Protein AF-0000000066431356 (afdb_homodimer)

Nearest PDB structures (foldseek):
  7q4i-assembly1_A  TM=9.552E-01  e=1.078E-38  Drosophila melanogaster
  7jhk-assembly1_A  TM=6.616E-01  e=4.575E-09  Homo sapiens
  8tic-assembly2_D  TM=6.591E-01  e=4.382E-08  Homo sapiens
  4fre-assembly1_A  TM=5.021E-01  e=1.770E-03  Homo sapiens
  8j2n-assembly2_B  TM=5.029E-01  e=2.470E-02  Mycobacterium tuberculosis H37Rv

Organism: Drosophila melanogaster (NCBI:txid7227)

GO terms:
  GO:0007618 mating (P, IEP)
  GO:0048531 beta-1,3-galactosyltransferase activity (F, IDA)
  GO:0009101 glycoprotein biosynthetic process (P, IDA)

Foldseek 3Di:
DCPPPPVVVVVVVVVVVVVVVVVVVVVVVVVVVVVVCVVVCVVPPPPVPPPPCPVVVPPQDPPDQPPPPFPDDDPLLVVLCQVAAEAEEEEDEPVCLRFFQVLCVSFVQVSHNHYEYEYCDADPSSRHDHFPADDDQFQVQVSVVRRLVVCCVPPLLPHFKYKYAYRQKAFPVSLVSLLCVQDGLLAQEKEAQWFCPLANLTWHDNQLIMMTGSNNSVLLVPPQVVDCVQQPPDRGDRNRNRSRSSSVSSPHHYDQSADPLRAGLRENAACVPAPQDDDPVPQNGGPDNDPSPPSGRHDPSHTMHGDHTSVVSVVCRCVVGPDDDPPDDPDDDDRDHRDDPPDPPPPPPPDDPPPPDVVVVVVSPDDPPPPDPPPPPPPPDDDDD/DCPPPPPVVVVVVVVVVVVVVVVVVVVVVVVVVVVVCVVVVVVPPPPVPPPPPPVVVPPQDPPDQPPPPFPDDDPLLVVLCQVAAEAEEEEDEPVCLRFFQVLCVSFVQVSHNHYEYEYCDADPSSRHDHFPADDDQFQVQVSVVRRLVVCCVPPLLPHFKYKYEYRQKAFPVSLVSLLCVQDGLLAQEKEAQWFCPLANLTWHDNQLIMMTGSNNSVLLVPPQVVDCVQQPPDRGDRNGNRSNSSSVSSPRHYDQSADPLRAGLRENAACVPAPQDDDPVPQNGGPDNDVSPDSGRHDPSHTMHGDHTSVVSVVCRCVVGPDDDPPDDPDDDDRDHRDDPPDPPPPPPVPDPPPDDVVVVVVSPDDPPPPDPPPPPPPPDDDPD

InterPro domains:
  IPR003378 Fringe-like, glycosyltransferase domain [PF02434] (86-249)
  IPR026050 C1GALT1/C1GALT1-specific chaperone 1 [PTHR23033] (12-330)

pLDDT: mean 74.93, std 28.4, range [20.52, 98.94]

Solvent-accessible surface area (backbone atoms only — not comparable to full-atom values): 42642 Å² total; per-residue (Å²): 138,88,77,74,74,65,59,63,60,50,53,54,51,50,52,52,50,51,49,52,50,51,49,52,48,50,51,51,50,51,50,49,49,52,51,46,48,52,50,49,49,57,60,66,46,52,76,65,67,63,73,65,76,71,69,58,80,67,70,71,69,72,87,65,71,52,82,68,76,65,71,78,69,34,69,58,35,49,49,38,54,71,75,41,34,36,34,36,38,28,45,54,39,75,87,34,41,81,64,20,40,45,51,37,59,72,46,55,42,64,68,38,76,39,70,42,39,38,19,58,45,66,37,83,88,73,54,29,43,57,43,97,50,65,84,58,79,54,22,36,25,42,42,49,52,52,47,53,50,49,42,52,74,75,45,45,88,80,40,39,31,44,33,42,35,37,50,35,40,48,56,40,54,47,27,44,33,48,60,47,58,23,51,63,38,80,41,40,30,32,37,27,27,52,24,41,71,101,25,94,82,25,24,36,38,52,54,20,13,37,36,30,15,41,35,25,51,50,36,36,54,69,57,10,69,71,29,59,90,51,19,76,81,55,75,51,41,60,39,31,57,53,48,26,43,19,33,50,65,53,67,26,42,72,50,87,50,46,47,98,79,66,32,44,15,27,23,68,47,28,54,89,79,34,38,51,49,66,64,84,77,51,70,82,38,42,48,74,82,60,89,60,78,57,66,54,55,65,31,43,56,38,24,23,30,4,78,40,56,49,57,50,53,49,30,50,47,40,54,68,69,48,44,35,45,42,33,44,64,40,53,52,73,79,76,62,70,61,59,74,78,74,78,79,75,76,70,78,64,80,75,66,82,84,73,71,72,70,60,56,68,68,70,58,65,71,76,86,75,79,78,71,82,82,76,76,74,83,76,79,75,83,76,84,126,137,86,75,72,71,65,60,62,59,51,51,52,50,50,51,50,51,50,49,52,50,51,49,52,49,49,50,50,47,50,49,47,47,52,50,46,48,53,49,48,50,56,59,65,46,53,76,65,64,63,75,63,76,70,69,57,79,66,70,72,69,72,88,65,73,50,82,68,76,64,70,78,69,33,69,57,35,49,50,37,53,70,73,41,34,37,33,35,39,29,44,54,38,73,86,35,42,82,64,22,40,44,50,37,59,72,45,56,41,64,67,38,76,39,71,42,39,40,20,56,46,67,36,82,88,73,53,29,42,56,42,98,51,64,82,58,78,56,21,36,25,43,43,51,52,51,46,53,50,50,42,50,73,76,46,45,88,80,39,39,32,43,31,43,34,39,49,35,42,47,54,39,55,48,27,44,33,50,60,48,59,22,52,62,38,79,41,40,30,31,36,27,27,52,23,41,72,101,25,93,84,25,23,37,38,52,54,19,13,37,36,30,16,40,35,25,51,50,35,36,53,68,57,11,68,72,28,59,91,50,19,75,81,56,74,51,42,61,37,31,57,53,47,26,42,18,33,51,65,56,66,28,42,73,50,87,49,47,46,98,85,66,30,43,15,27,24,66,46,29,53,90,77,34,38,52,48,66,62,83,76,51,69,81,38,41,48,76,80,59,86,70,79,56,67,52,53,64,32,44,55,38,24,23,30,4,79,42,57,49,55,49,53,48,32,49,48,38,55,68,67,50,44,37,43,44,35,43,65,40,52,52,72,79,75,62,70,62,60,74,78,74,77,78,75,77,71,78,64,80,74,65,82,83,72,72,70,70,61,57,67,68,68,57,64,71,77,86,76,79,78,71,82,81,74,76,77,82,76,80,77,80,79,81,125

Secondary structure (DSSP, 8-state):
---TTHHHHHHHHHHHHHHHHHHHHHHHHHHHHHHHHHHHHHHHS-----------------SS----------HHHHHHHHHS-EEEEEE--GGGIIIIIHHHHTTGGGGSSEEEEEESS--TTTTEEE-SS--SGGGHHHHHHHHHHHHHHHHGGG-SEEEEEETT-EE-HHHHHHHHHTS-TTS-EEEE-EE-SSSTT-EE-TTT-EEEEHHHHHHIIIIITT-TTTS---S-S-HHHHHHHHHHHTT-EE-----TTS--SEESS-HHHHTTS--TTTGGGBSS------S--S-TT--EE-S--HHHHHHHHIIIII---TT------S------------------S--TTSHHHHTT---------------------/---TTHHHHHHHHHHHHHHHHHHHHHHHHHHHHHHHHHHHHHHHS-----------------SS----------HHHHHHHHHS-EEEEEE--GGGIIIIIHHHHTTGGGGSSEEEEEESS-BTTTTEEE-SS--SGGGHHHHHHHHHHHHHHHHGGG-SEEEEEETT-EE-HHHHHHHHHTS-TTS-EEEE-EE-SSSTT-EE-TTT-EEEEHHHHHHIIIIITT-TTTS---S-S-HHHHHHHHHHHTT-EE-----TTS--SEESS-HHHHTTS--TTTGGGBSS------S--S-TT--EE-S--HHHHHHHHIIIII---TT------S------------------S--TTHHHHHTT---------------------

Radius of gyration: 33.61 Å; Cα contacts (8 Å, |Δi|>4): 1198; chains: 2; bounding box: 137×113×78 Å

Sequence (770 aa):
MGVRPNRKRLELMLMLLIGLAWGILLSELMKRTRWQNHADRLKEESSPFPSSQRSRNLRTPPTIAPSTTNPPPDILAARLFNETRVLCMVLTSPKTHHTRAIHIKRTWGRRCNKLIFMSTKADKELGSVALNVREGYSNLWPKTRAALQYVYKHHFQKYDWFLKADDDTYFIMENLRAFLHAHNFREPVYFGNKFRQHVKEGYMSGGAGYVLSKMALHRLIKLGFSNSSICTNRNYGYEDVELGRCLAGVGVVGGDSRDEQGLSRFIPFSPLHWYPQPPDWYQPLLYYTSPDNSSDCCSNTAISFHYNNAQEFYVLEYIIYKLRIFGINRELGPLPKKKASSRPMSINLQTTKEENGHIALIKMMPRKNVTTPNYRTKTTSKFKKMGVRPNRKRLELMLMLLIGLAWGILLSELMKRTRWQNHADRLKEESSPFPSSQRSRNLRTPPTIAPSTTNPPPDILAARLFNETRVLCMVLTSPKTHHTRAIHIKRTWGRRCNKLIFMSTKADKELGSVALNVREGYSNLWPKTRAALQYVYKHHFQKYDWFLKADDDTYFIMENLRAFLHAHNFREPVYFGNKFRQHVKEGYMSGGAGYVLSKMALHRLIKLGFSNSSICTNRNYGYEDVELGRCLAGVGVVGGDSRDEQGLSRFIPFSPLHWYPQPPDWYQPLLYYTSPDNSSDCCSNTAISFHYNNAQEFYVLEYIIYKLRIFGINRELGPLPKKKASSRPMSINLQTTKEENGHIALIKMMPRKNVTTPNYRTKTTSKFKK

Structure (mmCIF, N/CA/C/O backbone):
data_AF-0000000066431356-model_v1
#
loop_
_entity.id
_entity.type
_entity.pdbx_description
1 polymer 'N-acetylgalactosaminide beta-1,3-galactosyltransferase'
#
loop_
_atom_site.group_PDB
_atom_site.id
_atom_site.type_symbol
_atom_site.label_atom_id
_atom_site.label_alt_id
_atom_site.label_comp_id
_atom_site.label_asym_id
_atom_site.label_entity_id
_atom_site.label_seq_id
_atom_site.pdbx_PDB_ins_code
_atom_site.Cartn_x
_atom_site.Cartn_y
_atom_site.Cartn_z
_atom_site.occupancy
_atom_site.B_iso_or_equiv
_atom_site.auth_seq_id
_atom_site.auth_comp_id
_atom_site.auth_asym_id
_atom_site.auth_atom_id
_atom_site.pdbx_PDB_model_num
ATOM 1 N N . MET A 1 1 ? 64.625 58.281 -24.344 1 25 1 MET A N 1
ATOM 2 C CA . MET A 1 1 ? 64.25 56.969 -23.812 1 25 1 MET A CA 1
ATOM 3 C C . MET A 1 1 ? 62.75 56.938 -23.516 1 25 1 MET A C 1
ATOM 5 O O . MET A 1 1 ? 62.25 57.75 -22.75 1 25 1 MET A O 1
ATOM 9 N N . GLY A 1 2 ? 61.875 56.531 -24.547 1 31.22 2 GLY A N 1
ATOM 10 C CA . GLY A 1 2 ? 60.469 56.656 -24.969 1 31.22 2 GLY A CA 1
ATOM 11 C C . GLY A 1 2 ? 59.531 55.781 -24.141 1 31.22 2 GLY A C 1
ATOM 12 O O . GLY A 1 2 ? 59.531 54.562 -24.281 1 31.22 2 GLY A O 1
ATOM 13 N N . VAL A 1 3 ? 59.188 56.062 -22.906 1 35.53 3 VAL A N 1
ATOM 14 C CA . VAL A 1 3 ? 58.469 55.406 -21.828 1 35.53 3 VAL A CA 1
ATOM 15 C C . VAL A 1 3 ? 56.969 55.375 -22.141 1 35.53 3 VAL A C 1
ATOM 17 O O . VAL A 1 3 ? 56.156 54.969 -21.297 1 35.53 3 VAL A O 1
ATOM 20 N N . ARG A 1 4 ? 56.406 55.906 -23.281 1 39.28 4 ARG A N 1
ATOM 21 C CA . ARG A 1 4 ? 55 56.312 -23.266 1 39.28 4 ARG A CA 1
ATOM 22 C C . ARG A 1 4 ? 54.094 55.094 -23.484 1 39.28 4 ARG A C 1
ATOM 24 O O . ARG A 1 4 ? 52.875 55.25 -23.609 1 39.28 4 ARG A O 1
ATOM 31 N N . PRO A 1 5 ? 54.562 53.938 -24 1 44.44 5 PRO A N 1
ATOM 32 C CA . PRO A 1 5 ? 53.625 53.031 -24.672 1 44.44 5 PRO A CA 1
ATOM 33 C C . PRO A 1 5 ? 52.688 52.312 -23.688 1 44.44 5 PRO A C 1
ATOM 35 O O . PRO A 1 5 ? 51.875 51.469 -24.094 1 44.44 5 PRO A O 1
ATOM 38 N N . ASN A 1 6 ? 52.906 52.438 -22.297 1 45.44 6 ASN A N 1
ATOM 39 C CA . ASN A 1 6 ? 52.281 51.469 -21.422 1 45.44 6 ASN A CA 1
ATOM 40 C C . ASN A 1 6 ? 50.812 51.844 -21.156 1 45.44 6 ASN A C 1
ATOM 42 O O . ASN A 1 6 ? 50.094 51.094 -20.5 1 45.44 6 ASN A O 1
ATOM 46 N N . ARG A 1 7 ? 50.375 53.094 -21.578 1 46 7 ARG A N 1
ATOM 47 C CA . ARG A 1 7 ? 49.031 53.5 -21.125 1 46 7 ARG A CA 1
ATOM 48 C C . ARG A 1 7 ? 47.938 52.844 -21.953 1 46 7 ARG A C 1
ATOM 50 O O . ARG A 1 7 ? 46.844 52.594 -21.453 1 46 7 ARG A O 1
ATOM 57 N N . LYS A 1 8 ? 48.25 52.562 -23.266 1 49.38 8 LYS A N 1
ATOM 58 C CA . LYS A 1 8 ? 47.188 52.062 -24.125 1 49.38 8 LYS A CA 1
ATOM 59 C C . LYS A 1 8 ? 46.844 50.625 -23.766 1 49.38 8 LYS A C 1
ATOM 61 O O . LYS A 1 8 ? 45.688 50.219 -23.875 1 49.38 8 LYS A O 1
ATOM 66 N N . ARG A 1 9 ? 47.906 49.906 -23.312 1 50.44 9 ARG A N 1
ATOM 67 C CA . ARG A 1 9 ? 47.625 48.531 -23.016 1 50.44 9 ARG A CA 1
ATOM 68 C C . ARG A 1 9 ? 46.75 48.375 -21.766 1 50.44 9 ARG A C 1
ATOM 70 O O . ARG A 1 9 ? 45.875 47.5 -21.688 1 50.44 9 ARG A O 1
ATOM 77 N N . LEU A 1 10 ? 46.844 49.438 -20.875 1 54.78 10 LEU A N 1
ATOM 78 C CA . LEU A 1 10 ? 46.062 49.375 -19.641 1 54.78 10 LEU A CA 1
ATOM 79 C C . LEU A 1 10 ? 44.594 49.688 -19.906 1 54.78 10 LEU A C 1
ATOM 81 O O . LEU A 1 10 ? 43.688 49.031 -19.344 1 54.78 10 LEU A O 1
ATOM 85 N N . GLU A 1 11 ? 44.375 50.562 -20.906 1 56.94 11 GLU A N 1
ATOM 86 C CA . GLU A 1 11 ? 43 50.906 -21.203 1 56.94 11 GLU A CA 1
ATOM 87 C C . GLU A 1 11 ? 42.281 49.75 -21.891 1 56.94 11 GLU A C 1
ATOM 89 O O . GLU A 1 11 ? 41.094 49.5 -21.609 1 56.94 11 GLU A O 1
ATOM 94 N N . LEU A 1 12 ? 43.062 48.969 -22.703 1 55.81 12 LEU A N 1
ATOM 95 C CA . LEU A 1 12 ? 42.438 47.844 -23.375 1 55.81 12 LEU A CA 1
ATOM 96 C C . LEU A 1 12 ? 42.125 46.719 -22.375 1 55.81 12 LEU A C 1
ATOM 98 O O . LEU A 1 12 ? 41.094 46.094 -22.453 1 55.81 12 LEU A O 1
ATOM 102 N N . MET A 1 13 ? 43 46.625 -21.344 1 56.25 13 MET A N 1
ATOM 103 C CA . MET A 1 13 ? 42.719 45.594 -20.344 1 56.25 13 MET A CA 1
ATOM 104 C C . MET A 1 13 ? 41.531 45.969 -19.453 1 56.25 13 MET A C 1
ATOM 106 O O . MET A 1 13 ? 40.75 45.125 -19.047 1 56.25 13 MET A O 1
ATOM 110 N N . LEU A 1 14 ? 41.406 47.312 -19.25 1 58.44 14 LEU A N 1
ATOM 111 C CA . LEU A 1 14 ? 40.281 47.75 -18.438 1 58.44 14 LEU A CA 1
ATOM 112 C C . LEU A 1 14 ? 38.969 47.594 -19.188 1 58.44 14 LEU A C 1
ATOM 114 O O . LEU A 1 14 ? 37.969 47.156 -18.609 1 58.44 14 LEU A O 1
ATOM 118 N N . MET A 1 15 ? 39.062 47.75 -20.5 1 55.97 15 MET A N 1
ATOM 119 C CA . MET A 1 15 ? 37.812 47.562 -21.281 1 55.97 15 MET A CA 1
ATOM 120 C C . MET A 1 15 ? 37.469 46.062 -21.344 1 55.97 15 MET A C 1
ATOM 122 O O . MET A 1 15 ? 36.281 45.719 -21.328 1 55.97 15 MET A O 1
ATOM 126 N N . LEU A 1 16 ? 38.438 45.219 -21.375 1 57.16 16 LEU A N 1
ATOM 127 C CA . LEU A 1 16 ? 38.188 43.781 -21.375 1 57.16 16 LEU A CA 1
ATOM 128 C C . LEU A 1 16 ? 37.625 43.344 -20.031 1 57.16 16 LEU A C 1
ATOM 130 O O . LEU A 1 16 ? 36.688 42.531 -19.969 1 57.16 16 LEU A O 1
ATOM 134 N N . LEU A 1 17 ? 38.094 44 -18.953 1 56.66 17 LEU A N 1
ATOM 135 C CA . LEU A 1 17 ? 37.594 43.625 -17.625 1 56.66 17 LEU A CA 1
ATOM 136 C C . LEU A 1 17 ? 36.188 44.125 -17.406 1 56.66 17 LEU A C 1
ATOM 138 O O . LEU A 1 17 ? 35.344 43.438 -16.812 1 56.66 17 LEU A O 1
ATOM 142 N N . ILE A 1 18 ? 35.844 45.344 -18.016 1 56.88 18 ILE A N 1
ATOM 143 C CA . ILE A 1 18 ? 34.5 45.844 -17.875 1 56.88 18 ILE A CA 1
ATOM 144 C C . ILE A 1 18 ? 33.531 45 -18.719 1 56.88 18 ILE A C 1
ATOM 146 O O . ILE A 1 18 ? 32.438 44.656 -18.266 1 56.88 18 ILE A O 1
ATOM 150 N N . GLY A 1 19 ? 34.031 44.5 -19.875 1 53.5 19 GLY A N 1
ATOM 151 C CA . GLY A 1 19 ? 33.188 43.625 -20.672 1 53.5 19 GLY A CA 1
ATOM 152 C C . GLY A 1 19 ? 32.938 42.281 -19.984 1 53.5 19 GLY A C 1
ATOM 153 O O . GLY A 1 19 ? 31.828 41.75 -20.031 1 53.5 19 GLY A O 1
ATOM 154 N N . LEU A 1 20 ? 33.938 41.75 -19.312 1 54.88 20 LEU A N 1
ATOM 155 C CA . LEU A 1 20 ? 33.75 40.469 -18.609 1 54.88 20 LEU A CA 1
ATOM 156 C C . LEU A 1 20 ? 32.844 40.656 -17.391 1 54.88 20 LEU A C 1
ATOM 158 O O . LEU A 1 20 ? 32 39.812 -17.109 1 54.88 20 LEU A O 1
ATOM 162 N N . ALA A 1 21 ? 32.906 41.875 -16.734 1 54.72 21 ALA A N 1
ATOM 163 C CA . ALA A 1 21 ? 32.031 42.125 -15.594 1 54.72 21 ALA A CA 1
ATOM 164 C C . ALA A 1 21 ? 30.594 42.281 -16.031 1 54.72 21 ALA A C 1
ATOM 166 O O . ALA A 1 21 ? 29.672 41.75 -15.406 1 54.72 21 ALA A O 1
ATOM 167 N N . TRP A 1 22 ? 30.375 42.969 -17.172 1 52.94 22 TRP A N 1
ATOM 168 C CA . TRP A 1 22 ? 29 43.125 -17.656 1 52.94 22 TRP A CA 1
ATOM 169 C C . TRP A 1 22 ? 28.469 41.812 -18.188 1 52.94 22 TRP A C 1
ATOM 171 O O . TRP A 1 22 ? 27.281 41.5 -18.047 1 52.94 22 TRP A O 1
ATOM 181 N N . GLY A 1 23 ? 29.359 40.938 -18.766 1 46.94 23 GLY A N 1
ATOM 182 C CA . GLY A 1 23 ? 28.906 39.625 -19.156 1 46.94 23 GLY A CA 1
ATOM 183 C C . GLY A 1 23 ? 28.531 38.75 -17.969 1 46.94 23 GLY A C 1
ATOM 184 O O . GLY A 1 23 ? 27.531 38.031 -18.016 1 46.94 23 GLY A O 1
ATOM 185 N N . ILE A 1 24 ? 29.266 38.875 -16.906 1 50.59 24 ILE A N 1
ATOM 186 C CA . ILE A 1 24 ? 28.922 38.094 -15.703 1 50.59 24 ILE A CA 1
ATOM 187 C C . ILE A 1 24 ? 27.656 38.688 -15.078 1 50.59 24 ILE A C 1
ATOM 189 O O . ILE A 1 24 ? 26.766 37.906 -14.664 1 50.59 24 ILE A O 1
ATOM 193 N N . LEU A 1 25 ? 27.469 40 -15.148 1 48.59 25 LEU A N 1
ATOM 194 C CA . LEU A 1 25 ? 26.266 40.594 -14.586 1 48.59 25 LEU A CA 1
ATOM 195 C C . LEU A 1 25 ? 25.047 40.25 -15.453 1 48.59 25 LEU A C 1
ATOM 197 O O . LEU A 1 25 ? 23.984 39.875 -14.93 1 48.59 25 LEU A O 1
ATOM 201 N N . LEU A 1 26 ? 25.203 40.312 -16.75 1 46.53 26 LEU A N 1
ATOM 202 C CA . LEU A 1 26 ? 24.062 39.938 -17.594 1 46.53 26 LEU A CA 1
ATOM 203 C C . LEU A 1 26 ? 23.797 38.438 -17.531 1 46.53 26 LEU A C 1
ATOM 205 O O . LEU A 1 26 ? 22.656 38 -17.531 1 46.53 26 LEU A O 1
ATOM 209 N N . SER A 1 27 ? 24.844 37.562 -17.422 1 44.88 27 SER A N 1
ATOM 210 C CA . SER A 1 27 ? 24.609 36.156 -17.234 1 44.88 27 SER A CA 1
ATOM 211 C C . SER A 1 27 ? 23.969 35.875 -15.875 1 44.88 27 SER A C 1
ATOM 213 O O . SER A 1 27 ? 23.078 35.031 -15.766 1 44.88 27 SER A O 1
ATOM 215 N N . GLU A 1 28 ? 24.312 36.594 -14.859 1 46.25 28 GLU A N 1
ATOM 216 C CA . GLU A 1 28 ? 23.641 36.438 -13.57 1 46.25 28 GLU A CA 1
ATOM 217 C C . GLU A 1 28 ? 22.234 37 -13.609 1 46.25 28 GLU A C 1
ATOM 219 O O . GLU A 1 28 ? 21.312 36.438 -13.008 1 46.25 28 GLU A O 1
ATOM 224 N N . LEU A 1 29 ? 21.984 38.062 -14.297 1 42.56 29 LEU A N 1
ATOM 225 C CA . LEU A 1 29 ? 20.625 38.594 -14.453 1 42.56 29 LEU A CA 1
ATOM 226 C C . LEU A 1 29 ? 19.781 37.656 -15.328 1 42.56 29 LEU A C 1
ATOM 228 O O . LEU A 1 29 ? 18.609 37.438 -15.062 1 42.56 29 LEU A O 1
ATOM 232 N N . MET A 1 30 ? 20.375 37.094 -16.422 1 38.75 30 MET A N 1
ATOM 233 C CA . MET A 1 30 ? 19.609 36.156 -17.203 1 38.75 30 MET A CA 1
ATOM 234 C C . MET A 1 30 ? 19.406 34.844 -16.422 1 38.75 30 MET A C 1
ATOM 236 O O . MET A 1 30 ? 18.453 34.094 -16.672 1 38.75 30 MET A O 1
ATOM 240 N N . LYS A 1 31 ? 20.328 34.375 -15.602 1 38.88 31 LYS A N 1
ATOM 241 C CA . LYS A 1 31 ? 20.062 33.219 -14.727 1 38.88 31 LYS A CA 1
ATOM 242 C C . LYS A 1 31 ? 19 33.562 -13.688 1 38.88 31 LYS A C 1
ATOM 244 O O . LYS A 1 31 ? 18.172 32.719 -13.344 1 38.88 31 LYS A O 1
ATOM 249 N N . ARG A 1 32 ? 18.906 34.75 -13.148 1 38.16 32 ARG A N 1
ATOM 250 C CA . ARG A 1 32 ? 17.844 35.125 -12.234 1 38.16 32 ARG A CA 1
ATOM 251 C C . ARG A 1 32 ? 16.5 35.219 -12.961 1 38.16 32 ARG A C 1
ATOM 253 O O . ARG A 1 32 ? 15.469 34.812 -12.414 1 38.16 32 ARG A O 1
ATOM 260 N N . THR A 1 33 ? 16.406 35.812 -14.172 1 34.12 33 THR A N 1
ATOM 261 C CA . THR A 1 33 ? 15.133 35.875 -14.883 1 34.12 33 THR A CA 1
ATOM 262 C C . THR A 1 33 ? 14.719 34.5 -15.367 1 34.12 33 THR A C 1
ATOM 264 O O . THR A 1 33 ? 13.531 34.188 -15.461 1 34.12 33 THR A O 1
ATOM 267 N N . ARG A 1 34 ? 15.672 33.625 -15.82 1 33.53 34 ARG A N 1
ATOM 268 C CA . ARG A 1 34 ? 15.242 32.281 -16.172 1 33.53 34 ARG A CA 1
ATOM 269 C C . ARG A 1 34 ? 14.828 31.5 -14.938 1 33.53 34 ARG A C 1
ATOM 271 O O . ARG A 1 34 ? 13.945 30.641 -15 1 33.53 34 ARG A O 1
ATOM 278 N N . TRP A 1 35 ? 15.477 31.703 -13.805 1 32.81 35 TRP A N 1
ATOM 279 C CA . TRP A 1 35 ? 15.016 31.078 -12.57 1 32.81 35 TRP A CA 1
ATOM 280 C C . TRP A 1 35 ? 13.719 31.703 -12.086 1 32.81 35 TRP A C 1
ATOM 282 O O . TRP A 1 35 ? 12.836 31.016 -11.57 1 32.81 35 TRP A O 1
ATOM 292 N N . GLN A 1 36 ? 13.492 33.031 -12.211 1 31.5 36 GLN A N 1
ATOM 293 C CA . GLN A 1 36 ? 12.203 33.594 -11.852 1 31.5 36 GLN A CA 1
ATOM 294 C C . GLN A 1 36 ? 11.109 33.156 -12.812 1 31.5 36 GLN A C 1
ATOM 296 O O . GLN A 1 36 ? 9.969 32.906 -12.398 1 31.5 36 GLN A O 1
ATOM 301 N N . ASN A 1 37 ? 11.32 33.188 -14.133 1 29.8 37 ASN A N 1
ATOM 302 C CA . ASN A 1 37 ? 10.297 32.719 -15.047 1 29.8 37 ASN A CA 1
ATOM 303 C C . ASN A 1 37 ? 10.07 31.219 -14.883 1 29.8 37 ASN A C 1
ATOM 305 O O . ASN A 1 37 ? 8.992 30.703 -15.203 1 29.8 37 ASN A O 1
ATOM 309 N N . HIS A 1 38 ? 11.148 30.422 -14.609 1 28.86 38 HIS A N 1
ATOM 310 C CA . HIS A 1 38 ? 10.812 29.016 -14.398 1 28.86 38 HIS A CA 1
ATOM 311 C C . HIS A 1 38 ? 10.078 28.812 -13.078 1 28.86 38 HIS A C 1
ATOM 313 O O . HIS A 1 38 ? 9.328 27.859 -12.922 1 28.86 38 HIS A O 1
ATOM 319 N N . ALA A 1 39 ? 10.273 29.578 -12.031 1 30.75 39 ALA A N 1
ATOM 320 C CA . ALA A 1 39 ? 9.461 29.531 -10.82 1 30.75 39 ALA A CA 1
ATOM 321 C C . ALA A 1 39 ? 8.062 30.094 -11.078 1 30.75 39 ALA A C 1
ATOM 323 O O . ALA A 1 39 ? 7.07 29.578 -10.562 1 30.75 39 ALA A O 1
ATOM 324 N N . ASP A 1 40 ? 7.949 31.312 -11.719 1 27.11 40 ASP A N 1
ATOM 325 C CA . ASP A 1 40 ? 6.621 31.828 -12.047 1 27.11 40 ASP A CA 1
ATOM 326 C C . ASP A 1 40 ? 5.93 30.953 -13.086 1 27.11 40 ASP A C 1
ATOM 328 O O . ASP A 1 40 ? 4.711 31.031 -13.258 1 27.11 40 ASP A O 1
ATOM 332 N N . ARG A 1 41 ? 6.621 30.453 -14.195 1 28.73 41 ARG A N 1
ATOM 333 C CA . ARG A 1 41 ? 5.922 29.484 -15.039 1 28.73 41 ARG A CA 1
ATOM 334 C C . ARG A 1 41 ? 5.559 28.234 -14.25 1 28.73 41 ARG A C 1
ATOM 336 O O . ARG A 1 41 ? 4.75 27.422 -14.703 1 28.73 41 ARG A O 1
ATOM 343 N N . LEU A 1 42 ? 6.469 27.891 -13.289 1 28.22 42 LEU A N 1
ATOM 344 C CA . LEU A 1 42 ? 5.984 26.766 -12.5 1 28.22 42 LEU A CA 1
ATOM 345 C C . LEU A 1 42 ? 4.746 27.156 -11.703 1 28.22 42 LEU A C 1
ATOM 347 O O . LEU A 1 42 ? 4.043 26.281 -11.18 1 28.22 42 LEU A O 1
ATOM 351 N N . LYS A 1 43 ? 4.633 28.422 -11.234 1 27.66 43 LYS A N 1
ATOM 352 C CA . LYS A 1 43 ? 3.477 28.844 -10.445 1 27.66 43 LYS A CA 1
ATOM 353 C C . LYS A 1 43 ? 2.227 28.938 -11.312 1 27.66 43 LYS A C 1
ATOM 355 O O . LYS A 1 43 ? 1.109 28.734 -10.828 1 27.66 43 LYS A O 1
ATOM 360 N N . GLU A 1 44 ? 2.33 29.797 -12.398 1 24.44 44 GLU A N 1
ATOM 361 C CA . GLU A 1 44 ? 1.119 29.953 -13.195 1 24.44 44 GLU A CA 1
ATOM 362 C C . GLU A 1 44 ? 0.712 28.625 -13.844 1 24.44 44 GLU A C 1
ATOM 364 O O . GLU A 1 44 ? -0.301 28.547 -14.539 1 24.44 44 GLU A O 1
ATOM 369 N N . GLU A 1 45 ? 1.784 27.906 -14.469 1 26.34 45 GLU A N 1
ATOM 370 C CA . GLU A 1 45 ? 1.191 26.719 -15.078 1 26.34 45 GLU A CA 1
ATOM 371 C C . GLU A 1 45 ? 0.45 25.891 -14.039 1 26.34 45 GLU A C 1
ATOM 373 O O . GLU A 1 45 ? 1.053 25.406 -13.078 1 26.34 45 GLU A O 1
ATOM 378 N N . SER A 1 46 ? -0.701 26.219 -13.742 1 24 46 SER A N 1
ATOM 379 C CA . SER A 1 46 ? -1.675 25.266 -13.234 1 24 46 SER A CA 1
ATOM 380 C C . SER A 1 46 ? -1.302 23.844 -13.633 1 24 46 SER A C 1
ATOM 382 O O . SER A 1 46 ? -0.667 23.625 -14.672 1 24 46 SER A O 1
ATOM 384 N N . SER A 1 47 ? -1.052 23.047 -12.609 1 23.94 47 SER A N 1
ATOM 385 C CA . SER A 1 47 ? -0.556 21.719 -12.914 1 23.94 47 SER A CA 1
ATOM 386 C C . SER A 1 47 ? -0.945 21.281 -14.328 1 23.94 47 SER A C 1
ATOM 388 O O . SER A 1 47 ? -2.129 21.281 -14.672 1 23.94 47 SER A O 1
ATOM 390 N N . PRO A 1 48 ? -0.147 21.828 -15.258 1 27.06 48 PRO A N 1
ATOM 391 C CA . PRO A 1 48 ? -0.451 21.422 -16.641 1 27.06 48 PRO A CA 1
ATOM 392 C C . PRO A 1 48 ? -0.81 19.938 -16.75 1 27.06 48 PRO A C 1
ATOM 394 O O . PRO A 1 48 ? -0.74 19.359 -17.844 1 27.06 48 PRO A O 1
ATOM 397 N N . PHE A 1 49 ? -0.43 19.344 -15.664 1 23.7 49 PHE A N 1
ATOM 398 C CA . PHE A 1 49 ? -0.846 17.969 -15.961 1 23.7 49 PHE A CA 1
ATOM 399 C C . PHE A 1 49 ? -2.242 17.953 -16.562 1 23.7 49 PHE A C 1
ATOM 401 O O . PHE A 1 49 ? -3.213 18.359 -15.922 1 23.7 49 PHE A O 1
ATOM 408 N N . PRO A 1 50 ? -2.211 18.422 -17.797 1 22.77 50 PRO A N 1
ATOM 409 C CA . PRO A 1 50 ? -3.533 18.25 -18.391 1 22.77 50 PRO A CA 1
ATOM 410 C C . PRO A 1 50 ? -4.293 17.047 -17.812 1 22.77 50 PRO A C 1
ATOM 412 O O . PRO A 1 50 ? -3.688 16.016 -17.516 1 22.77 50 PRO A O 1
ATOM 415 N N . SER A 1 51 ? -5.188 17.375 -17.031 1 23.56 51 SER A N 1
ATOM 416 C CA . SER A 1 51 ? -6.23 16.391 -16.719 1 23.56 51 SER A CA 1
ATOM 417 C C . SER A 1 51 ? -6.617 15.586 -17.953 1 23.56 51 SER A C 1
ATOM 419 O O . SER A 1 51 ? -7.289 16.094 -18.844 1 23.56 51 SER A O 1
ATOM 421 N N . SER A 1 52 ? -5.637 15.211 -18.75 1 22.22 52 SER A N 1
ATOM 422 C CA . SER A 1 52 ? -6.172 14.359 -19.812 1 22.22 52 SER A CA 1
ATOM 423 C C . SER A 1 52 ? -7.43 13.633 -19.344 1 22.22 52 SER A C 1
ATOM 425 O O . SER A 1 52 ? -7.555 13.281 -18.156 1 22.22 52 SER A O 1
ATOM 427 N N . GLN A 1 53 ? -8.453 13.852 -20.141 1 21.34 53 GLN A N 1
ATOM 428 C CA . GLN A 1 53 ? -9.828 13.375 -20.203 1 21.34 53 GLN A CA 1
ATOM 429 C C . GLN A 1 53 ? -9.898 11.875 -19.938 1 21.34 53 GLN A C 1
ATOM 431 O O . GLN A 1 53 ? -10.086 11.086 -20.875 1 21.34 53 GLN A O 1
ATOM 436 N N . ARG A 1 54 ? -8.922 11.273 -19.438 1 24.14 54 ARG A N 1
ATOM 437 C CA . ARG A 1 54 ? -9.492 9.953 -19.172 1 24.14 54 ARG A CA 1
ATOM 438 C C . ARG A 1 54 ? -10.805 10.062 -18.406 1 24.14 54 ARG A C 1
ATOM 440 O O . ARG A 1 54 ? -10.797 10.258 -17.188 1 24.14 54 ARG A O 1
ATOM 447 N N . SER A 1 55 ? -11.672 10.867 -18.797 1 24.34 55 SER A N 1
ATOM 448 C CA . SER A 1 55 ? -13.062 10.695 -18.391 1 24.34 55 SER A CA 1
ATOM 449 C C . SER A 1 55 ? -13.422 9.219 -18.281 1 24.34 55 SER A C 1
ATOM 451 O O . SER A 1 55 ? -14 8.648 -19.219 1 24.34 55 SER A O 1
ATOM 453 N N . ARG A 1 56 ? -12.422 8.32 -18.141 1 27.3 56 ARG A N 1
ATOM 454 C CA . ARG A 1 56 ? -13.117 7.062 -17.906 1 27.3 56 ARG A CA 1
ATOM 455 C C . ARG A 1 56 ? -14.219 7.223 -16.875 1 27.3 56 ARG A C 1
ATOM 457 O O . ARG A 1 56 ? -14.078 8 -15.922 1 27.3 56 ARG A O 1
ATOM 464 N N . ASN A 1 57 ? -15.367 6.973 -17.188 1 25.78 57 ASN A N 1
ATOM 465 C CA . ASN A 1 57 ? -16.531 6.828 -16.328 1 25.78 57 ASN A CA 1
ATOM 466 C C . ASN A 1 57 ? -16.141 6.328 -14.938 1 25.78 57 ASN A C 1
ATOM 468 O O . ASN A 1 57 ? -15.797 5.156 -14.766 1 25.78 57 ASN A O 1
ATOM 472 N N . LEU A 1 58 ? -15.281 7.047 -14.32 1 31.69 58 LEU A N 1
ATOM 473 C CA . LEU A 1 58 ? -15.07 6.723 -12.914 1 31.69 58 LEU A CA 1
ATOM 474 C C . LEU A 1 58 ? -16.375 6.266 -12.258 1 31.69 58 LEU A C 1
ATOM 476 O O . LEU A 1 58 ? -17.312 7.055 -12.117 1 31.69 58 LEU A O 1
ATOM 480 N N . ARG A 1 59 ? -16.547 5.039 -12.438 1 31.89 59 ARG A N 1
ATOM 481 C CA . ARG A 1 59 ? -17.688 4.551 -11.68 1 31.89 59 ARG A CA 1
ATOM 482 C C . ARG A 1 59 ? -17.703 5.137 -10.273 1 31.89 59 ARG A C 1
ATOM 484 O O . ARG A 1 59 ? -16.641 5.375 -9.68 1 31.89 59 ARG A O 1
ATOM 491 N N . THR A 1 60 ? -18.719 5.891 -9.898 1 31.81 60 THR A N 1
ATOM 492 C CA . THR A 1 60 ? -19.047 6.52 -8.625 1 31.81 60 THR A CA 1
ATOM 493 C C . THR A 1 60 ? -18.547 5.676 -7.457 1 31.81 60 THR A C 1
ATOM 495 O O . THR A 1 60 ? -18.828 4.48 -7.379 1 31.81 60 THR A O 1
ATOM 498 N N . PRO A 1 61 ? -17.422 6.137 -6.914 1 39.09 61 PRO A N 1
ATOM 499 C CA . PRO A 1 61 ? -17.094 5.395 -5.695 1 39.09 61 PRO A CA 1
ATOM 500 C C . PRO A 1 61 ? -18.328 4.988 -4.895 1 39.09 61 PRO A C 1
ATOM 502 O O . PRO A 1 61 ? -19.375 5.637 -4.992 1 39.09 61 PRO A O 1
ATOM 505 N N . PRO A 1 62 ? -18.406 3.771 -4.43 1 37.94 62 PRO A N 1
ATOM 506 C CA . PRO A 1 62 ? -19.625 3.359 -3.723 1 37.94 62 PRO A CA 1
ATOM 507 C C . PRO A 1 62 ? -20.078 4.379 -2.68 1 37.94 62 PRO A C 1
ATOM 509 O O . PRO A 1 62 ? -19.234 5.07 -2.086 1 37.94 62 PRO A O 1
ATOM 512 N N . THR A 1 63 ? -21.25 4.895 -2.883 1 40.66 63 THR A N 1
ATOM 513 C CA . THR A 1 63 ? -21.953 5.773 -1.952 1 40.66 63 THR A CA 1
ATOM 514 C C . THR A 1 63 ? -21.844 5.242 -0.525 1 40.66 63 THR A C 1
ATOM 516 O O . THR A 1 63 ? -21.984 6 0.437 1 40.66 63 THR A O 1
ATOM 519 N N . ILE A 1 64 ? -21.906 3.885 -0.359 1 37.41 64 ILE A N 1
ATOM 520 C CA . ILE A 1 64 ? -21.891 3.342 0.995 1 37.41 64 ILE A CA 1
ATOM 521 C C . ILE A 1 64 ? -20.484 2.875 1.345 1 37.41 64 ILE A C 1
ATOM 523 O O . ILE A 1 64 ? -19.875 2.121 0.588 1 37.41 64 ILE A O 1
ATOM 527 N N . ALA A 1 65 ? -19.953 3.555 2.273 1 40.31 65 ALA A N 1
ATOM 528 C CA . ALA A 1 65 ? -18.641 3.195 2.799 1 40.31 65 ALA A CA 1
ATOM 529 C C . ALA A 1 65 ? -18.578 1.709 3.141 1 40.31 65 ALA A C 1
ATOM 531 O O . ALA A 1 65 ? -19.453 1.183 3.822 1 40.31 65 ALA A O 1
ATOM 532 N N . PRO A 1 66 ? -17.828 0.889 2.473 1 39.22 66 PRO A N 1
ATOM 533 C CA . PRO A 1 66 ? -17.719 -0.453 3.047 1 39.22 66 PRO A CA 1
ATOM 534 C C . PRO A 1 66 ? -17.422 -0.429 4.547 1 39.22 66 PRO A C 1
ATOM 536 O O . PRO A 1 66 ? -16.719 0.466 5.027 1 39.22 66 PRO A O 1
ATOM 539 N N . SER A 1 67 ? -18.312 -0.911 5.391 1 36.12 67 SER A N 1
ATOM 540 C CA . SER A 1 67 ? -18.094 -0.992 6.832 1 36.12 67 SER A CA 1
ATOM 541 C C . SER A 1 67 ? -16.719 -1.574 7.145 1 36.12 67 SER A C 1
ATOM 543 O O . SER A 1 67 ? -16.484 -2.764 6.926 1 36.12 67 SER A O 1
ATOM 545 N N . THR A 1 68 ? -15.734 -0.876 6.844 1 38.44 68 THR A N 1
ATOM 546 C CA . THR A 1 68 ? -14.43 -1.336 7.293 1 38.44 68 THR A CA 1
ATOM 547 C C . THR A 1 68 ? -14.414 -1.536 8.805 1 38.44 68 THR A C 1
ATOM 549 O O . THR A 1 68 ? -14.484 -0.567 9.57 1 38.44 68 THR A O 1
ATOM 552 N N . THR A 1 69 ? -14.984 -2.553 9.305 1 35.94 69 THR A N 1
ATOM 553 C CA . THR A 1 69 ? -14.656 -2.828 10.695 1 35.94 69 THR A CA 1
ATOM 554 C C . THR A 1 69 ? -13.148 -2.764 10.922 1 35.94 69 THR A C 1
ATOM 556 O O . THR A 1 69 ? -12.406 -3.619 10.438 1 35.94 69 THR A O 1
ATOM 559 N N . ASN A 1 70 ? -12.688 -1.592 11.094 1 45.19 70 ASN A N 1
ATOM 560 C CA . ASN A 1 70 ? -11.305 -1.478 11.539 1 45.19 70 ASN A CA 1
ATOM 561 C C . ASN A 1 70 ? -11.016 -2.41 12.711 1 45.19 70 ASN A C 1
ATOM 563 O O . ASN A 1 70 ? -11.852 -2.566 13.609 1 45.19 70 ASN A O 1
ATOM 567 N N . PRO A 1 71 ? -10.117 -3.273 12.594 1 47.53 71 PRO A N 1
ATOM 568 C CA . PRO A 1 71 ? -9.789 -4.023 13.805 1 47.53 71 PRO A CA 1
ATOM 569 C C . PRO A 1 71 ? -9.633 -3.127 15.031 1 47.53 71 PRO A C 1
ATOM 571 O O . PRO A 1 71 ? -9.312 -1.943 14.898 1 47.53 71 PRO A O 1
ATOM 574 N N . PRO A 1 72 ? -10.273 -3.557 16.156 1 47.22 72 PRO A N 1
ATOM 575 C CA . PRO A 1 72 ? -10.102 -2.773 17.375 1 47.22 72 PRO A CA 1
ATOM 576 C C . PRO A 1 72 ? -8.664 -2.293 17.578 1 47.22 72 PRO A C 1
ATOM 578 O O . PRO A 1 72 ? -7.715 -3.023 17.266 1 47.22 72 PRO A O 1
ATOM 581 N N . PRO A 1 73 ? -8.539 -0.943 17.688 1 56 73 PRO A N 1
ATOM 582 C CA . PRO A 1 73 ? -7.18 -0.444 17.922 1 56 73 PRO A CA 1
ATOM 583 C C . PRO A 1 73 ? -6.457 -1.216 19.031 1 56 73 PRO A C 1
ATOM 585 O O . PRO A 1 73 ? -7.074 -1.604 20.031 1 56 73 PRO A O 1
ATOM 588 N N . ASP A 1 74 ? -5.258 -1.563 18.672 1 66.81 74 ASP A N 1
ATOM 589 C CA . ASP A 1 74 ? -4.348 -2.094 19.672 1 66.81 74 ASP A CA 1
ATOM 590 C C . ASP A 1 74 ? -4.285 -1.177 20.891 1 66.81 74 ASP A C 1
ATOM 592 O O . ASP A 1 74 ? -4.582 0.016 20.797 1 66.81 74 ASP A O 1
ATOM 596 N N . ILE A 1 75 ? -4.172 -1.649 21.969 1 68.56 75 ILE A N 1
ATOM 597 C CA . ILE A 1 75 ? -4.145 -0.973 23.266 1 68.56 75 ILE A CA 1
ATOM 598 C C . ILE A 1 75 ? -3.258 0.268 23.172 1 68.56 75 ILE A C 1
ATOM 600 O O . ILE A 1 75 ? -3.635 1.342 23.656 1 68.56 75 ILE A O 1
ATOM 604 N N . LEU A 1 76 ? -2.223 0.16 22.562 1 73.94 76 LEU A N 1
ATOM 605 C CA . LEU A 1 76 ? -1.298 1.283 22.453 1 73.94 76 LEU A CA 1
ATOM 606 C C . LEU A 1 76 ? -1.882 2.391 21.578 1 73.94 76 LEU A C 1
ATOM 608 O O . LEU A 1 76 ? -1.794 3.57 21.922 1 73.94 76 LEU A O 1
ATOM 612 N N . ALA A 1 77 ? -2.457 2.004 20.484 1 80.19 77 ALA A N 1
ATOM 613 C CA . ALA A 1 77 ? -3.061 2.994 19.609 1 80.19 77 ALA A CA 1
ATOM 614 C C . ALA A 1 77 ? -4.203 3.73 20.297 1 80.19 77 ALA A C 1
ATOM 616 O O . ALA A 1 77 ? -4.355 4.945 20.141 1 80.19 77 ALA A O 1
ATOM 617 N N . ALA A 1 78 ? -4.91 3.053 21.094 1 82.75 78 ALA A N 1
ATOM 618 C CA . ALA A 1 78 ? -6.012 3.654 21.844 1 82.75 78 ALA A CA 1
ATOM 619 C C . ALA A 1 78 ? -5.496 4.613 22.906 1 82.75 78 ALA A C 1
ATOM 621 O O . ALA A 1 78 ? -6.062 5.691 23.125 1 82.75 78 ALA A O 1
ATOM 622 N N . ARG A 1 79 ? -4.465 4.207 23.594 1 83.69 79 ARG A N 1
ATOM 623 C CA . ARG A 1 79 ? -3.857 5.082 24.594 1 83.69 79 ARG A CA 1
ATOM 624 C C . ARG A 1 79 ? -3.361 6.379 23.953 1 83.69 79 ARG A C 1
ATOM 626 O O . ARG A 1 79 ? -3.609 7.469 24.469 1 83.69 79 ARG A O 1
ATOM 633 N N . LEU A 1 80 ? -2.75 6.246 22.859 1 86.31 80 LEU A N 1
ATOM 634 C CA . LEU A 1 80 ? -2.23 7.418 22.156 1 86.31 80 LEU A CA 1
ATOM 635 C C . LEU A 1 80 ? -3.365 8.328 21.703 1 86.31 80 LEU A C 1
ATOM 637 O O . LEU A 1 80 ? -3.232 9.555 21.734 1 86.31 80 LEU A O 1
ATOM 641 N N . PHE A 1 81 ? -4.426 7.742 21.328 1 89.75 81 PHE A N 1
ATOM 642 C CA . PHE A 1 81 ? -5.594 8.5 20.891 1 89.75 81 PHE A CA 1
ATOM 643 C C . PHE A 1 81 ? -6.133 9.367 22.016 1 89.75 81 PHE A C 1
ATOM 645 O O . PHE A 1 81 ? -6.484 10.523 21.797 1 89.75 81 PHE A O 1
ATOM 652 N N . ASN A 1 82 ? -6.078 8.859 23.172 1 89.56 82 ASN A N 1
ATOM 653 C CA . ASN A 1 82 ? -6.648 9.562 24.312 1 89.56 82 ASN A CA 1
ATOM 654 C C . ASN A 1 82 ? -5.656 10.547 24.922 1 89.56 82 ASN A C 1
ATOM 656 O O . ASN A 1 82 ? -6.051 11.602 25.422 1 89.56 82 ASN A O 1
ATOM 660 N N . GLU A 1 83 ? -4.395 10.258 24.797 1 91.69 83 GLU A N 1
ATOM 661 C CA . GLU A 1 83 ? -3.387 11.07 25.469 1 91.69 83 GLU A CA 1
ATOM 662 C C . GLU A 1 83 ? -2.879 12.188 24.562 1 91.69 83 GLU A C 1
ATOM 664 O O . GLU A 1 83 ? -2.295 13.164 25.047 1 91.69 83 GLU A O 1
ATOM 669 N N . THR A 1 84 ? -3.016 11.984 23.344 1 95.06 84 THR A N 1
ATOM 670 C CA . THR A 1 84 ? -2.566 12.953 22.344 1 95.06 84 THR A CA 1
ATOM 671 C C . THR A 1 84 ? -3.723 13.375 21.438 1 95.06 84 THR A C 1
ATOM 673 O O . THR A 1 84 ? -3.951 12.781 20.391 1 95.06 84 THR A O 1
ATOM 676 N N . ARG A 1 85 ? -4.383 14.438 21.844 1 97.81 85 ARG A N 1
ATOM 677 C CA . ARG A 1 85 ? -5.621 14.844 21.188 1 97.81 85 ARG A CA 1
ATOM 678 C C . ARG A 1 85 ? -5.332 15.781 20.016 1 97.81 85 ARG A C 1
ATOM 680 O O . ARG A 1 85 ? -4.883 16.906 20.219 1 97.81 85 ARG A O 1
ATOM 687 N N . VAL A 1 86 ? -5.672 15.266 18.781 1 98.75 86 VAL A N 1
ATOM 688 C CA . VAL A 1 86 ? -5.355 15.984 17.562 1 98.75 86 VAL A CA 1
ATOM 689 C C . VAL A 1 86 ? -6.648 16.406 16.859 1 98.75 86 VAL A C 1
ATOM 691 O O . VAL A 1 86 ? -7.477 15.562 16.516 1 98.75 86 VAL A O 1
ATOM 694 N N . LEU A 1 87 ? -6.871 17.719 16.719 1 98.88 87 LEU A N 1
ATOM 695 C CA . LEU A 1 87 ? -7.91 18.219 15.828 1 98.88 87 LEU A CA 1
ATOM 696 C C . LEU A 1 87 ? -7.387 18.344 14.406 1 98.88 87 LEU A C 1
ATOM 698 O O . LEU A 1 87 ? -6.355 18.984 14.172 1 98.88 87 LEU A O 1
ATOM 702 N N . CYS A 1 88 ? -8.094 17.703 13.461 1 98.94 88 CYS A N 1
ATOM 703 C CA . CYS A 1 88 ? -7.73 17.734 12.047 1 98.94 88 CYS A CA 1
ATOM 704 C C . CYS A 1 88 ? -8.594 18.734 11.289 1 98.94 88 CYS A C 1
ATOM 706 O O . CYS A 1 88 ? -9.805 18.562 11.188 1 98.94 88 CYS A O 1
ATOM 708 N N . MET A 1 89 ? -7.953 19.766 10.789 1 98.69 89 MET A N 1
ATOM 709 C CA . MET A 1 89 ? -8.609 20.719 9.898 1 98.69 89 MET A CA 1
ATOM 710 C C . MET A 1 89 ? -8.227 20.453 8.445 1 98.69 89 MET A C 1
ATOM 712 O O . MET A 1 89 ? -7.059 20.594 8.07 1 98.69 89 MET A O 1
ATOM 716 N N . VAL A 1 90 ? -9.211 20.094 7.648 1 98.88 90 VAL A N 1
ATOM 717 C CA . VAL A 1 90 ? -8.969 19.812 6.238 1 98.88 90 VAL A CA 1
ATOM 718 C C . VAL A 1 90 ? -9.5 20.953 5.375 1 98.88 90 VAL A C 1
ATOM 720 O O . VAL A 1 90 ? -10.688 21.281 5.426 1 98.88 90 VAL A O 1
ATOM 723 N N . LEU A 1 91 ? -8.578 21.562 4.656 1 98.44 91 LEU A N 1
ATOM 724 C CA . LEU A 1 91 ? -9 22.578 3.699 1 98.44 91 LEU A CA 1
ATOM 725 C C . LEU A 1 91 ? -9.531 21.938 2.42 1 98.44 91 LEU A C 1
ATOM 727 O O . LEU A 1 91 ? -8.883 21.062 1.85 1 98.44 91 LEU A O 1
ATOM 731 N N . THR A 1 92 ? -10.703 22.312 2.031 1 98.31 92 THR A N 1
ATOM 732 C CA . THR A 1 92 ? -11.336 21.781 0.83 1 98.31 92 THR A CA 1
ATOM 733 C C . THR A 1 92 ? -12.109 22.875 0.101 1 98.31 92 THR A C 1
ATOM 735 O O . THR A 1 92 ? -11.922 24.062 0.369 1 98.31 92 THR A O 1
ATOM 738 N N . SER A 1 93 ? -12.758 22.578 -0.952 1 97.69 93 SER A N 1
ATOM 739 C CA . SER A 1 93 ? -13.547 23.5 -1.762 1 97.69 93 SER A CA 1
ATOM 740 C C . SER A 1 93 ? -14.859 22.859 -2.199 1 97.69 93 SER A C 1
ATOM 742 O O . SER A 1 93 ? -15 21.625 -2.18 1 97.69 93 SER A O 1
ATOM 744 N N . PRO A 1 94 ? -15.789 23.688 -2.545 1 97.75 94 PRO A N 1
ATOM 745 C CA . PRO A 1 94 ? -17.047 23.125 -3.014 1 97.75 94 PRO A CA 1
ATOM 746 C C . PRO A 1 94 ? -16.859 22.141 -4.176 1 97.75 94 PRO A C 1
ATOM 748 O O . PRO A 1 94 ? -17.578 21.141 -4.258 1 97.75 94 PRO A O 1
ATOM 751 N N . LYS A 1 95 ? -15.945 22.375 -5 1 96.75 95 LYS A N 1
ATOM 752 C CA . LYS A 1 95 ? -15.68 21.531 -6.16 1 96.75 95 LYS A CA 1
ATOM 753 C C . LYS A 1 95 ? -15.203 20.141 -5.738 1 96.75 95 LYS A C 1
ATOM 755 O O . LYS A 1 95 ? -15.43 19.156 -6.449 1 96.75 95 LYS A O 1
ATOM 760 N N . THR A 1 96 ? -14.555 20.016 -4.57 1 97.75 96 THR A N 1
ATOM 761 C CA . THR A 1 96 ? -13.914 18.75 -4.195 1 97.75 96 THR A CA 1
ATOM 762 C C . THR A 1 96 ? -14.57 18.156 -2.951 1 97.75 96 THR A C 1
ATOM 764 O O . THR A 1 96 ? -14.078 17.188 -2.385 1 97.75 96 THR A O 1
ATOM 767 N N . HIS A 1 97 ? -15.703 18.703 -2.545 1 98.38 97 HIS A N 1
ATOM 768 C CA . HIS A 1 97 ? -16.438 18.172 -1.403 1 98.38 97 HIS A CA 1
ATOM 769 C C . HIS A 1 97 ? -16.719 16.672 -1.58 1 98.38 97 HIS A C 1
ATOM 771 O O . HIS A 1 97 ? -16.422 15.875 -0.69 1 98.38 97 HIS A O 1
ATOM 777 N N . HIS A 1 98 ? -17.156 16.359 -2.781 1 97.69 98 HIS A N 1
ATOM 778 C CA . HIS A 1 98 ? -17.656 15.008 -2.973 1 97.69 98 HIS A CA 1
ATOM 779 C C . HIS A 1 98 ? -16.688 14.172 -3.803 1 97.69 98 HIS A C 1
ATOM 781 O O . HIS A 1 98 ? -16.875 12.961 -3.939 1 97.69 98 HIS A O 1
ATOM 787 N N . THR A 1 99 ? -15.641 14.797 -4.289 1 97.62 99 THR A N 1
ATOM 788 C CA . THR A 1 99 ? -14.68 14.039 -5.078 1 97.62 99 THR A CA 1
ATOM 789 C C . THR A 1 99 ? -13.422 13.75 -4.27 1 97.62 99 THR A C 1
ATOM 791 O O . THR A 1 99 ? -12.625 12.883 -4.629 1 97.62 99 THR A O 1
ATOM 794 N N . ARG A 1 100 ? -13.281 14.484 -3.152 1 98.25 100 ARG A N 1
ATOM 795 C CA . ARG A 1 100 ? -12.078 14.266 -2.354 1 98.25 100 ARG A CA 1
ATOM 796 C C . ARG A 1 100 ? -12.398 14.266 -0.864 1 98.25 100 ARG A C 1
ATOM 798 O O . ARG A 1 100 ? -12.32 13.219 -0.209 1 98.25 100 ARG A O 1
ATOM 805 N N . ALA A 1 101 ? -12.984 15.289 -0.358 1 98.81 101 ALA A N 1
ATOM 806 C CA . ALA A 1 101 ? -13.141 15.523 1.075 1 98.81 101 ALA A CA 1
ATOM 807 C C . ALA A 1 101 ? -14 14.438 1.719 1 98.81 101 ALA A C 1
ATOM 809 O O . ALA A 1 101 ? -13.672 13.945 2.803 1 98.81 101 ALA A O 1
ATOM 810 N N . ILE A 1 102 ? -15.062 14.062 1.061 1 98.75 102 ILE A N 1
ATOM 811 C CA . ILE A 1 102 ? -15.969 13.078 1.631 1 98.75 102 ILE A CA 1
ATOM 812 C C . ILE A 1 102 ? -15.242 11.75 1.826 1 98.75 102 ILE A C 1
ATOM 814 O O . ILE A 1 102 ? -15.562 10.984 2.732 1 98.75 102 ILE A O 1
ATOM 818 N N . HIS A 1 103 ? -14.273 11.453 1.004 1 98.56 103 HIS A N 1
ATOM 819 C CA . HIS A 1 103 ? -13.516 10.203 1.094 1 98.56 103 HIS A CA 1
ATOM 820 C C . HIS A 1 103 ? -12.5 10.266 2.227 1 98.56 103 HIS A C 1
ATOM 822 O O . HIS A 1 103 ? -12.156 9.234 2.811 1 98.56 103 HIS A O 1
ATOM 828 N N . ILE A 1 104 ? -12.016 11.43 2.576 1 98.88 104 ILE A N 1
ATOM 829 C CA . ILE A 1 104 ? -11.211 11.594 3.781 1 98.88 104 ILE A CA 1
ATOM 830 C C . ILE A 1 104 ? -12.055 11.281 5.012 1 98.88 104 ILE A C 1
ATOM 832 O O . ILE A 1 104 ? -11.617 10.562 5.91 1 98.88 104 ILE A O 1
ATOM 836 N N . LYS A 1 105 ? -13.266 11.805 5 1 98.69 105 LYS A N 1
ATOM 837 C CA . LYS A 1 105 ? -14.203 11.555 6.086 1 98.69 105 LYS A CA 1
ATOM 838 C C . LYS A 1 105 ? -14.422 10.055 6.293 1 98.69 105 LYS A C 1
ATOM 840 O O . LYS A 1 105 ? -14.617 9.602 7.426 1 98.69 105 LYS A O 1
ATOM 845 N N . ARG A 1 106 ? -14.266 9.305 5.234 1 97.44 106 ARG A N 1
ATOM 846 C CA . ARG A 1 106 ? -14.578 7.875 5.262 1 97.44 106 ARG A CA 1
ATOM 847 C C . ARG A 1 106 ? -13.312 7.047 5.477 1 97.44 106 ARG A C 1
ATOM 849 O O . ARG A 1 106 ? -13.383 5.82 5.609 1 97.44 106 ARG A O 1
ATOM 856 N N . THR A 1 107 ? -12.227 7.625 5.477 1 97.94 107 THR A N 1
ATOM 857 C CA . THR A 1 107 ? -10.969 6.895 5.605 1 97.94 107 THR A CA 1
ATOM 858 C C . THR A 1 107 ? -10.172 7.402 6.801 1 97.94 107 THR A C 1
ATOM 860 O O . THR A 1 107 ? -10.547 7.168 7.953 1 97.94 107 THR A O 1
ATOM 863 N N . TRP A 1 108 ? -9.031 8.148 6.516 1 98.31 108 TRP A N 1
ATOM 864 C CA . TRP A 1 108 ? -8.125 8.461 7.613 1 98.31 108 TRP A CA 1
ATOM 865 C C . TRP A 1 108 ? -8.742 9.492 8.555 1 98.31 108 TRP A C 1
ATOM 867 O O . TRP A 1 108 ? -8.367 9.57 9.727 1 98.31 108 TRP A O 1
ATOM 877 N N . GLY A 1 109 ? -9.703 10.289 8.078 1 98.62 109 GLY A N 1
ATOM 878 C CA . GLY A 1 109 ? -10.359 11.281 8.914 1 98.62 109 GLY A CA 1
ATOM 879 C C . GLY A 1 109 ? -11.047 10.68 10.117 1 98.62 109 GLY A C 1
ATOM 880 O O . GLY A 1 109 ? -11.242 11.352 11.133 1 98.62 109 GLY A O 1
ATOM 881 N N . ARG A 1 110 ? -11.422 9.453 10.039 1 97.5 110 ARG A N 1
ATOM 882 C CA . ARG A 1 110 ? -12.102 8.758 11.125 1 97.5 110 ARG A CA 1
ATOM 883 C C . ARG A 1 110 ? -11.188 8.602 12.336 1 97.5 110 ARG A C 1
ATOM 885 O O . ARG A 1 110 ? -11.656 8.344 13.445 1 97.5 110 ARG A O 1
ATOM 892 N N . ARG A 1 111 ? -9.984 8.773 12.109 1 96.75 111 ARG A N 1
ATOM 893 C CA . ARG A 1 111 ? -9.016 8.523 13.172 1 96.75 111 ARG A CA 1
ATOM 894 C C . ARG A 1 111 ? -8.562 9.828 13.828 1 96.75 111 ARG A C 1
ATOM 896 O O . ARG A 1 111 ? -7.648 9.836 14.648 1 96.75 111 ARG A O 1
ATOM 903 N N . CYS A 1 112 ? -9.156 10.914 13.453 1 98.31 112 CYS A N 1
ATOM 904 C CA . CYS A 1 112 ? -8.953 12.195 14.133 1 98.31 112 CYS A CA 1
ATOM 905 C C . CYS A 1 112 ? -9.797 12.281 15.398 1 98.31 112 CYS A C 1
ATOM 907 O O . CYS A 1 112 ? -10.891 11.711 15.461 1 98.31 112 CYS A O 1
ATOM 909 N N . ASN A 1 113 ? -9.273 12.961 16.453 1 98.25 113 ASN A N 1
ATOM 910 C CA . ASN A 1 113 ? -10.133 13.242 17.594 1 98.25 113 ASN A CA 1
ATOM 911 C C . ASN A 1 113 ? -11.305 14.141 17.203 1 98.25 113 ASN A C 1
ATOM 913 O O . ASN A 1 113 ? -12.414 13.969 17.703 1 98.25 113 ASN A O 1
ATOM 917 N N . LYS A 1 114 ? -11.039 15.102 16.438 1 98.44 114 LYS A N 1
ATOM 918 C CA . LYS A 1 114 ? -12.008 15.984 15.805 1 98.44 114 LYS A CA 1
ATOM 919 C C . LYS A 1 114 ? -11.625 16.281 14.359 1 98.44 114 LYS A C 1
ATOM 921 O O . LYS A 1 114 ? -10.461 16.578 14.07 1 98.44 114 LYS A O 1
ATOM 926 N N . LEU A 1 115 ? -12.594 16.047 13.445 1 98.75 115 LEU A N 1
ATOM 927 C CA . LEU A 1 115 ? -12.398 16.328 12.031 1 98.75 115 LEU A CA 1
ATOM 928 C C . LEU A 1 115 ? -13.305 17.469 11.57 1 98.75 115 LEU A C 1
ATOM 930 O O . LEU A 1 115 ? -14.516 17.438 11.781 1 98.75 115 LEU A O 1
ATOM 934 N N . ILE A 1 116 ? -12.688 18.516 11.008 1 98.75 116 ILE A N 1
ATOM 935 C CA . ILE A 1 116 ? -13.445 19.656 10.492 1 98.75 116 ILE A CA 1
ATOM 936 C C . ILE A 1 116 ? -13.031 19.953 9.055 1 98.75 116 ILE A C 1
ATOM 938 O O . ILE A 1 116 ? -11.836 20.078 8.766 1 98.75 116 ILE A O 1
ATOM 942 N N . PHE A 1 117 ? -14 20.016 8.203 1 98.88 117 PHE A N 1
ATOM 943 C CA . PHE A 1 117 ? -13.742 20.422 6.832 1 98.88 117 PHE A CA 1
ATOM 944 C C . PHE A 1 117 ? -13.992 21.922 6.664 1 98.88 117 PHE A C 1
ATOM 946 O O . PHE A 1 117 ? -15.07 22.422 6.996 1 98.88 117 PHE A O 1
ATOM 953 N N . MET A 1 118 ? -12.961 22.656 6.207 1 98.69 118 MET A N 1
ATOM 954 C CA . MET A 1 118 ? -13.016 24.094 5.996 1 98.69 118 MET A CA 1
ATOM 955 C C . MET A 1 118 ? -13.188 24.422 4.516 1 98.69 118 MET A C 1
ATOM 957 O O . MET A 1 118 ? -12.328 24.078 3.697 1 98.69 118 MET A O 1
ATOM 961 N N . SER A 1 119 ? -14.273 25.031 4.188 1 98.19 119 SER A N 1
ATOM 962 C CA . SER A 1 119 ? -14.633 25.344 2.811 1 98.19 119 SER A CA 1
ATOM 963 C C . SER A 1 119 ? -15.25 26.734 2.703 1 98.19 119 SER A C 1
ATOM 965 O O . SER A 1 119 ? -15.219 27.516 3.664 1 98.19 119 SER A O 1
ATOM 967 N N . THR A 1 120 ? -15.578 27.125 1.492 1 97.56 120 THR A N 1
ATOM 968 C CA . THR A 1 120 ? -16.266 28.391 1.31 1 97.56 120 THR A CA 1
ATOM 969 C C . THR A 1 120 ? -17.781 28.188 1.257 1 97.56 120 THR A C 1
ATOM 971 O O . THR A 1 120 ? -18.547 29.156 1.255 1 97.56 120 THR A O 1
ATOM 974 N N . LYS A 1 121 ? -18.188 26.984 1.213 1 97.62 121 LYS A N 1
ATOM 975 C CA . LYS A 1 121 ? -19.609 26.641 1.237 1 97.62 121 LYS A CA 1
ATOM 976 C C . LYS A 1 121 ? -19.875 25.516 2.24 1 97.62 121 LYS A C 1
ATOM 978 O O . LYS A 1 121 ? -19.078 24.594 2.365 1 97.62 121 LYS A O 1
ATOM 983 N N . ALA A 1 122 ? -21.047 25.656 2.92 1 97.06 122 ALA A N 1
ATOM 984 C CA . ALA A 1 122 ? -21.484 24.578 3.807 1 97.06 122 ALA A CA 1
ATOM 985 C C . ALA A 1 122 ? -22 23.391 3.006 1 97.06 122 ALA A C 1
ATOM 987 O O . ALA A 1 122 ? -22.625 23.562 1.96 1 97.06 122 ALA A O 1
ATOM 988 N N . ASP A 1 123 ? -21.719 22.266 3.414 1 97.31 123 ASP A N 1
ATOM 989 C CA . ASP A 1 123 ? -22.219 21.016 2.857 1 97.31 123 ASP A CA 1
ATOM 990 C C . ASP A 1 123 ? -22.734 20.094 3.957 1 97.31 123 ASP A C 1
ATOM 992 O O . ASP A 1 123 ? -21.969 19.625 4.801 1 97.31 123 ASP A O 1
ATOM 996 N N . LYS A 1 124 ? -23.953 19.781 3.986 1 96.44 124 LYS A N 1
ATOM 997 C CA . LYS A 1 124 ? -24.609 19.031 5.062 1 96.44 124 LYS A CA 1
ATOM 998 C C . LYS A 1 124 ? -24.031 17.625 5.195 1 96.44 124 LYS A C 1
ATOM 1000 O O . LYS A 1 124 ? -23.828 17.141 6.309 1 96.44 124 LYS A O 1
ATOM 1005 N N . GLU A 1 125 ? -23.812 17 4.102 1 96.62 125 GLU A N 1
ATOM 1006 C CA . GLU A 1 125 ? -23.281 15.633 4.137 1 96.62 125 GLU A CA 1
ATOM 1007 C C . GLU A 1 125 ? -21.844 15.625 4.637 1 96.62 125 GLU A C 1
ATOM 1009 O O . GLU A 1 125 ? -21.469 14.789 5.461 1 96.62 125 GLU A O 1
ATOM 1014 N N . LEU A 1 126 ? -21.094 16.469 4.168 1 97.88 126 LEU A N 1
ATOM 1015 C CA . LEU A 1 126 ? -19.688 16.562 4.547 1 97.88 126 LEU A CA 1
ATOM 1016 C C . LEU A 1 126 ? -19.547 17.172 5.934 1 97.88 126 LEU A C 1
ATOM 1018 O O . LEU A 1 126 ? -18.656 16.797 6.695 1 97.88 126 LEU A O 1
ATOM 1022 N N . GLY A 1 127 ? -20.453 18.062 6.27 1 97.38 127 GLY A N 1
ATOM 1023 C CA . GLY A 1 127 ? -20.344 18.812 7.508 1 97.38 127 GLY A CA 1
ATOM 1024 C C . GLY A 1 127 ? -19.281 19.891 7.453 1 97.38 127 GLY A C 1
ATOM 1025 O O . GLY A 1 127 ? -18.562 20.125 8.43 1 97.38 127 GLY A O 1
ATOM 1026 N N . SER A 1 128 ? -19.125 20.547 6.316 1 98.25 128 SER A N 1
ATOM 1027 C CA . SER A 1 128 ? -18.094 21.562 6.156 1 98.25 128 SER A CA 1
ATOM 1028 C C . SER A 1 128 ? -18.516 22.891 6.793 1 98.25 128 SER A C 1
ATOM 1030 O O . SER A 1 128 ? -19.703 23.188 6.863 1 98.25 128 SER A O 1
ATOM 1032 N N . VAL A 1 129 ? -17.562 23.594 7.312 1 98.31 129 VAL A N 1
ATOM 1033 C CA . VAL A 1 129 ? -17.734 24.953 7.789 1 98.31 129 VAL A CA 1
ATOM 1034 C C . VAL A 1 129 ? -17.531 25.938 6.633 1 98.31 129 VAL A C 1
ATOM 1036 O O . VAL A 1 129 ? -16.516 25.859 5.922 1 98.31 129 VAL A O 1
ATOM 1039 N N . ALA A 1 130 ? -18.469 26.844 6.492 1 98.31 130 ALA A N 1
ATOM 1040 C CA . ALA A 1 130 ? -18.359 27.859 5.441 1 98.31 130 ALA A CA 1
ATOM 1041 C C . ALA A 1 130 ? -17.578 29.078 5.934 1 98.31 130 ALA A C 1
ATOM 1043 O O . ALA A 1 130 ? -18.094 29.844 6.762 1 98.31 130 ALA A O 1
ATOM 1044 N N . LEU A 1 131 ? -16.422 29.219 5.414 1 97.69 131 LEU A N 1
ATOM 1045 C CA . LEU A 1 131 ? -15.602 30.391 5.719 1 97.69 131 LEU A CA 1
ATOM 1046 C C . LEU A 1 131 ? -15.906 31.531 4.746 1 97.69 131 LEU A C 1
ATOM 1048 O O . LEU A 1 131 ? -16.172 31.281 3.568 1 97.69 131 LEU A O 1
ATOM 1052 N N . ASN A 1 132 ? -15.852 32.75 5.25 1 95.06 132 ASN A N 1
ATOM 1053 C CA . ASN A 1 132 ? -16.109 33.906 4.418 1 95.06 132 ASN A CA 1
ATOM 1054 C C . ASN A 1 132 ? -14.836 34.375 3.705 1 95.06 132 ASN A C 1
ATOM 1056 O O . ASN A 1 132 ? -14.328 35.469 3.98 1 95.06 132 ASN A O 1
ATOM 1060 N N . VAL A 1 133 ? -14.414 33.594 2.773 1 95.06 133 VAL A N 1
ATOM 1061 C CA . VAL A 1 133 ? -13.234 33.875 1.962 1 95.06 133 VAL A CA 1
ATOM 1062 C C . VAL A 1 133 ? -13.469 33.406 0.524 1 95.06 133 VAL A C 1
ATOM 1064 O O . VAL A 1 133 ? -14.414 32.656 0.251 1 95.06 133 VAL A O 1
ATOM 1067 N N . ARG A 1 134 ? -12.641 33.906 -0.364 1 91.88 134 ARG A N 1
ATOM 1068 C CA . ARG A 1 134 ? -12.742 33.5 -1.764 1 91.88 134 ARG A CA 1
ATOM 1069 C C . ARG A 1 134 ? -12.039 32.188 -2.01 1 91.88 134 ARG A C 1
ATOM 1071 O O . ARG A 1 134 ? -11.086 31.828 -1.312 1 91.88 134 ARG A O 1
ATOM 1078 N N . GLU A 1 135 ? -12.555 31.453 -3.035 1 91.81 135 GLU A N 1
ATOM 1079 C CA . GLU A 1 135 ? -11.93 30.188 -3.41 1 91.81 135 GLU A CA 1
ATOM 1080 C C . GLU A 1 135 ? -10.75 30.406 -4.352 1 91.81 135 GLU A C 1
ATOM 1082 O O . GLU A 1 135 ? -10.633 31.453 -4.973 1 91.81 135 GLU A O 1
ATOM 1087 N N . GLY A 1 136 ? -9.898 29.312 -4.457 1 87.56 136 GLY A N 1
ATOM 1088 C CA . GLY A 1 136 ? -8.773 29.359 -5.379 1 87.56 136 GLY A CA 1
ATOM 1089 C C . GLY A 1 136 ? -7.426 29.234 -4.684 1 87.56 136 GLY A C 1
ATOM 1090 O O . GLY A 1 136 ? -7.277 29.641 -3.531 1 87.56 136 GLY A O 1
ATOM 1091 N N . TYR A 1 137 ? -6.484 28.812 -5.469 1 84.12 137 TYR A N 1
ATOM 1092 C CA . TYR A 1 137 ? -5.156 28.531 -4.93 1 84.12 137 TYR A CA 1
ATOM 1093 C C . TYR A 1 137 ? -4.508 29.812 -4.391 1 84.12 137 TYR A C 1
ATOM 1095 O O . TYR A 1 137 ? -3.805 29.766 -3.381 1 84.12 137 TYR A O 1
ATOM 1103 N N . SER A 1 138 ? -4.766 30.922 -5 1 85.5 138 SER A N 1
ATOM 1104 C CA . SER A 1 138 ? -4.195 32.188 -4.578 1 85.5 138 SER A CA 1
ATOM 1105 C C . SER A 1 138 ? -4.809 32.688 -3.264 1 85.5 138 SER A C 1
ATOM 1107 O O . SER A 1 138 ? -4.258 33.562 -2.594 1 85.5 138 SER A O 1
ATOM 1109 N N . ASN A 1 139 ? -5.914 32.094 -2.961 1 90.56 139 ASN A N 1
ATOM 1110 C CA . ASN A 1 139 ? -6.633 32.5 -1.769 1 90.56 139 ASN A CA 1
ATOM 1111 C C . ASN A 1 139 ? -6.445 31.531 -0.613 1 90.56 139 ASN A C 1
ATOM 1113 O O . ASN A 1 139 ? -7.25 31.5 0.316 1 90.56 139 ASN A O 1
ATOM 1117 N N . LEU A 1 140 ? -5.406 30.781 -0.664 1 94.69 140 LEU A N 1
ATOM 1118 C CA . LEU A 1 140 ? -5.215 29.766 0.359 1 94.69 140 LEU A CA 1
ATOM 11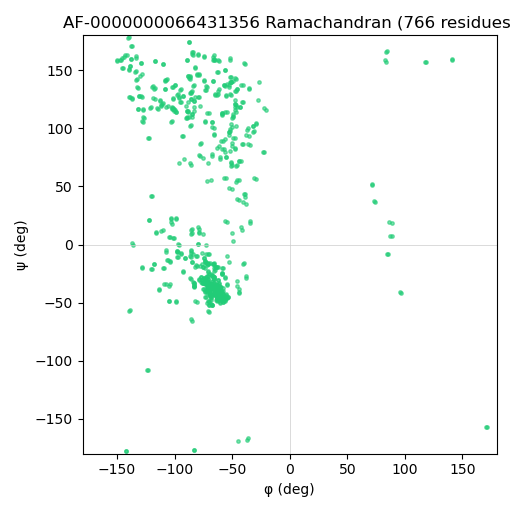19 C C . LEU A 1 140 ? -4.773 30.391 1.678 1 94.69 140 LEU A C 1
ATOM 1121 O O . LEU A 1 140 ? -5.094 29.875 2.752 1 94.69 140 LEU A O 1
ATOM 1125 N N . TRP A 1 141 ? -4.066 31.547 1.584 1 95.75 141 TRP A N 1
ATOM 1126 C CA . TRP A 1 141 ? -3.633 32.188 2.824 1 95.75 141 TRP A CA 1
ATOM 1127 C C . TRP A 1 141 ? -4.828 32.719 3.604 1 95.75 141 TRP A C 1
ATOM 1129 O O . TRP A 1 141 ? -5.027 32.375 4.77 1 95.75 141 TRP A O 1
ATOM 1139 N N . PRO A 1 142 ? -5.707 33.5 3.002 1 95.69 142 PRO A N 1
ATOM 1140 C CA . PRO A 1 142 ? -6.871 33.938 3.77 1 95.69 142 PRO A CA 1
ATOM 1141 C C . PRO A 1 142 ? -7.742 32.781 4.254 1 95.69 142 PRO A C 1
ATOM 1143 O O . PRO A 1 142 ? -8.328 32.875 5.336 1 95.69 142 PRO A O 1
ATOM 1146 N N . LYS A 1 143 ? -7.867 31.781 3.48 1 96.81 143 LYS A N 1
ATOM 1147 C CA . LYS A 1 143 ? -8.648 30.625 3.902 1 96.81 143 LYS A CA 1
ATOM 1148 C C . LYS A 1 143 ? -8.031 29.953 5.121 1 96.81 143 LYS A C 1
ATOM 1150 O O . LYS A 1 143 ? -8.734 29.594 6.066 1 96.81 143 LYS A O 1
ATOM 1155 N N . THR A 1 144 ? -6.719 29.734 5.074 1 97.69 144 THR A N 1
ATOM 1156 C CA . THR A 1 144 ? -6.012 29.141 6.195 1 97.69 144 THR A CA 1
ATOM 1157 C C . THR A 1 144 ? -6.121 30.016 7.441 1 97.69 144 THR A C 1
ATOM 1159 O O . THR A 1 144 ? -6.348 29.5 8.539 1 97.69 144 THR A O 1
ATOM 1162 N N . ARG A 1 145 ? -5.977 31.312 7.289 1 96.94 145 ARG A N 1
ATOM 1163 C CA . ARG A 1 145 ? -6.117 32.25 8.398 1 96.94 145 ARG A CA 1
ATOM 1164 C C . ARG A 1 145 ? -7.492 32.125 9.047 1 96.94 145 ARG A C 1
ATOM 1166 O O . ARG A 1 145 ? -7.602 32 10.266 1 96.94 145 ARG A O 1
ATOM 1173 N N . ALA A 1 146 ? -8.461 32.156 8.18 1 97.31 146 ALA A N 1
ATOM 1174 C CA . ALA A 1 146 ? -9.828 32.062 8.672 1 97.31 146 ALA A CA 1
ATOM 1175 C C . ALA A 1 146 ? -10.078 30.734 9.375 1 97.31 146 ALA A C 1
ATOM 1177 O O . ALA A 1 146 ? -10.766 30.688 10.391 1 97.31 146 ALA A O 1
ATOM 1178 N N . ALA A 1 147 ? -9.562 29.688 8.828 1 98.38 147 ALA A N 1
ATOM 1179 C CA . ALA A 1 147 ? -9.727 28.359 9.398 1 98.38 147 ALA A CA 1
ATOM 1180 C C . ALA A 1 147 ? -9.094 28.266 10.781 1 98.38 147 ALA A C 1
ATOM 1182 O O . ALA A 1 147 ? -9.703 27.75 11.719 1 98.38 147 ALA A O 1
ATOM 1183 N N . LEU A 1 148 ? -7.879 28.734 10.898 1 98.62 148 LEU A N 1
ATOM 1184 C CA . LEU A 1 148 ? -7.168 28.703 12.172 1 98.62 148 LEU A CA 1
ATOM 1185 C C . LEU A 1 148 ? -7.891 29.547 13.219 1 98.62 148 LEU A C 1
ATOM 1187 O O . LEU A 1 148 ? -7.969 29.156 14.383 1 98.62 148 LEU A O 1
ATOM 1191 N N . GLN A 1 149 ? -8.391 30.656 12.805 1 98.19 149 GLN A N 1
ATOM 1192 C CA . GLN A 1 149 ? -9.172 31.5 13.711 1 98.19 149 GLN A CA 1
ATOM 1193 C C . GLN A 1 149 ? -10.43 30.766 14.188 1 98.19 149 GLN A C 1
ATOM 1195 O O . GLN A 1 149 ? -10.781 30.844 15.367 1 98.19 149 GLN A O 1
ATOM 1200 N N . TYR A 1 150 ? -11.102 30.141 13.266 1 98.5 150 TYR A N 1
ATOM 1201 C CA . TYR A 1 150 ? -12.305 29.391 13.602 1 98.5 150 TYR A CA 1
ATOM 1202 C C . TYR A 1 150 ? -12 28.312 14.633 1 98.5 150 TYR A C 1
ATOM 1204 O O . TYR A 1 150 ? -12.711 28.172 15.633 1 98.5 150 TYR A O 1
ATOM 1212 N N . VAL A 1 151 ? -10.969 27.562 14.406 1 98.56 151 VAL A N 1
ATOM 1213 C CA . VAL A 1 151 ? -10.602 26.453 15.281 1 98.56 151 VAL A CA 1
ATOM 1214 C C . VAL A 1 151 ? -10.211 26.984 16.656 1 98.56 151 VAL A C 1
ATOM 1216 O O . VAL A 1 151 ? -10.555 26.375 17.688 1 98.56 151 VAL A O 1
ATOM 1219 N N . TYR A 1 152 ? -9.461 28.047 16.672 1 98.62 152 TYR A N 1
ATOM 1220 C CA . TYR A 1 152 ? -9.078 28.656 17.938 1 98.62 152 TYR A CA 1
ATOM 1221 C C . TYR A 1 152 ? -10.312 29.078 18.734 1 98.62 152 TYR A C 1
ATOM 1223 O O . TYR A 1 152 ? -10.414 28.797 19.938 1 98.62 152 TYR A O 1
ATOM 1231 N N . LYS A 1 153 ? -11.234 29.719 18.094 1 98.31 153 LYS A N 1
ATOM 1232 C CA . LYS A 1 153 ? -12.422 30.266 18.734 1 98.31 153 LYS A CA 1
ATOM 1233 C C . LYS A 1 153 ? -13.328 29.156 19.25 1 98.31 153 LYS A C 1
ATOM 1235 O O . LYS A 1 153 ? -13.883 29.266 20.359 1 98.31 153 LYS A O 1
ATOM 1240 N N . HIS A 1 154 ? -13.438 28.078 18.562 1 98.38 154 HIS A N 1
ATOM 1241 C CA . HIS A 1 154 ? -14.523 27.141 18.859 1 98.38 154 HIS A CA 1
ATOM 1242 C C . HIS A 1 154 ? -14 25.875 19.5 1 98.38 154 HIS A C 1
ATOM 1244 O O . HIS A 1 154 ? -14.742 25.156 20.172 1 98.38 154 HIS A O 1
ATOM 1250 N N . HIS A 1 155 ? -12.656 25.641 19.281 1 98.12 155 HIS A N 1
ATOM 1251 C CA . HIS A 1 155 ? -12.25 24.281 19.625 1 98.12 155 HIS A CA 1
ATOM 1252 C C . HIS A 1 155 ? -10.922 24.281 20.391 1 98.12 155 HIS A C 1
ATOM 1254 O O . HIS A 1 155 ? -10.461 23.234 20.828 1 98.12 155 HIS A O 1
ATOM 1260 N N . PHE A 1 156 ? -10.328 25.344 20.641 1 98 156 PHE A N 1
ATOM 1261 C CA . PHE A 1 156 ? -8.969 25.5 21.141 1 98 156 PHE A CA 1
ATOM 1262 C C . PHE A 1 156 ? -8.797 24.781 22.469 1 98 156 PHE A C 1
ATOM 1264 O O . PHE A 1 156 ? -7.793 24.094 22.688 1 98 156 PHE A O 1
ATOM 1271 N N . GLN A 1 157 ? -9.75 24.844 23.328 1 97.19 157 GLN A N 1
ATOM 1272 C CA . GLN A 1 157 ? -9.609 24.375 24.703 1 97.19 157 GLN A CA 1
ATOM 1273 C C . GLN A 1 157 ? -9.641 22.844 24.766 1 97.19 157 GLN A C 1
ATOM 1275 O O . GLN A 1 157 ? -9.078 22.25 25.688 1 97.19 157 GLN A O 1
ATOM 1280 N N . LYS A 1 158 ? -10.125 22.203 23.797 1 97.38 158 LYS A N 1
ATOM 1281 C CA . LYS A 1 158 ? -10.453 20.781 23.906 1 97.38 158 LYS A CA 1
ATOM 1282 C C . LYS A 1 158 ? -9.328 19.922 23.328 1 97.38 158 LYS A C 1
ATOM 1284 O O . LYS A 1 158 ? -9.289 18.703 23.562 1 97.38 158 LYS A O 1
ATOM 1289 N N . TYR A 1 159 ? -8.406 20.531 22.656 1 98.31 159 TYR A N 1
ATOM 1290 C CA . TYR A 1 159 ? -7.418 19.734 21.938 1 98.31 159 TYR A CA 1
ATOM 1291 C C . TYR A 1 159 ? -6.008 20.25 22.188 1 98.31 159 TYR A C 1
ATOM 1293 O O . TYR A 1 159 ? -5.828 21.359 22.688 1 98.31 159 TYR A O 1
ATOM 1301 N N . ASP A 1 160 ? -5.012 19.359 21.922 1 97.81 160 ASP A N 1
ATOM 1302 C CA . ASP A 1 160 ? -3.615 19.641 22.234 1 97.81 160 ASP A CA 1
ATOM 1303 C C . ASP A 1 160 ? -2.822 20 20.984 1 97.81 160 ASP A C 1
ATOM 1305 O O . ASP A 1 160 ? -1.849 20.75 21.062 1 97.81 160 ASP A O 1
ATOM 1309 N N . TRP A 1 161 ? -3.188 19.391 19.922 1 98.88 161 TRP A N 1
ATOM 1310 C CA . TRP A 1 161 ? -2.502 19.562 18.656 1 98.88 161 TRP A CA 1
ATOM 1311 C C . TRP A 1 161 ? -3.494 19.875 17.547 1 98.88 161 TRP A C 1
ATOM 1313 O O . TRP A 1 161 ? -4.617 19.375 17.547 1 98.88 161 TRP A O 1
ATOM 1323 N N . PHE A 1 162 ? -3.061 20.719 16.594 1 98.94 162 PHE A N 1
ATOM 1324 C CA . PHE A 1 162 ? -3.928 21.188 15.516 1 98.94 162 PHE A CA 1
ATOM 1325 C C . PHE A 1 162 ? -3.287 20.938 14.156 1 98.94 162 PHE A C 1
ATOM 1327 O O . PHE A 1 162 ? -2.316 21.609 13.789 1 98.94 162 PHE A O 1
ATOM 1334 N N . LEU A 1 163 ? -3.848 19.984 13.406 1 98.94 163 LEU A N 1
ATOM 1335 C CA . LEU A 1 163 ? -3.326 19.547 12.117 1 98.94 163 LEU A CA 1
ATOM 1336 C C . LEU A 1 163 ? -4.035 20.25 10.969 1 98.94 163 LEU A C 1
ATOM 1338 O O . LEU A 1 163 ? -5.266 20.312 10.93 1 98.94 163 LEU A O 1
ATOM 1342 N N . LYS A 1 164 ? -3.273 20.844 10.125 1 98.88 164 LYS A N 1
ATOM 1343 C CA . LYS A 1 164 ? -3.779 21.297 8.828 1 98.88 164 LYS A CA 1
ATOM 1344 C C . LYS A 1 164 ? -3.471 20.281 7.73 1 98.88 164 LYS A C 1
ATOM 1346 O O . LYS A 1 164 ? -2.324 19.859 7.582 1 98.88 164 LYS A O 1
ATOM 1351 N N . ALA A 1 165 ? -4.453 19.922 6.977 1 98.81 165 ALA A N 1
ATOM 1352 C CA . ALA A 1 165 ? -4.301 19 5.848 1 98.81 165 ALA A CA 1
ATOM 1353 C C . ALA A 1 165 ? -5.039 19.516 4.617 1 98.81 165 ALA A C 1
ATOM 1355 O O . ALA A 1 165 ? -6.051 20.219 4.738 1 98.81 165 ALA A O 1
ATOM 1356 N N . ASP A 1 166 ? -4.52 19.203 3.443 1 98.06 166 ASP A N 1
ATOM 1357 C CA . ASP A 1 166 ? -5.254 19.391 2.197 1 98.06 166 ASP A CA 1
ATOM 1358 C C . ASP A 1 166 ? -6.168 18.203 1.911 1 98.06 166 ASP A C 1
ATOM 1360 O O . ASP A 1 166 ? -6.023 17.141 2.521 1 98.06 166 ASP A O 1
ATOM 1364 N N . ASP A 1 167 ? -7.078 18.391 0.978 1 98.44 167 ASP A N 1
ATOM 1365 C CA . ASP A 1 167 ? -8.062 17.344 0.756 1 98.44 167 ASP A CA 1
ATOM 1366 C C . ASP A 1 167 ? -7.535 16.281 -0.214 1 98.44 167 ASP A C 1
ATOM 1368 O O . ASP A 1 167 ? -8.289 15.438 -0.691 1 98.44 167 ASP A O 1
ATOM 1372 N N . ASP A 1 168 ? -6.238 16.328 -0.566 1 98.56 168 ASP A N 1
ATOM 1373 C CA . ASP A 1 168 ? -5.582 15.266 -1.321 1 98.56 168 ASP A CA 1
ATOM 1374 C C . ASP A 1 168 ? -4.383 14.711 -0.56 1 98.56 168 ASP A C 1
ATOM 1376 O O . ASP A 1 168 ? -3.445 14.18 -1.165 1 98.56 168 ASP A O 1
ATOM 1380 N N . THR A 1 169 ? -4.379 14.914 0.726 1 98.81 169 THR A N 1
ATOM 1381 C CA . THR A 1 169 ? -3.332 14.391 1.595 1 98.81 169 THR A CA 1
ATOM 1382 C C . THR A 1 169 ? -3.867 13.25 2.457 1 98.81 169 THR A C 1
ATOM 1384 O O . THR A 1 169 ? -4.977 13.336 2.99 1 98.81 169 THR A O 1
ATOM 1387 N N . TYR A 1 170 ? -3.115 12.141 2.537 1 98.88 170 TYR A N 1
ATOM 1388 C CA . TYR A 1 170 ? -3.428 11 3.395 1 98.88 170 TYR A CA 1
ATOM 1389 C C . TYR A 1 170 ? -2.568 11.016 4.652 1 98.88 170 TYR A C 1
ATOM 1391 O O . TYR A 1 170 ? -1.353 11.203 4.578 1 98.88 170 TYR A O 1
ATOM 1399 N N . PHE A 1 171 ? -3.223 10.75 5.828 1 98.88 171 PHE A N 1
ATOM 1400 C CA . PHE A 1 171 ? -2.482 10.75 7.086 1 98.88 171 PHE A CA 1
ATOM 1401 C C . PHE A 1 171 ? -2.559 9.383 7.754 1 98.88 171 PHE A C 1
ATOM 1403 O O . PHE A 1 171 ? -3.615 8.742 7.766 1 98.88 171 PHE A O 1
ATOM 1410 N N . ILE A 1 172 ? -1.419 8.961 8.227 1 97.94 172 ILE A N 1
ATOM 1411 C CA . ILE A 1 172 ? -1.342 7.863 9.18 1 97.94 172 ILE A CA 1
ATOM 1412 C C . ILE A 1 172 ? -1.344 8.414 10.609 1 97.94 172 ILE A C 1
ATOM 1414 O O . ILE A 1 172 ? -0.283 8.688 11.172 1 97.94 172 ILE A O 1
ATOM 1418 N N . MET A 1 173 ? -2.518 8.477 11.164 1 97.81 173 MET A N 1
ATOM 1419 C CA . MET A 1 173 ? -2.742 9.227 12.398 1 97.81 173 MET A CA 1
ATOM 1420 C C . MET A 1 173 ? -2.016 8.578 13.57 1 97.81 173 MET A C 1
ATOM 1422 O O . MET A 1 173 ? -1.553 9.273 14.477 1 97.81 173 MET A O 1
ATOM 1426 N N . GLU A 1 174 ? -1.866 7.254 13.57 1 94.38 174 GLU A N 1
ATOM 1427 C CA . GLU A 1 174 ? -1.144 6.547 14.625 1 94.38 174 GLU A CA 1
ATOM 1428 C C . GLU A 1 174 ? 0.319 6.98 14.672 1 94.38 174 GLU A C 1
ATOM 1430 O O . GLU A 1 174 ? 0.871 7.195 15.758 1 94.38 174 GLU A O 1
ATOM 1435 N N . ASN A 1 175 ? 0.889 7.133 13.539 1 95.94 175 ASN A N 1
ATOM 1436 C CA . ASN A 1 175 ? 2.277 7.578 13.484 1 95.94 175 ASN A CA 1
ATOM 1437 C C . ASN A 1 175 ? 2.414 9.039 13.914 1 95.94 175 ASN A C 1
ATOM 1439 O O . ASN A 1 175 ? 3.383 9.398 14.578 1 95.94 175 ASN A O 1
ATOM 1443 N N . LEU A 1 176 ? 1.434 9.859 13.516 1 98.12 176 LEU A N 1
ATOM 1444 C CA . LEU A 1 176 ? 1.444 11.25 13.953 1 98.12 176 LEU A CA 1
ATOM 1445 C C . LEU A 1 176 ? 1.392 11.336 15.477 1 98.12 176 LEU A C 1
ATOM 1447 O O . LEU A 1 176 ? 2.193 12.047 16.094 1 98.12 176 LEU A O 1
ATOM 1451 N N . ARG A 1 177 ? 0.525 10.586 16.109 1 96.62 177 ARG A N 1
ATOM 1452 C CA . ARG A 1 177 ? 0.355 10.641 17.562 1 96.62 177 ARG A CA 1
ATOM 1453 C C . ARG A 1 177 ? 1.595 10.109 18.266 1 96.62 177 ARG A C 1
ATOM 1455 O O . ARG A 1 177 ? 1.99 10.641 19.312 1 96.62 177 ARG A O 1
ATOM 1462 N N . ALA A 1 178 ? 2.111 9.062 17.719 1 93.56 178 ALA A N 1
ATOM 1463 C CA . ALA A 1 178 ? 3.33 8.523 18.312 1 93.56 178 ALA A CA 1
ATOM 1464 C C . ALA A 1 178 ? 4.449 9.562 18.312 1 93.56 178 ALA A C 1
ATOM 1466 O O . ALA A 1 178 ? 5.16 9.719 19.297 1 93.56 178 ALA A O 1
ATOM 1467 N N . PHE A 1 179 ? 4.625 10.188 17.234 1 95.94 179 PHE A N 1
ATOM 1468 C CA . PHE A 1 179 ? 5.629 11.234 17.109 1 95.94 179 PHE A CA 1
ATOM 1469 C C . PHE A 1 179 ? 5.348 12.367 18.078 1 95.94 179 PHE A C 1
ATOM 1471 O O . PHE A 1 179 ? 6.246 12.812 18.797 1 95.94 179 PHE A O 1
ATOM 1478 N N . LEU A 1 180 ? 4.07 12.828 18.156 1 97.19 180 LEU A N 1
ATOM 1479 C CA . LEU A 1 180 ? 3.689 13.977 18.969 1 97.19 180 LEU A CA 1
ATOM 1480 C C . LEU A 1 180 ? 3.744 13.648 20.453 1 97.19 180 LEU A C 1
ATOM 1482 O O . LEU A 1 180 ? 3.936 14.531 21.281 1 97.19 180 LEU A O 1
ATOM 1486 N N . HIS A 1 181 ? 3.561 12.422 20.75 1 93.06 181 HIS A N 1
ATOM 1487 C CA . HIS A 1 181 ? 3.574 11.977 22.141 1 93.06 181 HIS A CA 1
ATOM 1488 C C . HIS A 1 181 ? 4.906 12.305 22.797 1 93.06 181 HIS A C 1
ATOM 1490 O O . HIS A 1 181 ? 4.965 12.508 24.016 1 93.06 181 HIS A O 1
ATOM 1496 N N . ALA A 1 182 ? 5.898 12.43 22.016 1 92.19 182 ALA A N 1
ATOM 1497 C CA . ALA A 1 182 ? 7.238 12.719 22.531 1 92.19 182 ALA A CA 1
ATOM 1498 C C . ALA A 1 182 ? 7.449 14.219 22.719 1 92.19 182 ALA A C 1
ATOM 1500 O O . ALA A 1 182 ? 8.484 14.641 23.234 1 92.19 182 ALA A O 1
ATOM 1501 N N . HIS A 1 183 ? 6.543 15.016 22.344 1 94.56 183 HIS A N 1
ATOM 1502 C CA . HIS A 1 183 ? 6.664 16.469 22.391 1 94.56 183 HIS A CA 1
ATOM 1503 C C . HIS A 1 183 ? 5.621 17.062 23.328 1 94.56 183 HIS A C 1
ATOM 1505 O O . HIS A 1 183 ? 4.617 16.422 23.641 1 94.56 183 HIS A O 1
ATOM 1511 N N . ASN A 1 184 ? 5.949 18.25 23.766 1 95.62 184 ASN A N 1
ATOM 1512 C CA . ASN A 1 184 ? 5.074 18.984 24.672 1 95.62 184 ASN A CA 1
ATOM 1513 C C . ASN A 1 184 ? 4.262 20.047 23.953 1 95.62 184 ASN A C 1
ATOM 1515 O O . ASN A 1 184 ? 4.824 21.016 23.422 1 95.62 184 ASN A O 1
ATOM 1519 N N . PHE A 1 185 ? 2.92 19.891 23.969 1 96.94 185 PHE A N 1
ATOM 1520 C CA . PHE A 1 185 ? 2.053 20.797 23.234 1 96.94 185 PHE A CA 1
ATOM 1521 C C . PHE A 1 185 ? 2.035 22.172 23.906 1 96.94 185 PHE A C 1
ATOM 1523 O O . PHE A 1 185 ? 1.538 23.141 23.328 1 96.94 185 PHE A O 1
ATOM 1530 N N . ARG A 1 186 ? 2.631 22.344 25.094 1 97.31 186 ARG A N 1
ATOM 1531 C CA . ARG A 1 186 ? 2.709 23.625 25.797 1 97.31 186 ARG A CA 1
ATOM 1532 C C . ARG A 1 186 ? 3.92 24.438 25.328 1 97.31 186 ARG A C 1
ATOM 1534 O O . ARG A 1 186 ? 4.074 25.594 25.703 1 97.31 186 ARG A O 1
ATOM 1541 N N . GLU A 1 187 ? 4.762 23.797 24.578 1 97.81 187 GLU A N 1
ATOM 1542 C CA . GLU A 1 187 ? 5.852 24.516 23.922 1 97.81 187 GLU A CA 1
ATOM 1543 C C . GLU A 1 187 ? 5.414 25.062 22.578 1 97.81 187 GLU A C 1
ATOM 1545 O O . GLU A 1 187 ? 4.645 24.422 21.859 1 97.81 187 GLU A O 1
ATOM 1550 N N . PRO A 1 188 ? 5.902 26.25 22.219 1 98.62 188 PRO A N 1
ATOM 1551 C CA . PRO A 1 188 ? 5.539 26.844 20.922 1 98.62 188 PRO A CA 1
ATOM 1552 C C . PRO A 1 188 ? 6.301 26.219 19.766 1 98.62 188 PRO A C 1
ATOM 1554 O O . PRO A 1 188 ? 7.336 26.75 19.344 1 98.62 188 PRO A O 1
ATOM 1557 N N . VAL A 1 189 ? 5.773 25.156 19.25 1 98.81 189 VAL A N 1
ATOM 1558 C CA . VAL A 1 189 ? 6.441 24.406 18.188 1 98.81 189 VAL A CA 1
ATOM 1559 C C . VAL A 1 189 ? 5.418 23.953 17.141 1 98.81 189 VAL A C 1
ATOM 1561 O O . VAL A 1 189 ? 4.227 23.859 17.438 1 98.81 189 VAL A O 1
ATOM 1564 N N . TYR A 1 190 ? 5.809 23.828 15.953 1 98.81 190 TYR A N 1
ATOM 1565 C CA . TYR A 1 190 ? 5 23.172 14.93 1 98.81 190 TYR A CA 1
ATOM 1566 C C . TYR A 1 190 ? 5.855 22.281 14.039 1 98.81 190 TYR A C 1
ATOM 1568 O O . TYR A 1 190 ? 7.078 22.453 13.977 1 98.81 190 TYR A O 1
ATOM 1576 N N . PHE A 1 191 ? 5.266 21.266 13.453 1 98.88 191 PHE A N 1
ATOM 1577 C CA . PHE A 1 191 ? 5.992 20.234 12.719 1 98.88 191 PHE A CA 1
ATOM 1578 C C . PHE A 1 191 ? 5.387 20.031 11.336 1 98.88 191 PHE A C 1
ATOM 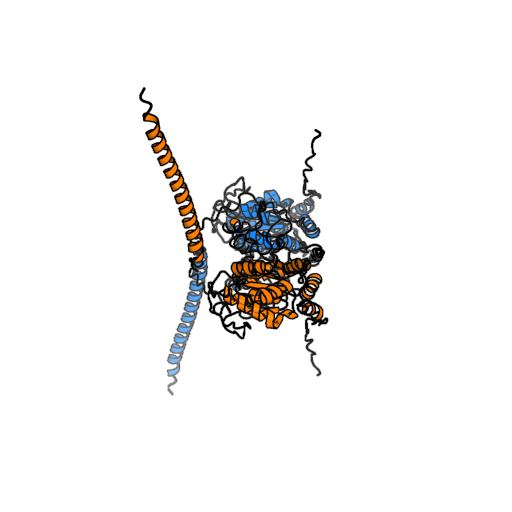1580 O O . PHE A 1 191 ? 4.203 20.297 11.125 1 98.88 191 PHE A O 1
ATOM 1587 N N . GLY A 1 192 ? 6.07 19.547 10.406 1 98.62 192 GLY A N 1
ATOM 1588 C CA . GLY A 1 192 ? 5.773 19.219 9.016 1 98.62 192 GLY A CA 1
ATOM 1589 C C . GLY A 1 192 ? 7.004 18.859 8.211 1 98.62 192 GLY A C 1
ATOM 1590 O O . GLY A 1 192 ? 7.945 18.266 8.734 1 98.62 192 GLY A O 1
ATOM 1591 N N . ASN A 1 193 ? 6.871 19.016 6.949 1 98 193 ASN A N 1
ATOM 1592 C CA . ASN A 1 193 ? 8.039 18.938 6.078 1 98 193 ASN A CA 1
ATOM 1593 C C . ASN A 1 193 ? 8.711 20.297 5.898 1 98 193 ASN A C 1
ATOM 1595 O O . ASN A 1 193 ? 8.188 21.172 5.199 1 98 193 ASN A O 1
ATOM 1599 N N . LYS A 1 194 ? 9.93 20.438 6.516 1 97.75 194 LYS A N 1
ATOM 1600 C CA . LYS A 1 194 ? 10.555 21.75 6.613 1 97.75 194 LYS A CA 1
ATOM 1601 C C . LYS A 1 194 ? 11.312 22.109 5.336 1 97.75 194 LYS A C 1
ATOM 1603 O O . LYS A 1 194 ? 12.188 21.359 4.902 1 97.75 194 LYS A O 1
ATOM 1608 N N . PHE A 1 195 ? 10.93 23.25 4.75 1 96.88 195 PHE A N 1
ATOM 1609 C CA . PHE A 1 195 ? 11.555 23.781 3.545 1 96.88 195 PHE A CA 1
ATOM 1610 C C . PHE A 1 195 ? 12.359 25.047 3.865 1 96.88 195 PHE A C 1
ATOM 1612 O O . PHE A 1 195 ? 12.133 25.688 4.891 1 96.88 195 PHE A O 1
ATOM 1619 N N . ARG A 1 196 ? 13.344 25.438 3.135 1 93.06 196 ARG A N 1
ATOM 1620 C CA . ARG A 1 196 ? 14.273 26.516 3.465 1 93.06 196 ARG A CA 1
ATOM 1621 C C . ARG A 1 196 ? 13.984 27.75 2.631 1 93.06 196 ARG A C 1
ATOM 1623 O O . ARG A 1 196 ? 14.445 28.859 2.965 1 93.06 196 ARG A O 1
ATOM 1630 N N . GLN A 1 197 ? 13.234 27.672 1.637 1 85.25 197 GLN A N 1
ATOM 1631 C CA . GLN A 1 197 ? 13.086 28.844 0.766 1 85.25 197 GLN A CA 1
ATOM 1632 C C . GLN A 1 197 ? 12.062 29.812 1.324 1 85.25 197 GLN A C 1
ATOM 1634 O O . GLN A 1 197 ? 11.195 29.438 2.113 1 85.25 197 GLN A O 1
ATOM 1639 N N . HIS A 1 198 ? 12.344 31.25 1.301 1 88 198 HIS A N 1
ATOM 1640 C CA . HIS A 1 198 ? 11.375 32.312 1.536 1 88 198 HIS A CA 1
ATOM 1641 C C . HIS A 1 198 ? 11.406 32.781 2.988 1 88 198 HIS A C 1
ATOM 1643 O O . HIS A 1 198 ? 11.117 33.938 3.281 1 88 198 HIS A O 1
ATOM 1649 N N . VAL A 1 199 ? 11.531 31.734 3.924 1 92.5 199 VAL A N 1
ATOM 1650 C CA . VAL A 1 199 ? 11.578 32.031 5.348 1 92.5 199 VAL A CA 1
ATOM 1651 C C . VAL A 1 199 ? 12.914 31.594 5.934 1 92.5 199 VAL A C 1
ATOM 1653 O O . VAL A 1 199 ? 13.297 30.422 5.801 1 92.5 199 VAL A O 1
ATOM 1656 N N . LYS A 1 200 ? 13.648 32.469 6.598 1 93.31 200 LYS A N 1
ATOM 1657 C CA . LYS A 1 200 ? 14.977 32.188 7.125 1 93.31 200 LYS A CA 1
ATOM 1658 C C . LYS A 1 200 ? 14.945 30.969 8.062 1 93.31 200 LYS A C 1
ATOM 1660 O O . LYS A 1 200 ? 15.812 30.094 7.988 1 93.31 200 LYS A O 1
ATOM 1665 N N . GLU A 1 201 ? 13.93 30.969 8.922 1 95.38 201 GLU A N 1
ATOM 1666 C CA . GLU A 1 201 ? 13.805 29.891 9.906 1 95.38 201 GLU A CA 1
ATOM 1667 C C . GLU A 1 201 ? 13.203 28.625 9.273 1 95.38 201 GLU A C 1
ATOM 1669 O O . GLU A 1 201 ? 13.086 27.594 9.938 1 95.38 201 GLU A O 1
ATOM 1674 N N . GLY A 1 202 ? 12.906 28.703 7.992 1 97 202 GLY A N 1
ATOM 1675 C CA . GLY A 1 202 ? 12.211 27.609 7.316 1 97 202 GLY A CA 1
ATOM 1676 C C . GLY A 1 202 ? 10.703 27.688 7.477 1 97 202 GLY A C 1
ATOM 1677 O O . GLY A 1 202 ? 10.195 28.484 8.258 1 97 202 GLY A O 1
ATOM 1678 N N . TYR A 1 203 ? 10.039 26.938 6.695 1 98.06 203 TYR A N 1
ATOM 1679 C CA . TYR A 1 203 ? 8.586 26.781 6.766 1 98.06 203 TYR A CA 1
ATOM 1680 C C . TYR A 1 203 ? 8.18 25.359 6.402 1 98.06 203 TYR A C 1
ATOM 1682 O O . TYR A 1 203 ? 8.984 24.578 5.875 1 98.06 203 TYR A O 1
ATOM 1690 N N . MET A 1 204 ? 6.984 24.922 6.781 1 98.62 204 MET A N 1
ATOM 1691 C CA . MET A 1 204 ? 6.52 23.562 6.52 1 98.62 204 MET A CA 1
ATOM 1692 C C . MET A 1 204 ? 5.699 23.516 5.234 1 98.62 204 MET A C 1
ATOM 1694 O O . MET A 1 204 ? 4.809 24.344 5.023 1 98.62 204 MET A O 1
ATOM 1698 N N . SER A 1 205 ? 6.016 22.5 4.406 1 97.62 205 SER A N 1
ATOM 1699 C CA . SER A 1 205 ? 5.258 22.281 3.18 1 97.62 205 SER A CA 1
ATOM 1700 C C . SER A 1 205 ? 3.762 22.219 3.461 1 97.62 205 SER A C 1
ATOM 1702 O O . SER A 1 205 ? 3.32 21.438 4.309 1 97.62 205 SER A O 1
ATOM 1704 N N . GLY A 1 206 ? 3 23.016 2.691 1 97.62 206 GLY A N 1
ATOM 1705 C CA . GLY A 1 206 ? 1.554 22.984 2.842 1 97.62 206 GLY A CA 1
ATOM 1706 C C . GLY A 1 206 ? 0.941 21.656 2.453 1 97.62 206 GLY A C 1
ATOM 1707 O O . GLY A 1 206 ? 0.064 21.141 3.15 1 97.62 206 GLY A O 1
ATOM 1708 N N . GLY A 1 207 ? 1.435 21.109 1.4 1 97.44 207 GLY A N 1
ATOM 1709 C CA . GLY A 1 207 ? 0.881 19.875 0.85 1 97.44 207 GLY A CA 1
ATOM 1710 C C . GLY A 1 207 ? 1.089 18.672 1.749 1 97.44 207 GLY A C 1
ATOM 1711 O O . GLY A 1 207 ? 0.208 17.812 1.866 1 97.44 207 GLY A O 1
ATOM 1712 N N . ALA A 1 208 ? 2.223 18.641 2.414 1 98.38 208 ALA A N 1
ATOM 1713 C CA . ALA A 1 208 ? 2.52 17.531 3.309 1 98.38 208 ALA A CA 1
ATOM 1714 C C . ALA A 1 208 ? 1.684 17.609 4.582 1 98.38 208 ALA A C 1
ATOM 1716 O O . ALA A 1 208 ? 1.57 16.625 5.324 1 98.38 208 ALA A O 1
ATOM 1717 N N . GLY A 1 209 ? 1.11 18.797 4.82 1 98.75 209 GLY A N 1
ATOM 1718 C CA . GLY A 1 209 ? 0.454 19.062 6.09 1 98.75 209 GLY A CA 1
ATOM 1719 C C . GLY A 1 209 ? 1.417 19.5 7.18 1 98.75 209 GLY A C 1
ATOM 1720 O O . GLY A 1 209 ? 2.629 19.312 7.055 1 98.75 209 GLY A O 1
ATOM 1721 N N . TYR A 1 210 ? 0.85 20.172 8.141 1 98.88 210 TYR A N 1
ATOM 1722 C CA . TYR A 1 210 ? 1.621 20.562 9.312 1 98.88 210 TYR A CA 1
ATOM 1723 C C . TYR A 1 210 ? 0.748 20.562 10.562 1 98.88 210 TYR A C 1
ATOM 1725 O O . TYR A 1 210 ? -0.479 20.641 10.469 1 98.88 210 TYR A O 1
ATOM 1733 N N . VAL A 1 211 ? 1.428 20.469 11.711 1 98.94 211 VAL A N 1
ATOM 1734 C CA . VAL A 1 211 ? 0.711 20.375 12.977 1 98.94 211 VAL A CA 1
ATOM 1735 C C . VAL A 1 211 ? 1.273 21.375 13.977 1 98.94 211 VAL A C 1
ATOM 1737 O O . VAL A 1 211 ? 2.492 21.516 14.109 1 98.94 211 VAL A O 1
ATOM 1740 N N . LEU A 1 212 ? 0.379 22.156 14.539 1 98.94 212 LEU A N 1
ATOM 1741 C CA . LEU A 1 212 ? 0.736 23.172 15.531 1 98.94 212 LEU A CA 1
ATOM 1742 C C . LEU A 1 212 ? 0.463 22.672 16.938 1 98.94 212 LEU A C 1
ATOM 1744 O O . LEU A 1 212 ? -0.571 22.047 17.203 1 98.94 212 LEU A O 1
ATOM 1748 N N . SER A 1 213 ? 1.404 22.953 17.828 1 98.88 213 SER A N 1
ATOM 1749 C CA . SER A 1 213 ? 1.102 22.766 19.25 1 98.88 213 SER A CA 1
ATOM 1750 C C . SER A 1 213 ? 0.037 23.734 19.719 1 98.88 213 SER A C 1
ATOM 1752 O O . SER A 1 213 ? -0.227 24.75 19.062 1 98.88 213 SER A O 1
ATOM 1754 N N . LYS A 1 214 ? -0.518 23.422 20.812 1 98.75 214 LYS A N 1
ATOM 1755 C CA . LYS A 1 214 ? -1.49 24.312 21.438 1 98.75 214 LYS A CA 1
ATOM 1756 C C . LYS A 1 214 ? -0.902 25.703 21.656 1 98.75 214 LYS A C 1
ATOM 1758 O O . LYS A 1 214 ? -1.534 26.703 21.312 1 98.75 214 LYS A O 1
ATOM 1763 N N . MET A 1 215 ? 0.291 25.781 22.172 1 98.81 215 MET A N 1
ATOM 1764 C CA . MET A 1 215 ? 0.939 27.062 22.422 1 98.81 215 MET A CA 1
ATOM 1765 C C . MET A 1 215 ? 1.236 27.781 21.109 1 98.81 215 MET A C 1
ATOM 1767 O O . MET A 1 215 ? 1.132 29.016 21.031 1 98.81 215 MET A O 1
ATOM 1771 N N . ALA A 1 216 ? 1.595 27.031 20.094 1 98.88 216 ALA A N 1
ATOM 1772 C CA . ALA A 1 216 ? 1.858 27.641 18.797 1 98.88 216 ALA A CA 1
ATOM 1773 C C . ALA A 1 216 ? 0.607 28.328 18.25 1 98.88 216 ALA A C 1
ATOM 1775 O O . ALA A 1 216 ? 0.669 29.469 17.781 1 98.88 216 ALA A O 1
ATOM 1776 N N . LEU A 1 217 ? -0.498 27.641 18.281 1 98.88 217 LEU A N 1
ATOM 1777 C CA . LEU A 1 217 ? -1.742 28.219 17.797 1 98.88 217 LEU A CA 1
ATOM 1778 C C . LEU A 1 217 ? -2.129 29.438 18.625 1 98.88 217 LEU A C 1
ATOM 1780 O O . LEU A 1 217 ? -2.557 30.453 18.078 1 98.88 217 LEU A O 1
ATOM 1784 N N . HIS A 1 218 ? -1.933 29.344 19.891 1 98.75 218 HIS A N 1
ATOM 1785 C CA . HIS A 1 218 ? -2.248 30.453 20.781 1 98.75 218 HIS A CA 1
ATOM 1786 C C . HIS A 1 218 ? -1.434 31.703 20.422 1 98.75 218 HIS A C 1
ATOM 1788 O O . HIS A 1 218 ? -1.989 32.781 20.281 1 98.75 218 HIS A O 1
ATOM 1794 N N . ARG A 1 219 ? -0.185 31.516 20.297 1 98.69 219 ARG A N 1
ATOM 1795 C CA . ARG A 1 219 ? 0.685 32.656 19.969 1 98.69 219 ARG A CA 1
ATOM 1796 C C . ARG A 1 219 ? 0.346 33.219 18.609 1 98.69 219 ARG A C 1
ATOM 1798 O O . ARG A 1 219 ? 0.354 34.438 18.422 1 98.69 219 ARG A O 1
ATOM 1805 N N . LEU A 1 220 ? 0.099 32.344 17.688 1 98.69 220 LEU A N 1
ATOM 1806 C CA . LEU A 1 220 ? -0.231 32.781 16.344 1 98.69 220 LEU A CA 1
ATOM 1807 C C . LEU A 1 220 ? -1.44 33.719 16.359 1 98.69 220 LEU A C 1
ATOM 1809 O O . LEU A 1 220 ? -1.419 34.781 15.734 1 98.69 220 LEU A O 1
ATOM 1813 N N . ILE A 1 221 ? -2.477 33.312 17.078 1 98.19 221 ILE A N 1
ATOM 1814 C CA . ILE A 1 221 ? -3.729 34.062 17.094 1 98.19 221 ILE A CA 1
ATOM 1815 C C . ILE A 1 221 ? -3.559 35.344 17.906 1 98.19 221 ILE A C 1
ATOM 1817 O O . ILE A 1 221 ? -3.893 36.438 17.422 1 98.19 221 ILE A O 1
ATOM 1821 N N . LYS A 1 222 ? -2.959 35.312 19.062 1 97.75 222 LYS A N 1
ATOM 1822 C CA . LYS A 1 222 ? -2.957 36.438 20 1 97.75 222 LYS A CA 1
ATOM 1823 C C . LYS A 1 222 ? -1.854 37.438 19.672 1 97.75 222 LYS A C 1
ATOM 1825 O O . LYS A 1 222 ? -2.014 38.625 19.891 1 97.75 222 LYS A O 1
ATOM 1830 N N . LEU A 1 223 ? -0.78 36.906 19.156 1 97.19 223 LEU A N 1
ATOM 1831 C CA . LEU A 1 223 ? 0.36 37.781 18.906 1 97.19 223 LEU A CA 1
ATOM 1832 C C . LEU A 1 223 ? 0.552 38 17.422 1 97.19 223 LEU A C 1
ATOM 1834 O O . LEU A 1 223 ? 1.01 39.062 17 1 97.19 223 LEU A O 1
ATOM 1838 N N . GLY A 1 224 ? 0.269 37.031 16.609 1 96.88 224 GLY A N 1
ATOM 1839 C CA . GLY A 1 224 ? 0.513 37.125 15.172 1 96.88 224 GLY A CA 1
ATOM 1840 C C . GLY A 1 224 ? -0.62 37.781 14.414 1 96.88 224 GLY A C 1
ATOM 1841 O O . GLY A 1 224 ? -0.469 38.906 13.914 1 96.88 224 GLY A O 1
ATOM 1842 N N . PHE A 1 225 ? -1.745 37.125 14.445 1 95.31 225 PHE A N 1
ATOM 1843 C CA . PHE A 1 225 ? -2.875 37.562 13.633 1 95.31 225 PHE A CA 1
ATOM 1844 C C . PHE A 1 225 ? -3.387 38.938 14.109 1 95.31 225 PHE A C 1
ATOM 1846 O O . PHE A 1 225 ? -4.059 39.656 13.367 1 95.31 225 PHE A O 1
ATOM 1853 N N . SER A 1 226 ? -3.072 39.312 15.328 1 91.69 226 SER A N 1
ATOM 1854 C CA . SER A 1 226 ? -3.498 40.594 15.867 1 91.69 226 SER A CA 1
ATOM 1855 C C . SER A 1 226 ? -2.541 41.719 15.453 1 91.69 226 SER A C 1
ATOM 1857 O O . SER A 1 226 ? -2.811 42.906 15.703 1 91.69 226 SER A O 1
ATOM 1859 N N . ASN A 1 227 ? -1.459 41.406 14.867 1 93.06 227 ASN A N 1
ATOM 1860 C CA . ASN A 1 227 ? -0.419 42.344 14.461 1 93.06 227 ASN A CA 1
ATOM 1861 C C . ASN A 1 227 ? -0.049 42.188 12.992 1 93.06 227 ASN A C 1
ATOM 1863 O O . ASN A 1 227 ? 0.753 41.312 12.648 1 93.06 227 ASN A O 1
ATOM 1867 N N . SER A 1 228 ? -0.439 43.031 12.172 1 90.19 228 SER A N 1
ATOM 1868 C CA . SER A 1 228 ? -0.265 42.906 10.734 1 90.19 228 SER A CA 1
ATOM 1869 C C . SER A 1 228 ? 1.195 43.094 10.336 1 90.19 228 SER A C 1
ATOM 1871 O O . SER A 1 228 ? 1.591 42.75 9.219 1 90.19 228 SER A O 1
ATOM 1873 N N . SER A 1 229 ? 1.979 43.656 11.203 1 91.94 229 SER A N 1
ATOM 1874 C CA . SER A 1 229 ? 3.402 43.812 10.922 1 91.94 229 SER A CA 1
ATOM 1875 C C . SER A 1 229 ? 4.137 42.5 11.062 1 91.94 229 SER A C 1
ATOM 1877 O O . SER A 1 229 ? 5.215 42.312 10.484 1 91.94 229 SER A O 1
ATOM 1879 N N . ILE A 1 230 ? 3.523 41.594 11.75 1 92.62 230 ILE A N 1
ATOM 1880 C CA . ILE A 1 230 ? 4.105 40.281 11.945 1 92.62 230 ILE A CA 1
ATOM 1881 C C . ILE A 1 230 ? 3.498 39.312 10.953 1 92.62 230 ILE A C 1
ATOM 1883 O O . ILE A 1 230 ? 4.223 38.562 10.281 1 92.62 230 ILE A O 1
ATOM 1887 N N . CYS A 1 231 ? 2.213 39.344 10.906 1 94.44 231 CYS A N 1
ATOM 1888 C CA . CYS A 1 231 ? 1.475 38.438 10.016 1 94.44 231 CYS A CA 1
ATOM 1889 C C . CYS A 1 231 ? 0.629 39.25 9.023 1 94.44 231 CYS A C 1
ATOM 1891 O O . CYS A 1 231 ? -0.37 39.844 9.414 1 94.44 231 CYS A O 1
ATOM 1893 N N . THR A 1 232 ? 0.946 39.062 7.801 1 91.69 232 THR A N 1
ATOM 1894 C CA . THR A 1 232 ? 0.263 39.844 6.773 1 91.69 232 THR A CA 1
ATOM 1895 C C . THR A 1 232 ? -1.215 39.469 6.703 1 91.69 232 THR A C 1
ATOM 1897 O O . THR A 1 232 ? -1.572 38.281 6.875 1 91.69 232 THR A O 1
ATOM 1900 N N . ASN A 1 233 ? -2.084 40.406 6.52 1 87.75 233 ASN A N 1
ATOM 1901 C CA . ASN A 1 233 ? -3.516 40.188 6.352 1 87.75 233 ASN A CA 1
ATOM 1902 C C . ASN A 1 233 ? -3.934 40.312 4.891 1 87.75 233 ASN A C 1
ATOM 1904 O O . ASN A 1 233 ? -5.117 40.469 4.59 1 87.75 233 ASN A O 1
ATOM 1908 N N . ARG A 1 234 ? -2.951 40.188 4.086 1 84.62 234 ARG A N 1
ATOM 1909 C CA . ARG A 1 234 ? -3.244 40.281 2.658 1 84.62 234 ARG A CA 1
ATOM 1910 C C . ARG A 1 234 ? -4.113 39.125 2.207 1 84.62 234 ARG A C 1
ATOM 1912 O O . ARG A 1 234 ? -4.074 38.031 2.805 1 84.62 234 ARG A O 1
ATOM 1919 N N . ASN A 1 235 ? -4.758 39.312 1.099 1 80.38 235 ASN A N 1
ATOM 1920 C CA . ASN A 1 235 ? -5.727 38.312 0.63 1 80.38 235 ASN A CA 1
ATOM 1921 C C . ASN A 1 235 ? -5.125 37.406 -0.429 1 80.38 235 ASN A C 1
ATOM 1923 O O . ASN A 1 235 ? -5.844 36.875 -1.286 1 80.38 235 ASN A O 1
ATOM 1927 N N . TYR A 1 236 ? -3.875 37.312 -0.443 1 81.44 236 TYR A N 1
ATOM 1928 C CA . TYR A 1 236 ? -3.213 36.375 -1.36 1 81.44 236 TYR A CA 1
ATOM 1929 C C . TYR A 1 236 ? -1.9 35.875 -0.773 1 81.44 236 TYR A C 1
ATOM 1931 O O . TYR A 1 236 ? -1.375 36.469 0.179 1 81.44 236 TYR A O 1
ATOM 1939 N N . GLY A 1 237 ? -1.444 34.719 -1.28 1 85.5 237 GLY A N 1
ATOM 1940 C CA . GLY A 1 237 ? -0.153 34.219 -0.85 1 85.5 237 GLY A CA 1
ATOM 1941 C C . GLY A 1 237 ? -0.138 32.688 -0.666 1 85.5 237 GLY A C 1
ATOM 1942 O O . GLY A 1 237 ? -1.188 32.094 -0.479 1 85.5 237 GLY A O 1
ATOM 1943 N N . TYR A 1 238 ? 1.106 32.156 -0.715 1 91.56 238 TYR A N 1
ATOM 1944 C CA . TYR A 1 238 ? 1.312 30.766 -0.356 1 91.56 238 TYR A CA 1
ATOM 1945 C C . TYR A 1 238 ? 1.127 30.562 1.142 1 91.56 238 TYR A C 1
ATOM 1947 O O . TYR A 1 238 ? 1.896 31.094 1.948 1 91.56 238 TYR A O 1
ATOM 1955 N N . GLU A 1 239 ? 0.1 29.844 1.439 1 95.88 239 GLU A N 1
ATOM 1956 C CA . GLU A 1 239 ? -0.325 29.781 2.834 1 95.88 239 GLU A CA 1
ATOM 1957 C C . GLU A 1 239 ? 0.786 29.234 3.725 1 95.88 239 GLU A C 1
ATOM 1959 O O . GLU A 1 239 ? 0.933 29.656 4.875 1 95.88 239 GLU A O 1
ATOM 1964 N N . ASP A 1 240 ? 1.601 28.234 3.209 1 96.81 240 ASP A N 1
ATOM 1965 C CA . ASP A 1 240 ? 2.629 27.609 4.035 1 96.81 240 ASP A CA 1
ATOM 1966 C C . ASP A 1 240 ? 3.785 28.578 4.301 1 96.81 240 ASP A C 1
ATOM 1968 O O . ASP A 1 240 ? 4.297 28.641 5.418 1 96.81 240 ASP A O 1
ATOM 1972 N N . VAL A 1 241 ? 4.094 29.391 3.344 1 96.5 241 VAL A N 1
ATOM 1973 C CA . VAL A 1 241 ? 5.156 30.375 3.486 1 96.5 241 VAL A CA 1
ATOM 1974 C C . VAL A 1 241 ? 4.719 31.469 4.461 1 96.5 241 VAL A C 1
ATOM 1976 O O . VAL A 1 241 ? 5.449 31.812 5.391 1 96.5 241 VAL A O 1
ATOM 1979 N N . GLU A 1 242 ? 3.537 32 4.273 1 96.31 242 GLU A N 1
ATOM 1980 C CA . GLU A 1 242 ? 3.033 33.062 5.137 1 96.31 242 GLU A CA 1
ATOM 1981 C C . GLU A 1 242 ? 2.873 32.594 6.574 1 96.31 242 GLU A C 1
ATOM 1983 O O . GLU A 1 242 ? 3.176 33.312 7.52 1 96.31 242 GLU A O 1
ATOM 1988 N N . LEU A 1 243 ? 2.391 31.391 6.691 1 97.81 243 LEU A N 1
ATOM 1989 C CA . LEU A 1 243 ? 2.262 30.828 8.039 1 97.81 243 LEU A CA 1
ATOM 1990 C C . LEU A 1 243 ? 3.625 30.703 8.703 1 97.81 243 LEU A C 1
ATOM 1992 O O . LEU A 1 243 ? 3.777 31.016 9.891 1 97.81 243 LEU A O 1
ATOM 1996 N N . GLY A 1 244 ? 4.594 30.172 7.934 1 97.75 244 GLY A N 1
ATOM 1997 C CA . GLY A 1 244 ? 5.945 30.078 8.461 1 97.75 244 GLY A CA 1
ATOM 1998 C C . GLY A 1 244 ? 6.5 31.406 8.938 1 97.75 244 GLY A C 1
ATOM 1999 O O . GLY A 1 244 ? 7.109 31.484 10.008 1 97.75 244 GLY A O 1
ATOM 2000 N N . ARG A 1 245 ? 6.281 32.438 8.18 1 96.88 245 ARG A N 1
ATOM 2001 C CA . ARG A 1 245 ? 6.727 33.781 8.547 1 96.88 245 ARG A CA 1
ATOM 2002 C C . ARG A 1 245 ? 6.051 34.25 9.828 1 96.88 245 ARG A C 1
ATOM 2004 O O . ARG A 1 245 ? 6.707 34.812 10.711 1 96.88 245 ARG A O 1
ATOM 2011 N N . CYS A 1 246 ? 4.797 34.062 9.867 1 97.81 246 CYS A N 1
ATOM 2012 C CA . CYS A 1 246 ? 4.027 34.5 11.031 1 97.81 246 CYS A CA 1
ATOM 2013 C C . CYS A 1 246 ? 4.492 33.781 12.289 1 97.81 246 CYS A C 1
ATOM 2015 O O . CYS A 1 246 ? 4.703 34.406 13.328 1 97.81 246 CYS A O 1
ATOM 2017 N N . LEU A 1 247 ? 4.637 32.438 12.133 1 98.62 247 LEU A N 1
ATOM 2018 C CA . LEU A 1 247 ? 5.023 31.625 13.289 1 98.62 247 LEU A CA 1
ATOM 2019 C C . LEU A 1 247 ? 6.426 32 13.766 1 98.62 247 LEU A C 1
ATOM 2021 O O . LEU A 1 247 ? 6.668 32.125 14.969 1 98.62 247 LEU A O 1
ATOM 2025 N N . ALA A 1 248 ? 7.293 32.219 12.883 1 97.81 248 ALA A N 1
ATOM 2026 C CA . ALA A 1 248 ? 8.633 32.688 13.25 1 97.81 248 ALA A CA 1
ATOM 2027 C C . ALA A 1 248 ? 8.57 34.031 13.977 1 97.81 248 ALA A C 1
ATOM 2029 O O . ALA A 1 248 ? 9.281 34.25 14.961 1 97.81 248 ALA A O 1
ATOM 2030 N N . GLY A 1 249 ? 7.762 34.875 13.562 1 97.31 249 GLY A N 1
ATOM 2031 C CA . GLY A 1 249 ? 7.625 36.219 14.117 1 97.31 249 GLY A CA 1
ATOM 2032 C C . GLY A 1 249 ? 7.109 36.219 15.547 1 97.31 249 GLY A C 1
ATOM 2033 O O . GLY A 1 249 ? 7.316 37.188 16.281 1 97.31 249 GLY A O 1
ATOM 2034 N N . VAL A 1 250 ? 6.449 35.156 15.906 1 98.12 250 VAL A N 1
ATOM 2035 C CA . VAL A 1 250 ? 5.887 35.094 17.25 1 98.12 250 VAL A CA 1
ATOM 2036 C C . VAL A 1 250 ? 6.637 34.062 18.094 1 98.12 250 VAL A C 1
ATOM 2038 O O . VAL A 1 250 ? 6.117 33.594 19.109 1 98.12 250 VAL A O 1
ATOM 2041 N N . GLY A 1 251 ? 7.73 33.594 17.672 1 97.88 251 GLY A N 1
ATOM 2042 C CA . GLY A 1 251 ? 8.641 32.781 18.469 1 97.88 251 GLY A CA 1
ATOM 2043 C C . GLY A 1 251 ? 8.297 31.297 18.453 1 97.88 251 GLY A C 1
ATOM 2044 O O . GLY A 1 251 ? 8.664 30.562 19.375 1 97.88 251 GLY A O 1
ATOM 2045 N N . VAL A 1 252 ? 7.539 30.875 17.484 1 98.69 252 VAL A N 1
ATOM 2046 C CA . VAL A 1 252 ? 7.242 29.453 17.344 1 98.69 252 VAL A CA 1
ATOM 2047 C C . VAL A 1 252 ? 8.352 28.766 16.547 1 98.69 252 VAL A C 1
ATOM 2049 O O . VAL A 1 252 ? 8.742 29.25 15.484 1 98.69 252 VAL A O 1
ATOM 2052 N N . VAL A 1 253 ? 8.844 27.656 17.047 1 97.88 253 VAL A N 1
ATOM 2053 C CA . VAL A 1 253 ? 9.961 26.953 16.438 1 97.88 253 VAL A CA 1
ATOM 2054 C C . VAL A 1 253 ? 9.445 25.891 15.469 1 97.88 253 VAL A C 1
ATOM 2056 O O . VAL A 1 253 ? 8.539 25.125 15.812 1 97.88 253 VAL A O 1
ATOM 2059 N N . GLY A 1 254 ? 9.984 25.953 14.219 1 98.12 254 GLY A N 1
ATOM 2060 C CA . GLY A 1 254 ? 9.773 24.812 13.344 1 98.12 254 GLY A CA 1
ATOM 2061 C C . GLY A 1 254 ? 10.617 23.609 13.727 1 98.12 254 GLY A C 1
ATOM 2062 O O . GLY A 1 254 ? 11.828 23.594 13.492 1 98.12 254 GLY A O 1
ATOM 2063 N N . GLY A 1 255 ? 10.008 22.672 14.273 1 97.75 255 GLY A N 1
ATOM 2064 C CA . GLY A 1 255 ? 10.734 21.516 14.781 1 97.75 255 GLY A CA 1
ATOM 2065 C C . GLY A 1 255 ? 11.102 20.531 13.695 1 97.75 255 GLY A C 1
ATOM 2066 O O . GLY A 1 255 ? 10.602 20.609 12.57 1 97.75 255 GLY A O 1
ATOM 2067 N N . ASP A 1 256 ? 12.07 19.609 14.055 1 96.19 256 ASP A N 1
ATOM 2068 C CA . ASP A 1 256 ? 12.516 18.547 13.156 1 96.19 256 ASP A CA 1
ATOM 2069 C C . ASP A 1 256 ? 11.648 17.297 13.32 1 96.19 256 ASP A C 1
ATOM 2071 O O . ASP A 1 256 ? 11.656 16.672 14.375 1 96.19 256 ASP A O 1
ATOM 2075 N N . SER A 1 257 ? 10.938 16.984 12.281 1 96.5 257 SER A N 1
ATOM 2076 C CA . SER A 1 257 ? 10.031 15.844 12.359 1 96.5 257 SER A CA 1
ATOM 2077 C C . SER A 1 257 ? 10.594 14.648 11.602 1 96.5 257 SER A C 1
ATOM 2079 O O . SER A 1 257 ? 9.898 13.648 11.391 1 96.5 257 SER A O 1
ATOM 2081 N N . ARG A 1 258 ? 11.797 14.68 11.109 1 94.31 258 ARG A N 1
ATOM 2082 C CA . ARG A 1 258 ? 12.43 13.586 10.375 1 94.31 258 ARG A CA 1
ATOM 2083 C C . ARG A 1 258 ? 12.664 12.383 11.281 1 94.31 258 ARG A C 1
ATOM 2085 O O . ARG A 1 258 ? 12.688 12.516 12.508 1 94.31 258 ARG A O 1
ATOM 2092 N N . ASP A 1 259 ? 12.812 11.211 10.672 1 91.19 259 ASP A N 1
ATOM 2093 C CA . ASP A 1 259 ? 13.086 10.016 11.461 1 91.19 259 ASP A CA 1
ATOM 2094 C C . ASP A 1 259 ? 14.578 9.898 11.781 1 91.19 259 ASP A C 1
ATOM 2096 O O . ASP A 1 259 ? 15.352 10.812 11.492 1 91.19 259 ASP A O 1
ATOM 2100 N N . GLU A 1 260 ? 14.938 8.797 12.438 1 86.62 260 GLU A N 1
ATOM 2101 C CA . GLU A 1 260 ? 16.297 8.609 12.93 1 86.62 260 GLU A CA 1
ATOM 2102 C C . GLU A 1 260 ? 17.297 8.547 11.773 1 86.62 260 GLU A C 1
ATOM 2104 O O . GLU A 1 260 ? 18.484 8.828 11.953 1 86.62 260 GLU A O 1
ATOM 2109 N N . GLN A 1 261 ? 16.781 8.273 10.609 1 85.06 261 GLN A N 1
ATOM 2110 C CA . GLN A 1 261 ? 17.656 8.195 9.438 1 85.06 261 GLN A CA 1
ATOM 2111 C C . GLN A 1 261 ? 17.656 9.508 8.664 1 85.06 261 GLN A C 1
ATOM 2113 O O . GLN A 1 261 ? 18.297 9.609 7.617 1 85.06 261 GLN A O 1
ATOM 2118 N N . GLY A 1 262 ? 16.938 10.453 9.133 1 88.81 262 GLY A N 1
ATOM 2119 C CA . GLY A 1 262 ? 16.891 11.758 8.484 1 88.81 262 GLY A CA 1
ATOM 2120 C C . GLY A 1 262 ? 15.852 11.852 7.391 1 88.81 262 GLY A C 1
ATOM 2121 O O . GLY A 1 262 ? 15.828 12.82 6.633 1 88.81 262 GLY A O 1
ATOM 2122 N N . LEU A 1 263 ? 15.031 10.859 7.25 1 91.5 263 LEU A N 1
ATOM 2123 C CA . LEU A 1 263 ? 13.984 10.867 6.238 1 91.5 263 LEU A CA 1
ATOM 2124 C C . LEU A 1 263 ? 12.719 11.547 6.762 1 91.5 263 LEU A C 1
ATOM 2126 O O . LEU A 1 263 ? 12.359 11.375 7.926 1 91.5 263 LEU A O 1
ATOM 2130 N N . SER A 1 264 ? 12.039 12.242 5.895 1 93.06 264 SER A N 1
ATOM 2131 C CA . SER A 1 264 ? 10.859 13.008 6.293 1 93.06 264 SER A CA 1
ATOM 2132 C C . SER A 1 264 ? 9.68 12.094 6.582 1 93.06 264 SER A C 1
ATOM 2134 O O . SER A 1 264 ? 9.391 11.18 5.801 1 93.06 264 SER A O 1
ATOM 2136 N N . ARG A 1 265 ? 9.078 12.375 7.695 1 96.88 265 ARG A N 1
ATOM 2137 C CA . ARG A 1 265 ? 7.852 11.656 8.016 1 96.88 265 ARG A CA 1
ATOM 2138 C C . ARG A 1 265 ? 6.645 12.289 7.332 1 96.88 265 ARG A C 1
ATOM 2140 O O . ARG A 1 265 ? 5.68 11.594 7.004 1 96.88 265 ARG A O 1
ATOM 2147 N N . PHE A 1 266 ? 6.664 13.633 7.238 1 98.44 266 PHE A N 1
ATOM 2148 C CA . PHE A 1 266 ? 5.68 14.344 6.422 1 98.44 266 PHE A CA 1
ATOM 2149 C C . PHE A 1 266 ? 6.129 14.406 4.969 1 98.44 266 PHE A C 1
ATOM 2151 O O . PHE A 1 266 ? 7.078 15.117 4.633 1 98.44 266 PHE A O 1
ATOM 2158 N N . ILE A 1 267 ? 5.418 13.719 4.113 1 97.56 267 ILE A N 1
ATOM 2159 C CA . ILE A 1 267 ? 5.926 13.531 2.756 1 97.56 267 ILE A CA 1
ATOM 2160 C C . ILE A 1 267 ? 5.051 14.305 1.771 1 97.56 267 ILE A C 1
ATOM 2162 O O . ILE A 1 267 ? 3.863 14.016 1.622 1 97.56 267 ILE A O 1
ATOM 2166 N N . PRO A 1 268 ? 5.625 15.266 1.034 1 98.06 268 PRO A N 1
ATOM 2167 C CA . PRO A 1 268 ? 4.832 16.156 0.185 1 98.06 268 PRO A CA 1
ATOM 2168 C C . PRO A 1 268 ? 4.551 15.562 -1.192 1 98.06 268 PRO A C 1
ATOM 2170 O O . PRO A 1 268 ? 4.207 16.297 -2.127 1 98.06 268 PRO A O 1
ATOM 2173 N N . PHE A 1 269 ? 4.785 14.305 -1.389 1 97.56 269 PHE A N 1
ATOM 2174 C CA . PHE A 1 269 ? 4.402 13.508 -2.547 1 97.56 269 PHE A CA 1
ATOM 2175 C C . PHE A 1 269 ? 3.889 12.133 -2.115 1 97.56 269 PHE A C 1
ATOM 2177 O O . PHE A 1 269 ? 3.943 11.789 -0.933 1 97.56 269 PHE A O 1
ATOM 2184 N N . SER A 1 270 ? 3.338 11.398 -3.043 1 97.5 270 SER A N 1
ATOM 2185 C CA . SER A 1 270 ? 2.811 10.094 -2.68 1 97.5 270 SER A CA 1
ATOM 2186 C C . SER A 1 270 ? 3.771 8.977 -3.082 1 97.5 270 SER A C 1
ATOM 2188 O O . SER A 1 270 ? 4.164 8.883 -4.246 1 97.5 270 SER A O 1
ATOM 2190 N N . PRO A 1 271 ? 4.145 8.133 -2.117 1 96 271 PRO A N 1
ATOM 2191 C CA . PRO A 1 271 ? 4.961 6.98 -2.504 1 96 271 PRO A CA 1
ATOM 2192 C C . PRO A 1 271 ? 4.273 6.094 -3.543 1 96 271 PRO A C 1
ATOM 2194 O O . PRO A 1 271 ? 4.945 5.367 -4.277 1 96 271 PRO A O 1
ATOM 2197 N N . LEU A 1 272 ? 2.947 6.195 -3.666 1 96.88 272 LEU A N 1
ATOM 2198 C CA . LEU A 1 272 ? 2.223 5.41 -4.66 1 96.88 272 LEU A CA 1
ATOM 2199 C C . LEU A 1 272 ? 2.664 5.777 -6.07 1 96.88 272 LEU A C 1
ATOM 2201 O O . LEU A 1 272 ? 2.545 4.973 -6.996 1 96.88 272 LEU A O 1
ATOM 2205 N N . HIS A 1 273 ? 3.271 6.961 -6.168 1 95.75 273 HIS A N 1
ATOM 2206 C CA . HIS A 1 273 ? 3.611 7.441 -7.504 1 95.75 273 HIS A CA 1
ATOM 2207 C C . HIS A 1 273 ? 5.121 7.609 -7.66 1 95.75 273 HIS A C 1
ATOM 2209 O O . HIS A 1 273 ? 5.625 7.691 -8.781 1 95.75 273 HIS A O 1
ATOM 2215 N N . TRP A 1 274 ? 5.816 7.637 -6.539 1 94.06 274 TRP A N 1
ATOM 2216 C CA . TRP A 1 274 ? 7.191 8.102 -6.684 1 94.06 274 TRP A CA 1
ATOM 2217 C C . TRP A 1 274 ? 8.172 7.113 -6.062 1 94.06 274 TRP A C 1
ATOM 2219 O O . TRP A 1 274 ? 9.375 7.16 -6.34 1 94.06 274 TRP A O 1
ATOM 2229 N N . TYR A 1 275 ? 7.75 6.277 -5.203 1 94.56 275 TYR A N 1
ATOM 2230 C CA . TYR A 1 275 ? 8.68 5.367 -4.539 1 94.56 275 TYR A CA 1
ATOM 2231 C C . TYR A 1 275 ? 9.438 4.531 -5.559 1 94.56 275 TYR A C 1
ATOM 2233 O O . TYR A 1 275 ? 8.867 4.078 -6.555 1 94.56 275 TYR A O 1
ATOM 2241 N N . PRO A 1 276 ? 10.711 4.316 -5.438 1 92.62 276 PRO A N 1
ATOM 2242 C CA . PRO A 1 276 ? 11.531 4.531 -4.246 1 92.62 276 PRO A CA 1
ATOM 2243 C C . PRO A 1 276 ? 12.273 5.867 -4.27 1 92.62 276 PRO A C 1
ATOM 2245 O O . PRO A 1 276 ? 12.898 6.246 -3.277 1 92.62 276 PRO A O 1
ATOM 2248 N N . GLN A 1 277 ? 12.219 6.609 -5.305 1 90 277 GLN A N 1
ATOM 2249 C CA . GLN A 1 277 ? 12.906 7.891 -5.398 1 90 277 GLN A CA 1
ATOM 2250 C C . GLN A 1 277 ? 11.914 9.055 -5.324 1 90 277 GLN A C 1
ATOM 2252 O O . GLN A 1 277 ? 10.82 8.977 -5.883 1 90 277 GLN A O 1
ATOM 2257 N N . PRO A 1 278 ? 12.375 10.062 -4.645 1 92.5 278 PRO A N 1
ATOM 2258 C CA . PRO A 1 278 ? 11.508 11.25 -4.633 1 92.5 278 PRO A CA 1
ATOM 2259 C C . PRO A 1 278 ? 11.531 12.008 -5.957 1 92.5 278 PRO A C 1
ATOM 2261 O O . PRO A 1 278 ? 12.43 11.797 -6.777 1 92.5 278 PRO A O 1
ATOM 2264 N N . PRO A 1 279 ? 10.516 12.883 -6.211 1 92.75 279 PRO A N 1
ATOM 2265 C CA . PRO A 1 279 ? 10.609 13.734 -7.398 1 92.75 279 PRO A CA 1
ATOM 2266 C C . PRO A 1 279 ? 11.812 14.68 -7.355 1 92.75 279 PRO A C 1
ATOM 2268 O O . PRO A 1 279 ? 12.258 15.062 -6.273 1 92.75 279 PRO A O 1
ATOM 2271 N N . ASP A 1 280 ? 12.227 15.148 -8.477 1 90.56 280 ASP A N 1
ATOM 2272 C CA . ASP A 1 280 ? 13.438 15.945 -8.617 1 90.56 280 ASP A CA 1
ATOM 2273 C C . ASP A 1 280 ? 13.297 17.281 -7.906 1 90.56 280 ASP A C 1
ATOM 2275 O O . ASP A 1 280 ? 14.273 17.844 -7.406 1 90.56 280 ASP A O 1
ATOM 2279 N N . TRP A 1 281 ? 12.156 17.797 -7.809 1 91.69 281 TRP A N 1
ATOM 2280 C CA . TRP A 1 281 ? 11.945 19.125 -7.246 1 91.69 281 TRP A CA 1
ATOM 2281 C C . TRP A 1 281 ? 12.102 19.109 -5.73 1 91.69 281 TRP A C 1
ATOM 2283 O O . TRP A 1 281 ? 12.203 20.172 -5.098 1 91.69 281 TRP A O 1
ATOM 2293 N N . TYR A 1 282 ? 12.156 17.953 -5.137 1 93.25 282 TYR A N 1
ATOM 2294 C CA . TYR A 1 282 ? 11.961 17.828 -3.697 1 93.25 282 TYR A CA 1
ATOM 2295 C C . TYR A 1 282 ? 13.25 18.141 -2.945 1 93.25 282 TYR A C 1
ATOM 2297 O O . TYR A 1 282 ? 13.258 19.016 -2.068 1 93.25 282 TYR A O 1
ATOM 2305 N N . GLN A 1 283 ? 14.336 17.594 -3.318 1 89.31 283 GLN A N 1
ATOM 2306 C CA . GLN A 1 283 ? 15.57 17.641 -2.549 1 89.31 283 GLN A CA 1
ATOM 2307 C C . GLN A 1 283 ? 16.078 19.078 -2.414 1 89.31 283 GLN A C 1
ATOM 2309 O O . GLN A 1 283 ? 16.531 19.484 -1.339 1 89.31 283 GLN A O 1
ATOM 2314 N N . PRO A 1 284 ? 15.977 19.875 -3.426 1 89.62 284 PRO A N 1
ATOM 2315 C CA . PRO A 1 284 ? 16.484 21.25 -3.322 1 89.62 284 PRO A CA 1
ATOM 2316 C C . PRO A 1 284 ? 15.688 22.094 -2.34 1 89.62 284 PRO A C 1
ATOM 2318 O O . PRO A 1 284 ? 16.172 23.141 -1.895 1 89.62 284 PRO A O 1
ATOM 2321 N N . LEU A 1 285 ? 14.539 21.688 -1.987 1 93.62 285 LEU A N 1
ATOM 2322 C CA . LEU A 1 285 ? 13.664 22.5 -1.153 1 93.62 285 LEU A CA 1
ATOM 2323 C C . LEU A 1 285 ? 13.891 22.203 0.326 1 93.62 285 LEU A C 1
ATOM 2325 O O . LEU A 1 285 ? 13.438 22.953 1.191 1 93.62 285 LEU A O 1
ATOM 2329 N N . LEU A 1 286 ? 14.586 21.188 0.64 1 93.31 286 LEU A N 1
ATOM 2330 C CA . LEU A 1 286 ? 14.688 20.703 2.012 1 93.31 286 LEU A CA 1
ATOM 2331 C C . LEU A 1 286 ? 15.547 21.641 2.857 1 93.31 286 LEU A C 1
ATOM 2333 O O . LEU A 1 286 ? 16.594 22.109 2.404 1 93.31 286 LEU A O 1
ATOM 2337 N N . TYR A 1 287 ? 15 21.859 4.031 1 94.69 287 TYR A N 1
ATOM 2338 C CA . TYR A 1 287 ? 15.727 22.672 4.996 1 94.69 287 TYR A CA 1
ATOM 2339 C C . TYR A 1 287 ? 16.953 21.938 5.527 1 94.69 287 TYR A C 1
ATOM 2341 O O . TYR A 1 287 ? 18.031 22.5 5.617 1 94.69 287 TYR A O 1
ATOM 2349 N N . TYR A 1 288 ? 16.734 20.719 6.008 1 89.38 288 TYR A N 1
ATOM 2350 C CA . TYR A 1 288 ? 17.828 19.891 6.516 1 89.38 288 TYR A CA 1
ATOM 2351 C C . TYR A 1 288 ? 18.547 19.156 5.383 1 89.38 288 TYR A C 1
ATOM 2353 O O . TYR A 1 288 ? 17.906 18.562 4.52 1 89.38 288 TYR A O 1
ATOM 2361 N N . THR A 1 289 ? 19.891 19.531 5.184 1 74.75 289 THR A N 1
ATOM 2362 C CA . THR A 1 289 ? 20.641 18.891 4.109 1 74.75 289 THR A CA 1
ATOM 2363 C C . THR A 1 289 ? 21.375 17.656 4.617 1 74.75 289 THR A C 1
ATOM 2365 O O . THR A 1 289 ? 22.016 17.703 5.672 1 74.75 289 THR A O 1
ATOM 2368 N N . SER A 1 290 ? 20.953 16.672 4.883 1 59.88 290 SER A N 1
ATOM 2369 C CA . SER A 1 290 ? 21.781 15.5 5.145 1 59.88 290 SER A CA 1
ATOM 2370 C C . SER A 1 290 ? 22.062 14.727 3.863 1 59.88 290 SER A C 1
ATOM 2372 O O . SER A 1 290 ? 21.234 14.695 2.951 1 59.88 290 SER A O 1
ATOM 2374 N N . PRO A 1 291 ? 23.422 14.57 3.568 1 51.16 291 PRO A N 1
ATOM 2375 C CA . PRO A 1 291 ? 23.656 13.68 2.426 1 51.16 291 PRO A CA 1
ATOM 2376 C C . PRO A 1 291 ? 22.734 12.461 2.441 1 51.16 291 PRO A C 1
ATOM 2378 O O . PRO A 1 291 ? 23.016 11.492 3.154 1 51.16 291 PRO A O 1
ATOM 2381 N N . ASP A 1 292 ? 21.578 12.562 2.836 1 51.69 292 ASP A N 1
ATOM 2382 C CA . ASP A 1 292 ? 20.812 11.344 3.076 1 51.69 292 ASP A CA 1
ATOM 2383 C C . ASP A 1 292 ? 20.875 10.414 1.871 1 51.69 292 ASP A C 1
ATOM 2385 O O . ASP A 1 292 ? 20.312 10.711 0.817 1 51.69 292 ASP A O 1
ATOM 2389 N N . ASN A 1 293 ? 22.031 9.82 1.647 1 50.53 293 ASN A N 1
ATOM 2390 C CA . ASN A 1 293 ? 22.359 8.703 0.771 1 50.53 293 ASN A CA 1
ATOM 2391 C C . ASN A 1 293 ? 21.297 7.609 0.835 1 50.53 293 ASN A C 1
ATOM 2393 O O . ASN A 1 293 ? 21.578 6.449 0.542 1 50.53 293 ASN A O 1
ATOM 2397 N N . SER A 1 294 ? 20.125 7.969 1.477 1 55.94 294 SER A N 1
ATOM 2398 C CA . SER A 1 294 ? 19.312 6.754 1.529 1 55.94 294 SER A CA 1
ATOM 2399 C C . SER A 1 294 ? 18.641 6.48 0.188 1 55.94 294 SER A C 1
ATOM 2401 O O . SER A 1 294 ? 18.219 7.41 -0.508 1 55.94 294 SER A O 1
ATOM 2403 N N . SER A 1 295 ? 18.922 5.406 -0.404 1 65.62 295 SER A N 1
ATOM 2404 C CA . SER A 1 295 ? 18.266 4.844 -1.579 1 65.62 295 SER A CA 1
ATOM 2405 C C . SER A 1 295 ? 16.766 4.699 -1.359 1 65.62 295 SER A C 1
ATOM 2407 O O . SER A 1 295 ? 16.078 3.988 -2.104 1 65.62 295 SER A O 1
ATOM 2409 N N . ASP A 1 296 ? 16.297 5.496 -0.313 1 83.88 296 ASP A N 1
ATOM 2410 C CA . ASP A 1 296 ? 14.891 5.395 0.042 1 83.88 296 ASP A CA 1
ATOM 2411 C C . ASP A 1 296 ? 14.281 6.773 0.289 1 83.88 296 ASP A C 1
ATOM 2413 O O . ASP A 1 296 ? 14.797 7.547 1.101 1 83.88 296 ASP A O 1
ATOM 2417 N N . CYS A 1 297 ? 13.234 7.074 -0.398 1 85.56 297 CYS A N 1
ATOM 2418 C CA . CYS A 1 297 ? 12.688 8.43 -0.339 1 85.56 297 CYS A CA 1
ATOM 2419 C C . CYS A 1 297 ? 11.758 8.594 0.856 1 85.56 297 CYS A C 1
ATOM 2421 O O . CYS A 1 297 ? 11.43 9.719 1.245 1 85.56 297 CYS A O 1
ATOM 2423 N N . CYS A 1 298 ? 11.375 7.594 1.414 1 90.44 298 CYS A N 1
ATOM 2424 C CA . CYS A 1 298 ? 10.242 7.719 2.324 1 90.44 298 CYS A CA 1
ATOM 2425 C C . CYS A 1 298 ? 10.523 7.02 3.648 1 90.44 298 CYS A C 1
ATOM 2427 O O . CYS A 1 298 ? 11.047 5.902 3.664 1 90.44 298 CYS A O 1
ATOM 2429 N N . SER A 1 299 ? 10.195 7.68 4.727 1 93.88 299 SER A N 1
ATOM 2430 C CA . SER A 1 299 ? 10.398 7.176 6.082 1 93.88 299 SER A CA 1
ATOM 2431 C C . SER A 1 299 ? 9.594 5.906 6.328 1 93.88 299 SER A C 1
ATOM 2433 O O . SER A 1 299 ? 8.461 5.785 5.863 1 93.88 299 SER A O 1
ATOM 2435 N N . ASN A 1 300 ? 10.148 4.992 7.203 1 92.81 300 ASN A N 1
ATOM 2436 C CA . ASN A 1 300 ? 9.422 3.807 7.645 1 92.81 300 ASN A CA 1
ATOM 2437 C C . ASN A 1 300 ? 8.328 4.16 8.648 1 92.81 300 ASN A C 1
ATOM 2439 O O . ASN A 1 300 ? 7.469 3.332 8.953 1 92.81 300 ASN A O 1
ATOM 2443 N N . THR A 1 301 ? 8.398 5.371 9.172 1 94.62 301 THR A N 1
ATOM 2444 C CA . THR A 1 301 ? 7.375 5.848 10.102 1 94.62 301 THR A CA 1
ATOM 2445 C C . THR A 1 301 ? 6.684 7.09 9.547 1 94.62 301 THR A C 1
ATOM 2447 O O . THR A 1 301 ? 6.445 8.055 10.273 1 94.62 301 THR A O 1
ATOM 2450 N N . ALA A 1 302 ? 6.414 7.023 8.281 1 97.06 302 ALA A N 1
ATOM 2451 C CA . ALA A 1 302 ? 5.789 8.141 7.578 1 97.06 302 ALA A CA 1
ATOM 2452 C C . ALA A 1 302 ? 4.477 8.539 8.242 1 97.06 302 ALA A C 1
ATOM 2454 O O . ALA A 1 302 ? 3.754 7.691 8.773 1 97.06 302 ALA A O 1
ATOM 2455 N N . ILE A 1 303 ? 4.164 9.828 8.117 1 98.5 303 ILE A N 1
ATOM 2456 C CA . ILE A 1 303 ? 2.986 10.406 8.758 1 98.5 303 ILE A CA 1
ATOM 2457 C C . ILE A 1 303 ? 1.981 10.844 7.695 1 98.5 303 ILE A C 1
ATOM 2459 O O . ILE A 1 303 ? 0.77 10.75 7.906 1 98.5 303 ILE A O 1
ATOM 2463 N N . SER A 1 304 ? 2.451 11.367 6.602 1 98.81 304 SER A N 1
ATOM 2464 C CA . SER A 1 304 ? 1.504 11.836 5.598 1 98.81 304 SER A CA 1
ATOM 2465 C C . SER A 1 304 ? 2.039 11.617 4.184 1 98.81 304 SER A C 1
ATOM 2467 O O . SER A 1 304 ? 3.25 11.516 3.982 1 98.81 304 SER A O 1
ATOM 2469 N N . PHE A 1 305 ? 1.146 11.453 3.244 1 98.75 305 PHE A N 1
ATOM 2470 C CA . PHE A 1 305 ? 1.402 11.344 1.812 1 98.75 305 PHE A CA 1
ATOM 2471 C C . PHE A 1 305 ? 0.556 12.344 1.033 1 98.75 305 PHE A C 1
ATOM 2473 O O . PHE A 1 305 ? -0.673 12.25 1.024 1 98.75 305 PHE A O 1
ATOM 2480 N N . HIS A 1 306 ? 1.235 13.289 0.364 1 98.56 306 HIS A N 1
ATOM 2481 C CA . HIS A 1 306 ? 0.53 14.273 -0.447 1 98.56 306 HIS A CA 1
ATOM 2482 C C . HIS A 1 306 ? 0.343 13.781 -1.877 1 98.56 306 HIS A C 1
ATOM 2484 O O . HIS A 1 306 ? 0.994 12.82 -2.297 1 98.56 306 HIS A O 1
ATOM 2490 N N . TYR A 1 307 ? -0.635 14.344 -2.604 1 97.88 307 TYR A N 1
ATOM 2491 C CA . TYR A 1 307 ? -0.934 14.078 -4.008 1 97.88 307 TYR A CA 1
ATOM 2492 C C . TYR A 1 307 ? -1.556 12.695 -4.184 1 97.88 307 TYR A C 1
ATOM 2494 O O . TYR A 1 307 ? -1.099 11.906 -5.012 1 97.88 307 TYR A O 1
ATOM 2502 N N . ASN A 1 308 ? -2.551 12.422 -3.445 1 98.25 308 ASN A N 1
ATOM 2503 C CA . ASN A 1 308 ? -3.369 11.219 -3.604 1 98.25 308 ASN A CA 1
ATOM 2504 C C . ASN A 1 308 ? -4.75 11.562 -4.16 1 98.25 308 ASN A C 1
ATOM 2506 O O . ASN A 1 308 ? -5.336 12.586 -3.803 1 98.25 308 ASN A O 1
ATOM 2510 N N . ASN A 1 309 ? -5.219 10.758 -4.992 1 96.75 309 ASN A N 1
ATOM 2511 C CA . ASN A 1 309 ? -6.625 10.867 -5.359 1 96.75 309 ASN A CA 1
ATOM 2512 C C . ASN A 1 309 ? -7.516 10.062 -4.414 1 96.75 309 ASN A C 1
ATOM 2514 O O . ASN A 1 309 ? -7.016 9.367 -3.523 1 96.75 309 ASN A O 1
ATOM 2518 N N . ALA A 1 310 ? -8.812 10.18 -4.578 1 97.38 310 ALA A N 1
ATOM 2519 C CA . ALA A 1 310 ? -9.781 9.594 -3.656 1 97.38 310 ALA A CA 1
ATOM 2520 C C . ALA A 1 310 ? -9.617 8.078 -3.578 1 97.38 310 ALA A C 1
ATOM 2522 O O . ALA A 1 310 ? -9.648 7.496 -2.49 1 97.38 310 ALA A O 1
ATOM 2523 N N . GLN A 1 311 ? -9.453 7.395 -4.691 1 96.62 311 GLN A N 1
ATOM 2524 C CA . GLN A 1 311 ? -9.305 5.945 -4.719 1 96.62 311 GLN A CA 1
ATOM 2525 C C . GLN A 1 311 ? -8.07 5.504 -3.93 1 96.62 311 GLN A C 1
ATOM 2527 O O . GLN A 1 311 ? -8.102 4.484 -3.238 1 96.62 311 GLN A O 1
ATOM 2532 N N . GLU A 1 312 ? -7.086 6.277 -4.027 1 98.19 312 GLU A N 1
ATOM 2533 C CA . GLU A 1 312 ? -5.82 5.949 -3.377 1 98.19 312 GLU A CA 1
ATOM 2534 C C . GLU A 1 312 ? -5.949 6 -1.857 1 98.19 312 GLU A C 1
ATOM 2536 O O . GLU A 1 312 ? -5.234 5.293 -1.144 1 98.19 312 GLU A O 1
ATOM 2541 N N . PHE A 1 313 ? -6.898 6.816 -1.339 1 98.56 313 PHE A N 1
ATOM 2542 C CA . PHE A 1 313 ? -7.172 6.777 0.092 1 98.56 313 PHE A CA 1
ATOM 2543 C C . PHE A 1 313 ? -7.605 5.383 0.522 1 98.56 313 PHE A C 1
ATOM 2545 O O . PHE A 1 313 ? -7.125 4.859 1.529 1 98.56 313 PHE A O 1
ATOM 2552 N N . TYR A 1 314 ? -8.398 4.793 -0.269 1 97.56 314 TYR A N 1
ATOM 2553 C CA . TYR A 1 314 ? -8.906 3.467 0.056 1 97.56 314 TYR A CA 1
ATOM 2554 C C . TYR A 1 314 ? -7.84 2.4 -0.155 1 97.56 314 TYR A C 1
ATOM 2556 O O . TYR A 1 314 ? -7.773 1.424 0.595 1 97.56 314 TYR A O 1
ATOM 2564 N N . VAL A 1 315 ? -7.066 2.561 -1.186 1 97.94 315 VAL A N 1
ATOM 2565 C CA . VAL A 1 315 ? -5.953 1.649 -1.425 1 97.94 315 VAL A CA 1
ATOM 2566 C C . VAL A 1 315 ? -5.039 1.619 -0.203 1 97.94 315 VAL A C 1
ATOM 2568 O O . VAL A 1 315 ? -4.68 0.545 0.285 1 97.94 315 VAL A O 1
ATOM 2571 N N . LEU A 1 316 ? -4.711 2.795 0.26 1 98.25 316 LEU A N 1
ATOM 2572 C CA . LEU A 1 316 ? -3.84 2.898 1.425 1 98.25 316 LEU A CA 1
ATOM 2573 C C . LEU A 1 316 ? -4.516 2.314 2.662 1 98.25 316 LEU A C 1
ATOM 2575 O O . LEU A 1 316 ? -3.867 1.643 3.469 1 98.25 316 LEU A O 1
ATOM 2579 N N . GLU A 1 317 ? -5.848 2.516 2.807 1 97 317 GLU A N 1
ATOM 2580 C CA . GLU A 1 317 ? -6.586 1.899 3.904 1 97 317 GLU A CA 1
ATOM 2581 C C . GLU A 1 317 ? -6.48 0.378 3.857 1 97 317 GLU A C 1
ATOM 2583 O O . GLU A 1 317 ? -6.289 -0.268 4.891 1 97 317 GLU A O 1
ATOM 2588 N N . TYR A 1 318 ? -6.543 -0.18 2.699 1 96.25 318 TYR A N 1
ATOM 2589 C CA . TYR A 1 318 ? -6.5 -1.628 2.529 1 96.25 318 TYR A CA 1
ATOM 2590 C C . TYR A 1 318 ? -5.133 -2.182 2.912 1 96.25 318 TYR A C 1
ATOM 2592 O O . TYR A 1 318 ? -5.027 -3.057 3.773 1 96.25 318 TYR A O 1
ATOM 2600 N N . ILE A 1 319 ? -4.133 -1.588 2.328 1 96.25 319 ILE A N 1
ATOM 2601 C CA . ILE A 1 319 ? -2.814 -2.193 2.475 1 96.25 319 ILE A CA 1
ATOM 2602 C C . ILE A 1 319 ? -2.275 -1.924 3.879 1 96.25 319 ILE A C 1
ATOM 2604 O O . ILE A 1 319 ? -1.638 -2.789 4.484 1 96.25 319 ILE A O 1
ATOM 2608 N N . ILE A 1 320 ? -2.604 -0.797 4.422 1 94.44 320 ILE A N 1
ATOM 2609 C CA . ILE A 1 320 ? -2.029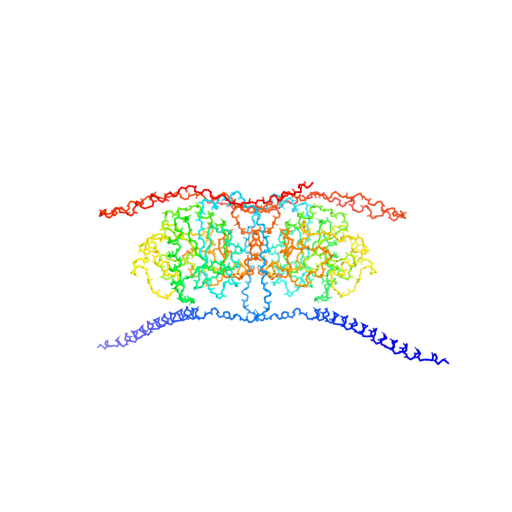 -0.415 5.707 1 94.44 320 ILE A CA 1
ATOM 2610 C C . ILE A 1 320 ? -2.818 -1.066 6.84 1 94.44 320 ILE A C 1
ATOM 2612 O O . ILE A 1 320 ? -2.234 -1.544 7.816 1 94.44 320 ILE A O 1
ATOM 2616 N N . TYR A 1 321 ? -4.141 -1.209 6.695 1 92.5 321 TYR A N 1
ATOM 2617 C CA . TYR A 1 321 ? -4.918 -1.516 7.891 1 92.5 321 TYR A CA 1
ATOM 2618 C C . TYR A 1 321 ? -5.656 -2.84 7.738 1 92.5 321 TYR A C 1
ATOM 2620 O O . TYR A 1 321 ? -6.078 -3.439 8.734 1 92.5 321 TYR A O 1
ATOM 2628 N N . LYS A 1 322 ? -5.844 -3.264 6.578 1 92 322 LYS A N 1
ATOM 2629 C CA . LYS A 1 322 ? -6.633 -4.48 6.402 1 92 322 LYS A CA 1
ATOM 2630 C C . LYS A 1 322 ? -5.738 -5.672 6.066 1 92 322 LYS A C 1
ATOM 2632 O O . LYS A 1 322 ? -5.883 -6.746 6.652 1 92 322 LYS A O 1
ATOM 2637 N N . LEU A 1 323 ? -4.855 -5.469 5.105 1 93.5 323 LEU A N 1
ATOM 2638 C CA . LEU A 1 323 ? -3.975 -6.535 4.648 1 93.5 323 LEU A CA 1
ATOM 2639 C C . LEU A 1 323 ? -3.057 -7 5.773 1 93.5 323 LEU A C 1
ATOM 2641 O O . LEU A 1 323 ? -2.414 -6.184 6.438 1 93.5 323 LEU A O 1
ATOM 2645 N N . ARG A 1 324 ? -3.051 -8.305 5.945 1 89.38 324 ARG A N 1
ATOM 2646 C CA . ARG A 1 324 ? -2.23 -8.914 6.984 1 89.38 324 ARG A CA 1
ATOM 2647 C C . ARG A 1 324 ? -1.184 -9.844 6.383 1 89.38 324 ARG A C 1
ATOM 2649 O O . ARG A 1 324 ? -1.469 -10.57 5.43 1 89.38 324 ARG A O 1
ATOM 2656 N N . ILE A 1 325 ? -0.003 -9.695 6.867 1 89.75 325 ILE A N 1
ATOM 2657 C CA . ILE A 1 325 ? 1.088 -10.555 6.414 1 89.75 325 ILE A CA 1
ATOM 2658 C C . ILE A 1 325 ? 1.496 -11.5 7.539 1 89.75 325 ILE A C 1
ATOM 2660 O O . ILE A 1 325 ? 1.905 -11.062 8.617 1 89.75 325 ILE A O 1
ATOM 2664 N N . PHE A 1 326 ? 1.414 -12.727 7.281 1 83.5 326 PHE A N 1
ATOM 2665 C CA . PHE A 1 326 ? 1.688 -13.727 8.305 1 83.5 326 PHE A CA 1
ATOM 2666 C C . PHE A 1 326 ? 3.148 -13.672 8.734 1 83.5 326 PHE A C 1
ATOM 2668 O O . PHE A 1 326 ? 4.051 -13.68 7.898 1 83.5 326 PHE A O 1
ATOM 2675 N N . GLY A 1 327 ? 3.344 -13.602 10.055 1 75.25 327 GLY A N 1
ATOM 2676 C CA . GLY A 1 327 ? 4.676 -13.672 10.633 1 75.25 327 GLY A CA 1
ATOM 2677 C C . GLY A 1 327 ? 5.387 -12.328 10.664 1 75.25 327 GLY A C 1
ATOM 2678 O O . GLY A 1 327 ? 6.543 -12.242 11.078 1 75.25 327 GLY A O 1
ATOM 2679 N N . ILE A 1 328 ? 4.871 -11.414 10.094 1 70.31 328 ILE A N 1
ATOM 2680 C CA . ILE A 1 328 ? 5.512 -10.102 10.109 1 70.31 328 ILE A CA 1
ATOM 2681 C C . ILE A 1 328 ? 4.801 -9.195 11.102 1 70.31 328 ILE A C 1
ATOM 2683 O O . ILE A 1 328 ? 3.598 -8.953 10.984 1 70.31 328 ILE A O 1
ATOM 2687 N N . ASN A 1 329 ? 5.547 -9.031 12.219 1 61.56 329 ASN A N 1
ATOM 2688 C CA . ASN A 1 329 ? 5.059 -8.117 13.242 1 61.56 329 ASN A CA 1
ATOM 2689 C C . ASN A 1 329 ? 5.48 -6.68 12.969 1 61.56 329 ASN A C 1
ATOM 2691 O O . ASN A 1 329 ? 6.676 -6.371 12.953 1 61.56 329 ASN A O 1
ATOM 2695 N N . ARG A 1 330 ? 4.656 -5.957 12.516 1 57.12 330 ARG A N 1
ATOM 2696 C CA . ARG A 1 330 ? 4.988 -4.559 12.25 1 57.12 330 ARG A CA 1
ATOM 2697 C C . ARG A 1 330 ? 4.934 -3.732 13.531 1 57.12 330 ARG A C 1
ATOM 2699 O O . ARG A 1 330 ? 4.828 -2.506 13.477 1 57.12 330 ARG A O 1
ATOM 2706 N N . GLU A 1 331 ? 4.922 -4.34 14.695 1 53.84 331 GLU A N 1
ATOM 2707 C CA . GLU A 1 331 ? 4.805 -3.551 15.914 1 53.84 331 GLU A CA 1
ATOM 2708 C C . GLU A 1 331 ? 6.051 -2.699 16.141 1 53.84 331 GLU A C 1
ATOM 2710 O O . GLU A 1 331 ? 7.176 -3.191 16.016 1 53.84 331 GLU A O 1
ATOM 2715 N N . LEU A 1 332 ? 5.879 -1.395 15.875 1 52.31 332 LEU A N 1
ATOM 2716 C CA . LEU A 1 332 ? 6.945 -0.494 16.297 1 52.31 332 LEU A CA 1
ATOM 2717 C C . LEU A 1 332 ? 7.219 -0.64 17.797 1 52.31 332 LEU A C 1
ATOM 2719 O O . LEU A 1 332 ? 6.305 -0.934 18.562 1 52.31 332 LEU A O 1
ATOM 2723 N N . GLY A 1 333 ? 8.469 -0.833 18.094 1 50.22 333 GLY A N 1
ATOM 2724 C CA . GLY A 1 333 ? 9.008 -0.86 19.453 1 50.22 333 GLY A CA 1
ATOM 2725 C C . GLY A 1 333 ? 8.344 0.135 20.375 1 50.22 333 GLY A C 1
ATOM 2726 O O . GLY A 1 333 ? 7.301 0.705 20.047 1 50.22 333 GLY A O 1
ATOM 2727 N N . PRO A 1 334 ? 8.852 0.385 21.531 1 54.69 334 PRO A N 1
ATOM 2728 C CA . PRO A 1 334 ? 8.383 1.305 22.578 1 54.69 334 PRO A CA 1
ATOM 2729 C C . PRO A 1 334 ? 8.203 2.732 22.062 1 54.69 334 PRO A C 1
ATOM 2731 O O . PRO A 1 334 ? 8.867 3.137 21.109 1 54.69 334 PRO A O 1
ATOM 2734 N N . LEU A 1 335 ? 7.055 3.365 22.531 1 57.72 335 LEU A N 1
ATOM 2735 C CA . LEU A 1 335 ? 6.848 4.785 22.266 1 57.72 335 LEU A CA 1
ATOM 2736 C C . LEU A 1 335 ? 8.141 5.566 22.469 1 57.72 335 LEU A C 1
ATOM 2738 O O . LEU A 1 335 ? 8.938 5.246 23.359 1 57.72 335 LEU A O 1
ATOM 2742 N N . PRO A 1 336 ? 8.352 6.473 21.516 1 58.56 336 PRO A N 1
ATOM 2743 C CA . PRO A 1 336 ? 9.508 7.34 21.766 1 58.56 336 PRO A CA 1
ATOM 2744 C C . PRO A 1 336 ? 9.477 7.973 23.156 1 58.56 336 PRO A C 1
ATOM 2746 O O . PRO A 1 336 ? 8.406 8.281 23.672 1 58.56 336 PRO A O 1
ATOM 2749 N N . LYS A 1 337 ? 10.594 8.078 23.859 1 62.75 337 LYS A N 1
ATOM 2750 C CA . LYS A 1 337 ? 10.703 8.703 25.172 1 62.75 337 LYS A CA 1
ATOM 2751 C C . LYS A 1 337 ? 10.305 10.18 25.109 1 62.75 337 LYS A C 1
ATOM 2753 O O . LYS A 1 337 ? 10.648 10.875 24.156 1 62.75 337 LYS A O 1
ATOM 2758 N N . LYS A 1 338 ? 9.508 10.586 26.031 1 59.34 338 LYS A N 1
ATOM 2759 C CA . LYS A 1 338 ? 9.148 11.992 26.141 1 59.34 338 LYS A CA 1
ATOM 2760 C C . LYS A 1 338 ? 10.391 12.875 26.266 1 59.34 338 LYS A C 1
ATOM 2762 O O . LYS A 1 338 ? 11.289 12.57 27.047 1 59.34 338 LYS A O 1
ATOM 2767 N N . LYS A 1 339 ? 10.672 13.695 25.312 1 49.81 339 LYS A N 1
ATOM 2768 C CA . LYS A 1 339 ? 11.781 14.641 25.422 1 49.81 339 LYS A CA 1
ATOM 2769 C C . LYS A 1 339 ? 11.594 15.57 26.625 1 49.81 339 LYS A C 1
ATOM 2771 O O . LYS A 1 339 ? 10.508 16.109 26.828 1 49.81 339 LYS A O 1
ATOM 2776 N N . ALA A 1 340 ? 12.477 15.383 27.625 1 44.75 340 ALA A N 1
ATOM 2777 C CA . ALA A 1 340 ? 12.461 16.203 28.828 1 44.75 340 ALA A CA 1
ATOM 2778 C C . ALA A 1 340 ? 12.414 17.688 28.484 1 44.75 340 ALA A C 1
ATOM 2780 O O . ALA A 1 340 ? 13.094 18.141 27.562 1 44.75 340 ALA A O 1
ATOM 2781 N N . SER A 1 341 ? 11.359 18.375 28.703 1 43.38 341 SER A N 1
ATOM 2782 C CA . SER A 1 341 ? 11.266 19.828 28.562 1 43.38 341 SER A CA 1
ATOM 2783 C C . SER A 1 341 ? 12.547 20.5 29.047 1 43.38 341 SER A C 1
ATOM 2785 O O . SER A 1 341 ? 12.984 20.281 30.172 1 43.38 341 SER A O 1
ATOM 2787 N N . SER A 1 342 ? 13.57 20.828 28.188 1 37.81 342 SER A N 1
ATOM 2788 C CA . SER A 1 342 ? 14.617 21.703 28.688 1 37.81 342 SER A CA 1
ATOM 2789 C C . SER A 1 342 ? 14.031 22.797 29.594 1 37.81 342 SER A C 1
ATOM 2791 O O . SER A 1 342 ? 12.852 23.141 29.469 1 37.81 342 SER A O 1
ATOM 2793 N N . ARG A 1 343 ? 14.891 23.406 30.578 1 39.06 343 ARG A N 1
ATOM 2794 C CA . ARG A 1 343 ? 14.625 24.406 31.594 1 39.06 343 ARG A CA 1
ATOM 2795 C C . ARG A 1 343 ? 13.93 25.625 31 1 39.06 343 ARG A C 1
ATOM 2797 O O . ARG A 1 343 ? 14.203 26 29.859 1 39.06 343 ARG A O 1
ATOM 2804 N N . PRO A 1 344 ? 12.938 26.266 31.625 1 35.5 344 PRO A N 1
ATOM 2805 C CA . PRO A 1 344 ? 12.336 27.562 31.344 1 35.5 344 PRO A CA 1
ATOM 2806 C C . PRO A 1 344 ? 13.375 28.625 30.969 1 35.5 344 PRO A C 1
ATOM 2808 O O . PRO A 1 344 ? 14.367 28.797 31.688 1 35.5 344 PRO A O 1
ATOM 2811 N N . MET A 1 345 ? 13.75 28.75 29.781 1 31.38 345 MET A N 1
ATOM 2812 C CA . MET A 1 345 ? 14.523 29.969 29.578 1 31.38 345 MET A CA 1
ATOM 2813 C C . MET A 1 345 ? 13.969 31.109 30.438 1 31.38 345 MET A C 1
ATOM 2815 O O . MET A 1 345 ? 12.789 31.453 30.328 1 31.38 345 MET A O 1
ATOM 2819 N N . SER A 1 346 ? 14.555 31.406 31.531 1 30.83 346 SER A N 1
ATOM 2820 C CA . SER A 1 346 ? 14.367 32.625 32.281 1 30.83 346 SER A CA 1
ATOM 2821 C C . SER A 1 346 ? 14.422 33.875 31.391 1 30.83 346 SER A C 1
ATOM 2823 O O . SER A 1 346 ? 15.508 34.281 30.984 1 30.83 346 SER A O 1
ATOM 2825 N N . ILE A 1 347 ? 13.625 33.938 30.344 1 30.7 347 ILE A N 1
ATOM 2826 C CA . ILE A 1 347 ? 13.586 35.281 29.766 1 30.7 347 ILE A CA 1
ATOM 2827 C C . ILE A 1 347 ? 13.383 36.312 30.875 1 30.7 347 ILE A C 1
ATOM 2829 O O . ILE A 1 347 ? 12.383 36.281 31.594 1 30.7 347 ILE A O 1
ATOM 2833 N N . ASN A 1 348 ? 14.398 36.844 31.438 1 28.7 348 ASN A N 1
ATOM 2834 C CA . ASN A 1 348 ? 14.383 38.094 32.188 1 28.7 348 ASN A CA 1
ATOM 2835 C C . ASN A 1 348 ? 13.594 39.188 31.438 1 28.7 348 ASN A C 1
ATOM 2837 O O . ASN A 1 348 ? 14.156 39.938 30.656 1 28.7 348 ASN A O 1
ATOM 2841 N N . LEU A 1 349 ? 12.422 38.844 30.766 1 29.53 349 LEU A N 1
ATOM 2842 C CA . LEU A 1 349 ? 11.625 40 30.438 1 29.53 349 LEU A CA 1
ATOM 2843 C C . LEU A 1 349 ? 11.422 40.906 31.656 1 29.53 349 LEU A C 1
ATOM 2845 O O . LEU A 1 349 ? 10.969 40.438 32.688 1 29.53 349 LEU A O 1
ATOM 2849 N N . GLN A 1 350 ? 12.148 42 31.781 1 26.72 350 GLN A N 1
ATOM 2850 C CA . GLN A 1 350 ? 11.758 43.125 32.625 1 26.72 350 GLN A CA 1
ATOM 2851 C C . GLN A 1 350 ? 10.234 43.25 32.688 1 26.72 350 GLN A C 1
ATOM 2853 O O . GLN A 1 350 ? 9.562 43.312 31.672 1 26.72 350 GLN A O 1
ATOM 2858 N N . THR A 1 351 ? 9.633 42.719 33.75 1 28.5 351 THR A N 1
ATOM 2859 C CA . THR A 1 351 ? 8.289 42.719 34.312 1 28.5 351 THR A CA 1
ATOM 2860 C C . THR A 1 351 ? 7.629 44.094 34.188 1 28.5 351 THR A C 1
ATOM 2862 O O . THR A 1 351 ? 7.871 44.969 35 1 28.5 351 THR A O 1
ATOM 2865 N N . THR A 1 352 ? 7.699 44.844 33.062 1 27.52 352 THR A N 1
ATOM 2866 C CA . THR A 1 352 ? 6.609 45.781 33.312 1 27.52 352 THR A CA 1
ATOM 2867 C C . THR A 1 352 ? 5.328 45 33.656 1 27.52 352 THR A C 1
ATOM 2869 O O . THR A 1 352 ? 5.152 43.844 33.25 1 27.52 352 THR A O 1
ATOM 2872 N N . LYS A 1 353 ? 4.234 45.531 34.312 1 31.38 353 LYS A N 1
ATOM 2873 C CA . LYS A 1 353 ? 2.984 45.25 35 1 31.38 353 LYS A CA 1
ATOM 2874 C C . LYS A 1 353 ? 2.068 44.375 34.156 1 31.38 353 LYS A C 1
ATOM 2876 O O . LYS A 1 353 ? 0.916 44.125 34.531 1 31.38 353 LYS A O 1
ATOM 2881 N N . GLU A 1 354 ? 2.227 44.156 32.844 1 28.02 354 GLU A N 1
ATOM 2882 C CA . GLU A 1 354 ? 0.963 43.594 32.375 1 28.02 354 GLU A CA 1
ATOM 2883 C C . GLU A 1 354 ? 0.852 42.094 32.75 1 28.02 354 GLU A C 1
ATOM 2885 O O . GLU A 1 354 ? 1.591 41.281 32.219 1 28.02 354 GLU A O 1
ATOM 2890 N N . GLU A 1 355 ? 0.56 41.562 34 1 30.33 355 GLU A N 1
ATOM 2891 C CA . GLU A 1 355 ? 0.251 40.406 34.812 1 30.33 355 GLU A CA 1
ATOM 2892 C C . GLU A 1 355 ? -0.676 39.438 34.062 1 30.33 355 GLU A C 1
ATOM 2894 O O . GLU A 1 355 ? -0.848 38.281 34.469 1 30.33 355 GLU A O 1
ATOM 2899 N N . ASN A 1 356 ? -1.53 39.781 33.156 1 30.12 356 ASN A N 1
ATOM 2900 C CA . ASN A 1 356 ? -2.775 39.031 32.969 1 30.12 356 ASN A CA 1
ATOM 2901 C C . ASN A 1 356 ? -2.559 37.781 32.156 1 30.12 356 ASN A C 1
ATOM 2903 O O . ASN A 1 356 ? -3.467 36.938 32.031 1 30.12 356 ASN A O 1
ATOM 2907 N N . GLY A 1 357 ? -1.484 37.594 31.375 1 29.53 357 GLY A N 1
ATOM 2908 C CA . GLY A 1 357 ? -1.531 36.531 30.391 1 29.53 357 GLY A CA 1
ATOM 2909 C C . GLY A 1 357 ? -1.174 35.156 30.969 1 29.53 357 GLY A C 1
ATOM 2910 O O . GLY A 1 357 ? -1.318 34.156 30.297 1 29.53 357 GLY A O 1
ATOM 2911 N N . HIS A 1 358 ? -0.298 35 31.938 1 32.59 358 HIS A N 1
ATOM 2912 C CA . HIS A 1 358 ? 0.118 33.719 32.469 1 32.59 358 HIS A CA 1
ATOM 2913 C C . HIS A 1 358 ? -1.037 33.031 33.188 1 32.59 358 HIS A C 1
ATOM 2915 O O . HIS A 1 358 ? -1.005 31.797 33.375 1 32.59 358 HIS A O 1
ATOM 2921 N N . ILE A 1 359 ? -2.043 33.719 33.75 1 33.22 359 ILE A N 1
ATOM 2922 C CA . ILE A 1 359 ? -3.137 33.156 34.531 1 33.22 359 ILE A CA 1
ATOM 2923 C C . ILE A 1 359 ? -4.039 32.312 33.625 1 33.22 359 ILE A C 1
ATOM 2925 O O . ILE A 1 359 ? -4.734 31.406 34.094 1 33.22 359 ILE A O 1
ATOM 2929 N N . ALA A 1 360 ? -4.086 32.594 32.344 1 32.09 360 ALA A N 1
ATOM 2930 C CA . ALA A 1 360 ? -5.051 31.859 31.516 1 32.09 360 ALA A CA 1
ATOM 2931 C C . ALA A 1 360 ? -4.609 30.422 31.281 1 32.09 360 ALA A C 1
ATOM 2933 O O . ALA A 1 360 ? -5.441 29.516 31.234 1 32.09 360 ALA A O 1
ATOM 2934 N N . LEU A 1 361 ? -3.355 30.078 31.047 1 34.97 361 LEU A N 1
ATOM 2935 C CA . LEU A 1 361 ? -2.975 28.703 30.781 1 34.97 361 LEU A CA 1
ATOM 2936 C C . LEU A 1 361 ? -3.168 27.844 32.031 1 34.97 361 LEU A C 1
ATOM 2938 O O . LEU A 1 361 ? -3.471 26.641 31.906 1 34.97 361 LEU A O 1
ATOM 2942 N N . ILE A 1 362 ? -2.984 28.281 33.281 1 35 362 ILE A N 1
ATOM 2943 C CA . ILE A 1 362 ? -3.176 27.484 34.5 1 35 362 ILE A CA 1
ATOM 2944 C C . ILE A 1 362 ? -4.637 27.047 34.594 1 35 362 ILE A C 1
ATOM 2946 O O . ILE A 1 362 ? -4.926 25.922 35.031 1 35 362 ILE A O 1
ATOM 2950 N N . LYS A 1 363 ? -5.613 27.938 34.406 1 36.38 363 LYS A N 1
ATOM 2951 C CA . LYS A 1 363 ? -7.02 27.594 34.594 1 36.38 363 LYS A CA 1
ATOM 2952 C C . LYS A 1 363 ? -7.496 26.625 33.5 1 36.38 363 LYS A C 1
ATOM 2954 O O . LYS A 1 363 ? -8.648 26.188 33.5 1 36.38 363 LYS A O 1
ATOM 2959 N N . MET A 1 364 ? -6.816 26.5 32.5 1 34.69 364 MET A N 1
ATOM 2960 C CA . MET A 1 364 ? -7.289 25.688 31.391 1 34.69 364 MET A CA 1
ATOM 2961 C C . MET A 1 364 ? -7.082 24.203 31.688 1 34.69 364 MET A C 1
ATOM 2963 O O . MET A 1 364 ? -7.23 23.375 30.781 1 34.69 364 MET A O 1
ATOM 2967 N N . MET A 1 365 ? -6.719 23.875 32.906 1 34.09 365 MET A N 1
ATOM 2968 C CA . MET A 1 365 ? -6.605 22.438 33.125 1 34.09 365 MET A CA 1
ATOM 2969 C C . MET A 1 365 ? -7.977 21.766 33.062 1 34.09 365 MET A C 1
ATOM 2971 O O . MET A 1 365 ? -8.828 22.016 33.938 1 34.09 365 MET A O 1
ATOM 2975 N N . PRO A 1 366 ? -8.523 21.578 31.875 1 33.69 366 PRO A N 1
ATOM 2976 C CA . PRO A 1 366 ? -9.836 20.922 31.922 1 33.69 366 PRO A CA 1
ATOM 2977 C C . PRO A 1 366 ? -9.812 19.625 32.719 1 33.69 366 PRO A C 1
ATOM 2979 O O . PRO A 1 366 ? -8.758 19 32.875 1 33.69 366 PRO A O 1
ATOM 2982 N N . ARG A 1 367 ? -10.82 19.406 33.531 1 31.06 367 ARG A N 1
ATOM 2983 C CA . ARG A 1 367 ? -11.234 18.156 34.156 1 31.06 367 ARG A CA 1
ATOM 2984 C C . ARG A 1 367 ? -11.281 17.031 33.125 1 31.06 367 ARG A C 1
ATOM 2986 O O . ARG A 1 367 ? -11.562 17.266 31.969 1 31.06 367 ARG A O 1
ATOM 2993 N N . LYS A 1 368 ? -10.906 15.781 33.469 1 34.94 368 LYS A N 1
ATOM 2994 C CA . LYS A 1 368 ? -10.797 14.484 32.812 1 34.94 368 LYS A CA 1
ATOM 2995 C C . LYS A 1 368 ? -12.133 14.062 32.219 1 34.94 368 LYS A C 1
ATOM 2997 O O . LYS A 1 368 ? -13.039 13.641 32.938 1 34.94 368 LYS A O 1
ATOM 3002 N N . ASN A 1 369 ? -12.781 14.82 31.328 1 28.55 369 ASN A N 1
ATOM 3003 C CA . ASN A 1 369 ? -13.945 14.102 30.812 1 28.55 369 ASN A CA 1
ATOM 3004 C C . ASN A 1 369 ? -13.531 12.883 30 1 28.55 369 ASN A C 1
ATOM 3006 O O . ASN A 1 369 ? -12.828 13.016 28.984 1 28.55 369 ASN A O 1
ATOM 3010 N N . VAL A 1 370 ? -13.469 11.727 30.547 1 29.48 370 VAL A N 1
ATOM 3011 C CA . VAL A 1 370 ? -13.289 10.406 29.938 1 29.48 370 VAL A CA 1
ATOM 3012 C C . VAL A 1 370 ? -14.438 10.125 28.969 1 29.48 370 VAL A C 1
ATOM 3014 O O . VAL A 1 370 ? -15.594 10.023 29.375 1 29.48 370 VAL A O 1
ATOM 3017 N N . THR A 1 371 ? -14.484 10.688 27.812 1 30.16 371 THR A N 1
ATOM 3018 C CA . THR A 1 371 ? -15.492 10.234 26.875 1 30.16 371 THR A CA 1
ATOM 3019 C C . THR A 1 371 ? -15.211 8.805 26.422 1 30.16 371 THR A C 1
ATOM 3021 O O . THR A 1 371 ? -14.117 8.508 25.922 1 30.16 371 THR A O 1
ATOM 3024 N N . THR A 1 372 ? -15.883 7.812 26.953 1 28.89 372 THR A N 1
ATOM 3025 C CA . THR A 1 372 ? -15.906 6.398 26.594 1 28.89 372 THR A CA 1
ATOM 3026 C C . THR A 1 372 ? -16.344 6.219 25.141 1 28.89 372 THR A C 1
ATOM 3028 O O . THR A 1 372 ? -17.312 6.832 24.703 1 28.89 372 THR A O 1
ATOM 3031 N N . PRO A 1 373 ? -15.492 5.785 24.344 1 29.28 373 PRO A N 1
ATOM 3032 C CA . PRO A 1 373 ? -15.945 5.48 22.984 1 29.28 373 PRO A CA 1
ATOM 3033 C C . PRO A 1 373 ? -17.172 4.566 22.969 1 29.28 373 PRO A C 1
ATOM 3035 O O . PRO A 1 373 ? -17.25 3.623 23.75 1 29.28 373 PRO A O 1
ATOM 3038 N N . ASN A 1 374 ? -18.453 5.039 22.797 1 26.47 374 ASN A N 1
ATOM 3039 C CA . ASN A 1 374 ? -19.734 4.355 22.734 1 26.47 374 ASN A CA 1
ATOM 3040 C C . ASN A 1 374 ? -19.719 3.205 21.734 1 26.47 374 ASN A C 1
ATOM 3042 O O . ASN A 1 374 ? -19.797 3.43 20.531 1 26.47 374 ASN A O 1
ATOM 3046 N N . TYR A 1 375 ? -19 2.182 21.984 1 24.5 375 TYR A N 1
ATOM 3047 C CA . TYR A 1 375 ? -19.172 0.979 21.188 1 24.5 375 TYR A CA 1
ATOM 3048 C C . TYR A 1 375 ? -20.531 0.331 21.469 1 24.5 375 TYR A C 1
ATOM 3050 O O . TYR A 1 375 ? -20.703 -0.332 22.5 1 24.5 375 TYR A O 1
ATOM 3058 N N . ARG A 1 376 ? -21.719 0.926 21.359 1 26.03 376 ARG A N 1
ATOM 3059 C CA . ARG A 1 376 ? -22.984 0.235 21.594 1 26.03 376 ARG A CA 1
ATOM 3060 C C . ARG A 1 376 ? -23.125 -0.971 20.672 1 26.03 376 ARG A C 1
ATOM 3062 O O . ARG A 1 376 ? -23.141 -0.825 19.453 1 26.03 376 ARG A O 1
ATOM 3069 N N . THR A 1 377 ? -22.641 -2.086 21.125 1 23.42 377 THR A N 1
ATOM 3070 C CA . THR A 1 377 ? -23.078 -3.355 20.562 1 23.42 377 THR A CA 1
ATOM 3071 C C . THR A 1 377 ? -24.594 -3.529 20.734 1 23.42 377 THR A C 1
ATOM 3073 O O . THR A 1 377 ? -25.094 -3.531 21.859 1 23.42 377 THR A O 1
ATOM 3076 N N . LYS A 1 378 ? -25.484 -3.088 19.812 1 26.14 378 LYS A N 1
ATOM 3077 C CA . LYS A 1 378 ? -26.922 -3.373 19.766 1 26.14 378 LYS A CA 1
ATOM 3078 C C . LYS A 1 378 ? -27.188 -4.871 19.859 1 26.14 378 LYS A C 1
ATOM 3080 O O . LYS A 1 378 ? -26.797 -5.629 18.969 1 26.14 378 LYS A O 1
ATOM 3085 N N . THR A 1 379 ? -27.172 -5.484 21.078 1 23.56 379 THR A N 1
ATOM 3086 C CA . THR A 1 379 ? -27.719 -6.812 21.359 1 23.56 379 THR A CA 1
ATOM 3087 C C . THR A 1 379 ? -29.203 -6.883 21.031 1 23.56 379 THR A C 1
ATOM 3089 O O . THR A 1 379 ? -30.016 -6.188 21.641 1 23.56 379 THR A O 1
ATOM 3092 N N . THR A 1 380 ? -29.594 -7.102 19.734 1 23.61 380 THR A N 1
ATOM 3093 C CA . THR A 1 380 ? -30.969 -7.367 19.344 1 23.61 380 THR A CA 1
ATOM 3094 C C . THR A 1 380 ? -31.547 -8.516 20.156 1 23.61 380 THR A C 1
ATOM 3096 O O . THR A 1 380 ? -31 -9.609 20.188 1 23.61 380 THR A O 1
ATOM 3099 N N . SER A 1 381 ? -32.281 -8.234 21.234 1 23.89 381 SER A N 1
ATOM 3100 C CA . SER A 1 381 ? -33.156 -9.055 22.078 1 23.89 381 SER A CA 1
ATOM 3101 C C . SER A 1 381 ? -34.188 -9.797 21.25 1 23.89 381 SER A C 1
ATOM 3103 O O . SER A 1 381 ? -34.906 -9.188 20.453 1 23.89 381 SER A O 1
ATOM 3105 N N . LYS A 1 382 ? -34.031 -11.086 20.859 1 22.7 382 LYS A N 1
ATOM 3106 C CA . LYS A 1 382 ? -35.062 -12 20.391 1 22.7 382 LYS A CA 1
ATOM 3107 C C . LYS A 1 382 ? -36.281 -11.961 21.312 1 22.7 382 LYS A C 1
ATOM 3109 O O . LYS A 1 382 ? -36.156 -12.148 22.516 1 22.7 382 LYS A O 1
ATOM 3114 N N . PHE A 1 383 ? -37.344 -11.281 20.922 1 20.88 383 PHE A N 1
ATOM 3115 C CA . PHE A 1 383 ? -38.719 -11.289 21.422 1 20.88 383 PHE A CA 1
ATOM 3116 C C . PHE A 1 383 ? -39.219 -12.719 21.547 1 20.88 383 PHE A C 1
ATOM 3118 O O . PHE A 1 383 ? -38.875 -13.594 20.766 1 20.88 383 PHE A O 1
ATOM 3125 N N . LYS A 1 384 ? -39.969 -13 22.625 1 25.03 384 LYS A N 1
ATOM 3126 C CA . LYS A 1 384 ? -40.906 -14 23.125 1 25.03 384 LYS A CA 1
ATOM 3127 C C . LYS A 1 384 ? -42.031 -14.266 22.109 1 25.03 384 LYS A C 1
ATOM 3129 O O . LYS A 1 384 ? -42.781 -13.359 21.781 1 25.03 384 LYS A O 1
ATOM 3134 N N . LYS A 1 385 ? -42 -14.875 20.938 1 20.52 385 LYS A N 1
ATOM 3135 C CA . LYS A 1 385 ? -43.25 -15.633 20.891 1 20.52 385 LYS A CA 1
ATOM 3136 C C . LYS A 1 385 ? -43.219 -16.859 21.797 1 20.52 385 LYS A C 1
ATOM 3138 O O . LYS A 1 385 ? -42.188 -17.531 21.875 1 20.52 385 LYS A O 1
ATOM 3143 N N . MET B 1 1 ? -73.375 -29.156 -43.188 1 25.38 1 MET B N 1
ATOM 3144 C CA . MET B 1 1 ? -72.812 -28.453 -42.031 1 25.38 1 MET B CA 1
ATOM 3145 C C . MET B 1 1 ? -71.312 -28.438 -42.125 1 25.38 1 MET B C 1
ATOM 3147 O O . MET B 1 1 ? -70.688 -29.484 -42.25 1 25.38 1 MET B O 1
ATOM 3151 N N . GLY B 1 2 ? -70.688 -27.281 -42.656 1 30.42 2 GLY B N 1
ATOM 3152 C CA . GLY B 1 2 ? -69.438 -26.797 -43.219 1 30.42 2 GLY B CA 1
ATOM 3153 C C . GLY B 1 2 ? -68.375 -26.688 -42.188 1 30.42 2 GLY B C 1
ATOM 3154 O O . GLY B 1 2 ? -68.312 -25.766 -41.375 1 30.42 2 GLY B O 1
ATOM 3155 N N . VAL B 1 3 ? -67.812 -27.734 -41.625 1 36.25 3 VAL B N 1
ATOM 3156 C CA . VAL B 1 3 ? -66.875 -27.891 -40.531 1 36.25 3 VAL B CA 1
ATOM 3157 C C . VAL B 1 3 ? -65.438 -27.484 -41 1 36.25 3 VAL B C 1
ATOM 3159 O O . VAL B 1 3 ? -64.5 -27.734 -40.312 1 36.25 3 VAL B O 1
ATOM 3162 N N . ARG B 1 4 ? -65.25 -26.859 -42.281 1 37.44 4 ARG B N 1
ATOM 3163 C CA . ARG B 1 4 ? -63.906 -26.875 -42.844 1 37.44 4 ARG B CA 1
ATOM 3164 C C . ARG B 1 4 ? -63.031 -25.828 -42.188 1 37.44 4 ARG B C 1
ATOM 3166 O O . ARG B 1 4 ? -61.875 -25.641 -42.594 1 37.44 4 ARG B O 1
ATOM 3173 N N . PRO B 1 5 ? -63.562 -24.781 -41.5 1 44.94 5 PRO B N 1
ATOM 3174 C CA . PRO B 1 5 ? -62.75 -23.562 -41.406 1 44.94 5 PRO B CA 1
ATOM 3175 C C . PRO B 1 5 ? -61.625 -23.703 -40.406 1 44.94 5 PRO B C 1
ATOM 3177 O O . PRO B 1 5 ? -60.875 -22.75 -40.156 1 44.94 5 PRO B O 1
ATOM 3180 N N . ASN B 1 6 ? -61.562 -24.859 -39.594 1 45.16 6 ASN B N 1
ATOM 3181 C CA . ASN B 1 6 ? -60.688 -24.781 -38.438 1 45.16 6 ASN B CA 1
ATOM 3182 C C . ASN B 1 6 ? -59.25 -25.016 -38.812 1 45.16 6 ASN B C 1
ATOM 3184 O O . ASN B 1 6 ? -58.344 -24.922 -37.969 1 45.16 6 ASN B O 1
ATOM 3188 N N . ARG B 1 7 ? -59 -25.469 -40.125 1 48.62 7 ARG B N 1
ATOM 3189 C CA . ARG B 1 7 ? -57.625 -25.891 -40.438 1 48.62 7 ARG B CA 1
ATOM 3190 C C . ARG B 1 7 ? -56.719 -24.688 -40.688 1 48.62 7 ARG B C 1
ATOM 3192 O O . ARG B 1 7 ? -55.531 -24.719 -40.375 1 48.62 7 ARG B O 1
ATOM 3199 N N . LYS B 1 8 ? -57.312 -23.547 -41.219 1 49.75 8 LYS B N 1
ATOM 3200 C CA . LYS B 1 8 ? -56.469 -22.422 -41.594 1 49.75 8 LYS B CA 1
ATOM 3201 C C . LYS B 1 8 ? -55.969 -21.688 -40.375 1 49.75 8 LYS B C 1
ATOM 3203 O O . LYS B 1 8 ? -54.844 -21.156 -40.375 1 49.75 8 LYS B O 1
ATOM 3208 N N . ARG B 1 9 ? -56.812 -21.703 -39.281 1 50.62 9 ARG B N 1
ATOM 3209 C CA . ARG B 1 9 ? -56.375 -20.969 -38.125 1 50.62 9 ARG B CA 1
ATOM 3210 C C . ARG B 1 9 ? -55.219 -21.672 -37.406 1 50.62 9 ARG B C 1
ATOM 3212 O O . ARG B 1 9 ? -54.312 -21.031 -36.906 1 50.62 9 ARG B O 1
ATOM 3219 N N . LEU B 1 10 ? -55.25 -23.062 -37.594 1 53.91 10 LEU B N 1
ATOM 3220 C CA . LEU B 1 10 ? -54.188 -23.812 -36.906 1 53.91 10 LEU B CA 1
ATOM 3221 C C . LEU B 1 10 ? -52.844 -23.641 -37.625 1 53.91 10 LEU B C 1
ATOM 3223 O O . LEU B 1 10 ? -51.812 -23.516 -37 1 53.91 10 LEU B O 1
ATOM 3227 N N . GLU B 1 11 ? -53 -23.438 -38.969 1 57.19 11 GLU B N 1
ATOM 3228 C CA . GLU B 1 11 ? -51.75 -23.266 -39.75 1 57.19 11 GLU B CA 1
ATOM 3229 C C . GLU B 1 11 ? -51.125 -21.891 -39.469 1 57.19 11 GLU B C 1
ATOM 3231 O O . GLU B 1 11 ? -49.906 -21.766 -39.344 1 57.19 11 GLU B O 1
ATOM 3236 N N . LEU B 1 12 ? -52.062 -20.891 -39.219 1 56.84 12 LEU B N 1
ATOM 3237 C CA . LEU B 1 12 ? -51.562 -19.547 -38.938 1 56.84 12 LEU B CA 1
ATOM 3238 C C . LEU B 1 12 ? -50.938 -19.5 -37.531 1 56.84 12 LEU B C 1
ATOM 3240 O O . LEU B 1 12 ? -49.875 -18.875 -37.344 1 56.84 12 LEU B O 1
ATOM 3244 N N . MET B 1 13 ? -51.5 -20.312 -36.625 1 56.78 13 MET B N 1
ATOM 3245 C CA . MET B 1 13 ? -50.938 -20.344 -35.281 1 56.78 13 MET B CA 1
ATOM 3246 C C . MET B 1 13 ? -49.594 -21.094 -35.281 1 56.78 13 MET B C 1
ATOM 3248 O O . MET B 1 13 ? -48.656 -20.719 -34.562 1 56.78 13 MET B O 1
ATOM 3252 N N . LEU B 1 14 ? -49.531 -22.141 -36.188 1 57.5 14 LEU B N 1
ATOM 3253 C CA . LEU B 1 14 ? -48.281 -22.891 -36.25 1 57.5 14 LEU B CA 1
ATOM 3254 C C . LEU B 1 14 ? -47.188 -22.047 -36.875 1 57.5 14 LEU B C 1
ATOM 3256 O O . LEU B 1 14 ? -46.031 -22.062 -36.438 1 57.5 14 LEU B O 1
ATOM 3260 N N . MET B 1 15 ? -47.625 -21.219 -37.812 1 56.53 15 MET B N 1
ATOM 3261 C CA . MET B 1 15 ? -46.625 -20.359 -38.438 1 56.53 15 MET B CA 1
ATOM 3262 C C . MET B 1 15 ? -46.156 -19.266 -37.469 1 56.53 15 MET B C 1
ATOM 3264 O O . MET B 1 15 ? -44.969 -18.906 -37.469 1 56.53 15 MET B O 1
ATOM 3268 N N . LEU B 1 16 ? -47.062 -18.812 -36.625 1 57.84 16 LEU B N 1
ATOM 3269 C CA . LEU B 1 16 ? -46.656 -17.828 -35.625 1 57.84 16 LEU B CA 1
ATOM 3270 C C . LEU B 1 16 ? -45.75 -18.453 -34.562 1 57.84 16 LEU B C 1
ATOM 3272 O O . LEU B 1 16 ? -44.781 -17.828 -34.156 1 57.84 16 LEU B O 1
ATOM 3276 N N . LEU B 1 17 ? -46 -19.734 -34.281 1 57.03 17 LEU B N 1
ATOM 3277 C CA . LEU B 1 17 ? -45.188 -20.391 -33.25 1 57.03 17 LEU B CA 1
ATOM 3278 C C . LEU B 1 17 ? -43.781 -20.719 -33.844 1 57.03 17 LEU B C 1
ATOM 3280 O O . LEU B 1 17 ? -42.781 -20.594 -33.125 1 57.03 17 LEU B O 1
ATOM 3284 N N . ILE B 1 18 ? -43.75 -21.031 -35.156 1 56.97 18 ILE B N 1
ATOM 3285 C CA . ILE B 1 18 ? -42.438 -21.297 -35.781 1 56.97 18 ILE B CA 1
ATOM 3286 C C . ILE B 1 18 ? -41.656 -20 -35.906 1 56.97 18 ILE B C 1
ATOM 3288 O O . ILE B 1 18 ? -40.469 -19.969 -35.625 1 56.97 18 ILE B O 1
ATOM 3292 N N . GLY B 1 19 ? -42.406 -18.891 -36.156 1 54.16 19 GLY B N 1
ATOM 3293 C CA . GLY B 1 19 ? -41.719 -17.609 -36.188 1 54.16 19 GLY B CA 1
ATOM 3294 C C . GLY B 1 19 ? -41.188 -17.188 -34.844 1 54.16 19 GLY B C 1
ATOM 3295 O O . GLY B 1 19 ? -40.062 -16.672 -34.75 1 54.16 19 GLY B O 1
ATOM 3296 N N . LEU B 1 20 ? -41.938 -17.469 -33.781 1 55.66 20 LEU B N 1
ATOM 3297 C CA . LEU B 1 20 ? -41.469 -17.125 -32.438 1 55.66 20 LEU B CA 1
ATOM 3298 C C . LEU B 1 20 ? -40.312 -18.031 -32.031 1 55.66 20 LEU B C 1
ATOM 3300 O O . LEU B 1 20 ? -39.344 -17.547 -31.438 1 55.66 20 LEU B O 1
ATOM 3304 N N . ALA B 1 21 ? -40.312 -19.312 -32.469 1 54.84 21 ALA B N 1
ATOM 3305 C CA . ALA B 1 21 ? -39.219 -20.203 -32.156 1 54.84 21 ALA B CA 1
ATOM 3306 C C . ALA B 1 21 ? -37.938 -19.828 -32.906 1 54.84 21 ALA B C 1
ATOM 3308 O O . ALA B 1 21 ? -36.844 -19.828 -32.312 1 54.84 21 ALA B O 1
ATOM 3309 N N . TRP B 1 22 ? -38.094 -19.422 -34.156 1 53.62 22 TRP B N 1
ATOM 3310 C CA . TRP B 1 22 ? -36.906 -19 -34.906 1 53.62 22 TRP B CA 1
ATOM 3311 C C . TRP B 1 22 ? -36.406 -17.656 -34.406 1 53.62 22 TRP B C 1
ATOM 3313 O O . TRP B 1 22 ? -35.188 -17.406 -34.406 1 53.62 22 TRP B O 1
ATOM 3323 N N . GLY B 1 23 ? -37.312 -16.781 -33.906 1 48.22 23 GLY B N 1
ATOM 3324 C CA . GLY B 1 23 ? -36.844 -15.547 -33.281 1 48.22 23 GLY B CA 1
ATOM 3325 C C . GLY B 1 23 ? -36.094 -15.781 -31.984 1 48.22 23 GLY B C 1
ATOM 3326 O O . GLY B 1 23 ? -35.062 -15.133 -31.734 1 48.22 23 GLY B O 1
ATOM 3327 N N . ILE B 1 24 ? -36.531 -16.734 -31.234 1 51.59 24 ILE B N 1
ATOM 3328 C CA . ILE B 1 24 ? -35.812 -17.062 -30 1 51.59 24 ILE B CA 1
ATOM 3329 C C . ILE B 1 24 ? -34.5 -17.734 -30.328 1 51.59 24 ILE B C 1
ATOM 3331 O O . ILE B 1 24 ? -33.469 -17.422 -29.734 1 51.59 24 ILE B O 1
ATOM 3335 N N . LEU B 1 25 ? -34.469 -18.562 -31.391 1 49.44 25 LEU B N 1
ATOM 3336 C CA . LEU B 1 25 ? -33.219 -19.203 -31.75 1 49.44 25 LEU B CA 1
ATOM 3337 C C . LEU B 1 25 ? -32.25 -18.203 -32.344 1 49.44 25 LEU B C 1
ATOM 3339 O O . LEU B 1 25 ? -31.047 -18.219 -32.031 1 49.44 25 LEU B O 1
ATOM 3343 N N . LEU B 1 26 ? -32.75 -17.297 -33.156 1 47.19 26 LEU B N 1
ATOM 3344 C CA . LEU B 1 26 ? -31.844 -16.281 -33.719 1 47.19 26 LEU B CA 1
ATOM 3345 C C . LEU B 1 26 ? -31.391 -15.305 -32.656 1 47.19 26 LEU B C 1
ATOM 3347 O O . LEU B 1 26 ? -30.234 -14.875 -32.625 1 47.19 26 LEU B O 1
ATOM 3351 N N . SER B 1 27 ? -32.281 -14.953 -31.688 1 45.56 27 SER B N 1
ATOM 3352 C CA . SER B 1 27 ? -31.844 -14.102 -30.562 1 45.56 27 SER B CA 1
ATOM 3353 C C . SER B 1 27 ? -30.828 -14.82 -29.688 1 45.56 27 SER B C 1
ATOM 3355 O O . SER B 1 27 ? -29.859 -14.211 -29.234 1 45.56 27 SER B O 1
ATOM 3357 N N . GLU B 1 28 ? -31 -16.094 -29.484 1 45.75 28 GLU B N 1
ATOM 3358 C CA . GLU B 1 28 ? -30 -16.828 -28.719 1 45.75 28 GLU B CA 1
ATOM 3359 C C . GLU B 1 28 ? -28.719 -17.016 -29.516 1 45.75 28 GLU B C 1
ATOM 3361 O O . GLU B 1 28 ? -27.625 -16.969 -28.969 1 45.75 28 GLU B O 1
ATOM 3366 N N . LEU B 1 29 ? -28.797 -17.172 -30.812 1 43.09 29 LEU B N 1
ATOM 3367 C CA . LEU B 1 29 ? -27.594 -17.266 -31.625 1 43.09 29 LEU B CA 1
ATOM 3368 C C . LEU B 1 29 ? -26.906 -15.898 -31.734 1 43.09 29 LEU B C 1
ATOM 3370 O O . LEU B 1 29 ? -25.688 -15.805 -31.688 1 43.09 29 LEU B O 1
ATOM 3374 N N . MET B 1 30 ? -27.719 -14.828 -31.875 1 37.41 30 MET B N 1
ATOM 3375 C CA . MET B 1 30 ? -27.078 -13.516 -31.875 1 37.41 30 MET B CA 1
ATOM 3376 C C . MET B 1 30 ? -26.531 -13.18 -30.484 1 37.41 30 MET B C 1
ATOM 3378 O O . MET B 1 30 ? -25.562 -12.422 -30.375 1 37.41 30 MET B O 1
ATOM 3382 N N . LYS B 1 31 ? -27.188 -13.602 -29.406 1 38.22 31 LYS B N 1
ATOM 3383 C CA . LYS B 1 31 ? -26.562 -13.438 -28.094 1 38.22 31 LYS B CA 1
ATOM 3384 C C . LYS B 1 31 ? -25.312 -14.289 -27.969 1 38.22 31 LYS B C 1
ATOM 3386 O O . LYS B 1 31 ? -24.328 -13.867 -27.359 1 38.22 31 LYS B O 1
ATOM 3391 N N . ARG B 1 32 ? -25.297 -15.477 -28.516 1 35.53 32 ARG B N 1
ATOM 3392 C CA . ARG B 1 32 ? -24.078 -16.281 -28.5 1 35.53 32 ARG B CA 1
ATOM 3393 C C . ARG B 1 32 ? -23 -15.656 -29.375 1 35.53 32 ARG B C 1
ATOM 3395 O O . ARG B 1 32 ? -21.812 -15.68 -29.016 1 35.53 32 ARG B O 1
ATOM 3402 N N . THR B 1 33 ? -23.312 -15.164 -30.578 1 33.88 33 THR B N 1
ATOM 3403 C CA . THR B 1 33 ? -22.297 -14.547 -31.422 1 33.88 33 THR B CA 1
ATOM 3404 C C . THR B 1 33 ? -21.859 -13.195 -30.844 1 33.88 33 THR B C 1
ATOM 3406 O O . THR B 1 33 ? -20.703 -12.797 -30.984 1 33.88 33 THR B O 1
ATOM 3409 N N . ARG B 1 34 ? -22.781 -12.375 -30.266 1 33.62 34 ARG B N 1
ATOM 3410 C CA . ARG B 1 34 ? -22.297 -11.172 -29.594 1 33.62 34 ARG B CA 1
ATOM 3411 C C . ARG B 1 34 ? -21.484 -11.516 -28.359 1 33.62 34 ARG B C 1
ATOM 3413 O O . ARG B 1 34 ? -20.547 -10.805 -28.016 1 33.62 34 ARG B O 1
ATOM 3420 N N . TRP B 1 35 ? -21.859 -12.57 -27.625 1 32.59 35 TRP B N 1
ATOM 3421 C CA . TRP B 1 35 ? -21.016 -13.023 -26.531 1 32.59 35 TRP B CA 1
ATOM 3422 C C . TRP B 1 35 ? -19.734 -13.672 -27.062 1 32.59 35 TRP B C 1
ATOM 3424 O O . TRP B 1 35 ? -18.656 -13.5 -26.484 1 32.59 35 TRP B O 1
ATOM 3434 N N . GLN B 1 36 ? -19.734 -14.43 -28.156 1 31.67 36 GLN B N 1
ATOM 3435 C CA . GLN B 1 36 ? -18.5 -14.945 -28.719 1 31.67 36 GLN B CA 1
ATOM 3436 C C . GLN B 1 36 ? -17.641 -13.82 -29.297 1 31.67 36 GLN B C 1
ATOM 3438 O O . GLN B 1 36 ? -16.406 -13.836 -29.172 1 31.67 36 GLN B O 1
ATOM 3443 N N . ASN B 1 37 ? -18.234 -12.922 -30.094 1 30.09 37 ASN B N 1
ATOM 3444 C CA . ASN B 1 37 ? -17.422 -11.812 -30.594 1 30.09 37 ASN B CA 1
ATOM 3445 C C . ASN B 1 37 ? -16.953 -10.898 -29.469 1 30.09 37 ASN B C 1
ATOM 3447 O O . ASN B 1 37 ? -15.953 -10.195 -29.609 1 30.09 37 ASN B O 1
ATOM 3451 N N . HIS B 1 38 ? -17.797 -10.688 -28.422 1 29.09 38 HIS B N 1
ATOM 3452 C CA . HIS B 1 38 ? -17.25 -9.875 -27.344 1 29.09 38 HIS B CA 1
ATOM 3453 C C . HIS B 1 38 ? -16.172 -10.641 -26.578 1 29.09 38 HIS B C 1
ATOM 3455 O O . HIS B 1 38 ? -15.281 -10.031 -25.969 1 29.09 38 HIS B O 1
ATOM 3461 N N . ALA B 1 39 ? -16.188 -11.953 -26.469 1 30.98 39 ALA B N 1
ATOM 3462 C CA . ALA B 1 39 ? -15.078 -12.727 -25.906 1 30.98 39 ALA B CA 1
ATOM 3463 C C . ALA B 1 39 ? -13.883 -12.75 -26.859 1 30.98 39 ALA B C 1
ATOM 3465 O O . ALA B 1 39 ? -12.734 -12.68 -26.422 1 30.98 39 ALA B O 1
ATOM 3466 N N . ASP B 1 40 ? -14.117 -13.094 -28.172 1 27.19 40 ASP B N 1
ATOM 3467 C CA . ASP B 1 40 ? -13 -13.055 -29.109 1 27.19 40 ASP B CA 1
ATOM 3468 C C . ASP B 1 40 ? -12.492 -11.625 -29.312 1 27.19 40 ASP B C 1
ATOM 3470 O O . ASP B 1 40 ? -11.375 -11.422 -29.781 1 27.19 40 ASP B O 1
ATOM 3474 N N . ARG B 1 41 ? -13.391 -10.562 -29.453 1 28.47 41 ARG B N 1
ATOM 3475 C CA . ARG B 1 41 ? -12.812 -9.219 -29.469 1 28.47 41 ARG B CA 1
ATOM 3476 C C . ARG B 1 41 ? -12.094 -8.914 -28.172 1 28.47 41 ARG B C 1
ATOM 3478 O O . ARG B 1 41 ? -11.328 -7.949 -28.094 1 28.47 41 ARG B O 1
ATOM 3485 N N . LEU B 1 42 ? -12.648 -9.492 -27.047 1 28.22 42 LEU B N 1
ATOM 3486 C CA . LEU B 1 42 ? -11.82 -9.273 -25.859 1 28.22 42 LEU B CA 1
ATOM 3487 C C . LEU B 1 42 ? -10.484 -9.984 -26 1 28.22 42 LEU B C 1
ATOM 3489 O O . LEU B 1 42 ? -9.562 -9.734 -25.219 1 28.22 42 LEU B O 1
ATOM 3493 N N . LYS B 1 43 ? -10.43 -11.164 -26.672 1 27.56 43 LYS B N 1
ATOM 3494 C CA . LYS B 1 43 ? -9.188 -11.914 -26.812 1 27.56 43 LYS B CA 1
ATOM 3495 C C . LYS B 1 43 ? -8.219 -11.195 -27.75 1 27.56 43 LYS B C 1
ATOM 3497 O O . LYS B 1 43 ? -7 -11.312 -27.609 1 27.56 43 LYS B O 1
ATOM 3502 N N . GLU B 1 44 ? -8.703 -10.969 -29.031 1 24.28 44 GLU B N 1
ATOM 3503 C CA . GLU B 1 44 ? -7.77 -10.344 -29.969 1 24.28 44 GLU B CA 1
ATOM 3504 C C . GLU B 1 44 ? -7.352 -8.961 -29.484 1 24.28 44 GLU B C 1
ATOM 3506 O O . GLU B 1 44 ? -6.535 -8.297 -30.125 1 24.28 44 GLU B O 1
ATOM 3511 N N . GLU B 1 45 ? -8.438 -8.117 -29.062 1 26.06 45 GLU B N 1
ATOM 3512 C CA . GLU B 1 45 ? -7.863 -6.824 -28.703 1 26.06 45 GLU B CA 1
ATOM 3513 C C . GLU B 1 45 ? -6.793 -6.969 -27.641 1 26.06 45 GLU B C 1
ATOM 3515 O O . GLU B 1 45 ? -7.082 -7.414 -26.516 1 26.06 45 GLU B O 1
ATOM 3520 N N . SER B 1 46 ? -5.668 -7.328 -27.984 1 23.92 46 SER B N 1
ATOM 3521 C CA . SER B 1 46 ? -4.488 -6.953 -27.219 1 23.92 46 SER B CA 1
ATOM 3522 C C . SER B 1 46 ? -4.758 -5.73 -26.344 1 23.92 46 SER B C 1
ATOM 3524 O O . SER B 1 46 ? -5.602 -4.895 -26.672 1 23.92 46 SER B O 1
ATOM 3526 N N . SER B 1 47 ? -4.676 -5.965 -25.047 1 23.86 47 SER B N 1
ATOM 3527 C CA . SER B 1 47 ? -5.086 -4.883 -24.156 1 23.86 47 SER B CA 1
ATOM 3528 C C . SER B 1 47 ? -5 -3.531 -24.859 1 23.86 47 SER B C 1
ATOM 3530 O O . SER B 1 47 ? -3.936 -3.148 -25.359 1 23.86 47 SER B O 1
ATOM 3532 N N . PRO B 1 48 ? -6.043 -3.299 -25.656 1 26.75 48 PRO B N 1
ATOM 3533 C CA . PRO B 1 48 ? -6.031 -1.994 -26.312 1 26.75 48 PRO B CA 1
ATOM 3534 C C . PRO B 1 48 ? -5.559 -0.867 -25.406 1 26.75 48 PRO B C 1
ATOM 3536 O O . PRO B 1 48 ? -5.832 0.306 -25.672 1 26.75 48 PRO B O 1
ATOM 3539 N N . PHE B 1 49 ? -5.621 -1.279 -24.172 1 23.72 49 PHE B N 1
ATOM 3540 C CA . PHE B 1 49 ? -5.141 -0.092 -23.484 1 23.72 49 PHE B CA 1
ATOM 3541 C C . PHE B 1 49 ? -3.928 0.499 -24.188 1 23.72 49 PHE B C 1
ATOM 3543 O O . PHE B 1 49 ? -2.877 -0.141 -24.266 1 23.72 49 PHE B O 1
ATOM 3550 N N . PRO B 1 50 ? -4.277 1.053 -25.312 1 22.75 50 PRO B N 1
ATOM 3551 C CA . PRO B 1 50 ? -3.121 1.733 -25.891 1 22.75 50 PRO B CA 1
ATOM 3552 C C . PRO B 1 50 ? -2.137 2.238 -24.844 1 22.75 50 PRO B C 1
ATOM 3554 O O . PRO B 1 50 ? -2.551 2.707 -23.781 1 22.75 50 PRO B O 1
ATOM 3557 N N . SER B 1 51 ? -1.128 1.547 -24.734 1 23.66 51 SER B N 1
ATOM 3558 C CA . SER B 1 51 ? 0.06 2.1 -24.094 1 23.66 51 SER B CA 1
ATOM 3559 C C . SER B 1 51 ? 0.252 3.568 -24.453 1 23.66 51 SER B C 1
ATOM 3561 O O . SER B 1 51 ? 0.708 3.887 -25.562 1 23.66 51 SER B O 1
ATOM 3563 N N . SER B 1 52 ? -0.849 4.297 -24.609 1 22.25 52 SER B N 1
ATOM 3564 C CA . SER B 1 52 ? -0.496 5.68 -24.891 1 22.25 52 SER B CA 1
ATOM 3565 C C . SER B 1 52 ? 0.863 6.043 -24.312 1 22.25 52 SER B C 1
ATOM 3567 O O . SER B 1 52 ? 1.293 5.449 -23.312 1 22.25 52 SER B O 1
ATOM 3569 N N . GLN B 1 53 ? 1.564 6.82 -25.156 1 21.17 53 GLN B N 1
ATOM 3570 C CA . GLN B 1 53 ? 2.902 7.398 -25.203 1 21.17 53 GLN B CA 1
ATOM 3571 C C . GLN B 1 53 ? 3.232 8.125 -23.891 1 21.17 53 GLN B C 1
ATOM 3573 O O . GLN B 1 53 ? 3.264 9.359 -23.859 1 21.17 53 GLN B O 1
ATOM 3578 N N . ARG B 1 54 ? 2.49 8.008 -22.891 1 23.98 54 ARG B N 1
ATOM 3579 C CA . ARG B 1 54 ? 3.273 8.766 -21.922 1 23.98 54 ARG B CA 1
ATOM 3580 C C . ARG B 1 54 ? 4.711 8.266 -21.859 1 23.98 54 ARG B C 1
ATOM 3582 O O . ARG B 1 54 ? 4.992 7.246 -21.219 1 23.98 54 ARG B O 1
ATOM 3589 N N . SER B 1 55 ? 5.359 8.094 -22.922 1 24.22 55 SER B N 1
ATOM 3590 C CA . SER B 1 55 ? 6.82 8.047 -22.906 1 24.22 55 SER B CA 1
ATOM 3591 C C . SER B 1 55 ? 7.391 8.992 -21.859 1 24.22 55 SER B C 1
ATOM 3593 O O . SER B 1 55 ? 7.824 10.102 -22.188 1 24.22 55 SER B O 1
ATOM 3595 N N . ARG B 1 56 ? 6.566 9.422 -20.859 1 27.14 56 ARG B N 1
ATOM 3596 C CA . ARG B 1 56 ? 7.465 10.188 -20.016 1 27.14 56 ARG B CA 1
ATOM 3597 C C . ARG B 1 56 ? 8.75 9.414 -19.734 1 27.14 56 ARG B C 1
ATOM 3599 O O . ARG B 1 56 ? 8.734 8.18 -19.656 1 27.14 56 ARG B O 1
ATOM 3606 N N . ASN B 1 57 ? 9.836 9.922 -20 1 25.59 57 ASN B N 1
ATOM 3607 C CA . ASN B 1 57 ? 11.188 9.5 -19.656 1 25.59 57 ASN B CA 1
ATOM 3608 C C . ASN B 1 57 ? 11.211 8.758 -18.312 1 25.59 57 ASN B C 1
ATOM 3610 O O . ASN B 1 57 ? 11.078 9.375 -17.266 1 25.59 57 ASN B O 1
ATOM 3614 N N . LEU B 1 58 ? 10.445 7.734 -18.266 1 31.78 58 LEU B N 1
ATOM 3615 C CA . LEU B 1 58 ? 10.641 6.891 -17.078 1 31.78 58 LEU B CA 1
ATOM 3616 C C . LEU B 1 58 ? 12.109 6.84 -16.688 1 31.78 58 LEU B C 1
ATOM 3618 O O . LEU B 1 58 ? 12.938 6.297 -17.422 1 31.78 58 LEU B O 1
ATOM 3622 N N . ARG B 1 59 ? 12.398 7.809 -15.945 1 31.72 59 ARG B N 1
ATOM 3623 C CA . ARG B 1 59 ? 13.758 7.688 -15.422 1 31.72 59 ARG B CA 1
ATOM 3624 C C . ARG B 1 59 ? 14.047 6.262 -14.969 1 31.72 59 ARG B C 1
ATOM 3626 O O . ARG B 1 59 ? 13.148 5.559 -14.492 1 31.72 59 ARG B O 1
ATOM 3633 N N . THR B 1 60 ? 15.023 5.586 -15.562 1 32.16 60 THR B N 1
ATOM 3634 C CA . THR B 1 60 ? 15.586 4.262 -15.32 1 32.16 60 THR B CA 1
ATOM 3635 C C . THR B 1 60 ? 15.516 3.912 -13.836 1 32.16 60 THR B C 1
ATOM 3637 O O . THR B 1 60 ? 15.961 4.684 -12.984 1 32.16 60 THR B O 1
ATOM 3640 N N . PRO B 1 61 ? 14.516 3.08 -13.531 1 39.66 61 PRO B N 1
ATOM 3641 C CA . PRO B 1 61 ? 14.609 2.643 -12.141 1 39.66 61 PRO B CA 1
ATOM 3642 C C . PRO B 1 61 ? 16.047 2.461 -11.672 1 39.66 61 PRO B C 1
ATOM 3644 O O . PRO B 1 61 ? 16.938 2.217 -12.492 1 39.66 61 PRO B O 1
ATOM 3647 N N . PRO B 1 62 ? 16.422 2.945 -10.516 1 38 62 PRO B N 1
ATOM 3648 C CA . PRO B 1 62 ? 17.812 2.832 -10.094 1 38 62 PRO B CA 1
ATOM 3649 C C . PRO B 1 62 ? 18.391 1.434 -10.312 1 38 62 PRO B C 1
ATOM 3651 O O . PRO B 1 62 ? 17.656 0.444 -10.242 1 38 62 PRO B O 1
ATOM 3654 N N . THR B 1 63 ? 19.406 1.37 -11.125 1 41.09 63 THR B N 1
ATOM 3655 C CA . THR B 1 63 ? 20.203 0.18 -11.391 1 41.09 63 THR B CA 1
ATOM 3656 C C . THR B 1 63 ? 20.562 -0.529 -10.086 1 41.09 63 THR B C 1
ATOM 3658 O O . THR B 1 63 ? 20.844 -1.73 -10.078 1 41.09 63 THR B O 1
ATOM 3661 N N . ILE B 1 64 ? 20.812 0.268 -8.992 1 37.5 64 ILE B N 1
ATOM 3662 C CA . ILE B 1 64 ? 21.234 -0.375 -7.754 1 37.5 64 ILE B CA 1
ATOM 3663 C C . ILE B 1 64 ? 20.031 -0.519 -6.82 1 37.5 64 ILE B C 1
ATOM 3665 O O . ILE B 1 64 ? 19.312 0.453 -6.562 1 37.5 64 ILE B O 1
ATOM 3669 N N . ALA B 1 65 ? 19.703 -1.722 -6.602 1 40.53 65 ALA B N 1
ATOM 3670 C CA . ALA B 1 65 ? 18.641 -2.055 -5.668 1 40.53 65 ALA B CA 1
ATOM 3671 C C . ALA B 1 65 ? 18.828 -1.33 -4.34 1 40.53 65 ALA B C 1
ATOM 3673 O O . ALA B 1 65 ? 19.906 -1.372 -3.748 1 40.53 65 ALA B O 1
ATOM 3674 N N . PRO B 1 66 ? 18.031 -0.382 -3.961 1 39.56 66 PRO B N 1
ATOM 3675 C CA . PRO B 1 66 ? 18.203 0.06 -2.576 1 39.56 66 PRO B CA 1
ATOM 3676 C C . PRO B 1 66 ? 18.297 -1.104 -1.593 1 39.56 66 PRO B C 1
ATOM 3678 O O . PRO B 1 66 ? 17.656 -2.135 -1.784 1 39.56 66 PRO B O 1
ATOM 3681 N N . SER B 1 67 ? 19.438 -1.315 -0.935 1 36.19 67 SER B N 1
ATOM 3682 C CA . SER B 1 67 ? 19.594 -2.359 0.072 1 36.19 67 SER B CA 1
ATOM 3683 C C . SER B 1 67 ? 18.406 -2.367 1.045 1 36.19 67 SER B C 1
ATOM 3685 O O . SER B 1 67 ? 18.266 -1.446 1.852 1 36.19 67 SER B O 1
ATOM 3687 N N . THR B 1 68 ? 17.312 -2.719 0.605 1 38.75 68 THR B N 1
ATOM 3688 C CA . THR B 1 68 ? 16.219 -2.916 1.555 1 38.75 68 THR B CA 1
ATOM 3689 C C . THR B 1 68 ? 16.625 -3.912 2.639 1 38.75 68 THR B C 1
ATOM 3691 O O . THR B 1 68 ? 16.75 -5.109 2.373 1 38.75 68 THR B O 1
ATOM 3694 N N . THR B 1 69 ? 17.422 -3.533 3.566 1 36.22 69 THR B N 1
ATOM 3695 C CA . THR B 1 69 ? 17.5 -4.43 4.715 1 36.22 69 THR B CA 1
ATOM 3696 C C . THR B 1 69 ? 16.109 -4.828 5.191 1 36.22 69 THR B C 1
ATOM 3698 O O . THR B 1 69 ? 15.367 -3.998 5.719 1 36.22 69 THR B O 1
ATOM 3701 N N . ASN B 1 70 ? 15.586 -5.793 4.551 1 45.22 70 ASN B N 1
ATOM 3702 C CA . ASN B 1 70 ? 14.359 -6.375 5.098 1 45.22 70 ASN B CA 1
ATOM 3703 C C . ASN B 1 70 ? 14.492 -6.652 6.594 1 45.22 70 ASN B C 1
ATOM 3705 O O . ASN B 1 70 ? 15.539 -7.117 7.051 1 45.22 70 ASN B O 1
ATOM 3709 N N . PRO B 1 71 ? 13.688 -6.098 7.379 1 47.94 71 PRO B N 1
ATOM 3710 C CA . PRO B 1 71 ? 13.789 -6.527 8.773 1 47.94 71 PRO B CA 1
ATOM 3711 C C . PRO B 1 71 ? 13.875 -8.047 8.922 1 47.94 71 PRO B C 1
ATOM 3713 O O . PRO B 1 71 ? 13.398 -8.781 8.047 1 47.94 71 PRO B O 1
ATOM 3716 N N . PRO B 1 72 ? 14.836 -8.5 9.773 1 47.22 72 PRO B N 1
ATOM 3717 C CA . PRO B 1 72 ? 14.922 -9.945 10.008 1 47.22 72 PRO B CA 1
ATOM 3718 C C . PRO B 1 72 ? 13.547 -10.602 10.148 1 47.22 72 PRO B C 1
ATOM 3720 O O . PRO B 1 72 ? 12.641 -10.016 10.734 1 47.22 72 PRO B O 1
ATOM 3723 N N . PRO B 1 73 ? 13.32 -11.609 9.242 1 55.84 73 PRO B N 1
ATOM 3724 C CA . PRO B 1 73 ? 12.031 -12.297 9.367 1 55.84 73 PRO B CA 1
ATOM 3725 C C . PRO B 1 73 ? 11.711 -12.688 10.812 1 55.84 73 PRO B C 1
ATOM 3727 O O . PRO B 1 73 ? 12.609 -13.086 11.562 1 55.84 73 PRO B O 1
ATOM 3730 N N . ASP B 1 74 ? 10.508 -12.352 11.156 1 66.75 74 ASP B N 1
ATOM 3731 C CA . ASP B 1 74 ? 9.961 -12.859 12.414 1 66.75 74 ASP B CA 1
ATOM 3732 C C . ASP B 1 74 ? 10.102 -14.375 12.5 1 66.75 74 ASP B C 1
ATOM 3734 O O . ASP B 1 74 ? 10.219 -15.055 11.477 1 66.75 74 ASP B O 1
ATOM 3738 N N . ILE B 1 75 ? 10.336 -14.875 13.547 1 68.5 75 ILE B N 1
ATOM 3739 C CA . ILE B 1 75 ? 10.57 -16.281 13.852 1 68.5 75 ILE B CA 1
ATOM 3740 C C . ILE B 1 75 ? 9.547 -17.141 13.109 1 68.5 75 ILE B C 1
ATOM 3742 O O . ILE B 1 75 ? 9.906 -18.156 12.5 1 68.5 75 ILE B O 1
ATOM 3746 N N . LEU B 1 76 ? 8.406 -16.734 13.078 1 74.44 76 LEU B N 1
ATOM 3747 C CA . LEU B 1 76 ? 7.359 -17.5 12.422 1 74.44 76 LEU B CA 1
ATOM 3748 C C . LEU B 1 76 ? 7.562 -17.516 10.906 1 74.44 76 LEU B C 1
ATOM 3750 O O . LEU B 1 76 ? 7.43 -18.562 10.266 1 74.44 76 LEU B O 1
ATOM 3754 N N . ALA B 1 77 ? 7.879 -16.391 10.375 1 80.19 77 ALA B N 1
ATOM 3755 C CA . ALA B 1 77 ? 8.109 -16.312 8.938 1 80.19 77 ALA B CA 1
ATOM 3756 C C . ALA B 1 77 ? 9.297 -17.172 8.516 1 80.19 77 ALA B C 1
ATOM 3758 O O . ALA B 1 77 ? 9.25 -17.844 7.48 1 80.19 77 ALA B O 1
ATOM 3759 N N . ALA B 1 78 ? 10.258 -17.234 9.328 1 82.56 78 ALA B N 1
ATOM 3760 C CA . ALA B 1 78 ? 11.438 -18.047 9.055 1 82.56 78 ALA B CA 1
ATOM 3761 C C . ALA B 1 78 ? 11.109 -19.531 9.133 1 82.56 78 ALA B C 1
ATOM 3763 O O . ALA B 1 78 ? 11.578 -20.328 8.312 1 82.56 78 ALA B O 1
ATOM 3764 N N . ARG B 1 79 ? 10.352 -19.891 10.117 1 83.62 79 ARG B N 1
ATOM 3765 C CA . ARG B 1 79 ? 9.93 -21.281 10.242 1 83.62 79 ARG B CA 1
ATOM 3766 C C . ARG B 1 79 ? 9.133 -21.719 9.016 1 83.62 79 ARG B C 1
ATOM 3768 O O . ARG B 1 79 ? 9.375 -22.797 8.469 1 83.62 79 ARG B O 1
ATOM 3775 N N . LEU B 1 80 ? 8.266 -20.906 8.602 1 86.56 80 LEU B N 1
ATOM 3776 C CA . LEU B 1 80 ? 7.449 -21.219 7.438 1 86.56 80 LEU B CA 1
ATOM 3777 C C . LEU B 1 80 ? 8.305 -21.344 6.184 1 86.56 80 LEU B C 1
ATOM 3779 O O . LEU B 1 80 ? 8.047 -22.188 5.328 1 86.56 80 LEU B O 1
ATOM 3783 N N . PHE B 1 81 ? 9.289 -20.547 6.117 1 89.81 81 PHE B N 1
ATOM 3784 C CA . PHE B 1 81 ? 10.203 -20.578 4.98 1 89.81 81 PHE B CA 1
ATOM 3785 C C . PHE B 1 81 ? 10.914 -21.922 4.891 1 89.81 81 PHE B C 1
ATOM 3787 O O . PHE B 1 81 ? 11.047 -22.484 3.803 1 89.81 81 PHE B O 1
ATOM 3794 N N . ASN B 1 82 ? 11.219 -22.438 5.984 1 89.56 82 ASN B N 1
ATOM 3795 C CA . ASN B 1 82 ? 11.984 -23.688 6.027 1 89.56 82 ASN B CA 1
ATOM 3796 C C . ASN B 1 82 ? 11.078 -24.906 5.922 1 89.56 82 ASN B C 1
ATOM 3798 O O . ASN B 1 82 ? 11.461 -25.922 5.332 1 89.56 82 ASN B O 1
ATOM 3802 N N . GLU B 1 83 ? 9.875 -24.781 6.391 1 91.69 83 GLU B N 1
ATOM 3803 C CA . GLU B 1 83 ? 8.984 -25.953 6.461 1 91.69 83 GLU B CA 1
ATOM 3804 C C . GLU B 1 83 ? 8.133 -26.062 5.203 1 91.69 83 GLU B C 1
ATOM 3806 O O . GLU B 1 83 ? 7.598 -27.141 4.914 1 91.69 83 GLU B O 1
ATOM 3811 N N . THR B 1 84 ? 7.969 -25 4.57 1 95.06 84 THR B N 1
ATOM 3812 C CA . THR B 1 84 ? 7.164 -24.953 3.354 1 95.06 84 THR B CA 1
ATOM 3813 C C . THR B 1 84 ? 7.988 -24.422 2.18 1 95.06 84 THR B C 1
ATOM 3815 O O . THR B 1 84 ? 8.008 -23.219 1.92 1 95.06 84 THR B O 1
ATOM 3818 N N . ARG B 1 85 ? 8.594 -25.344 1.467 1 97.75 85 ARG B N 1
ATOM 3819 C CA . ARG B 1 85 ? 9.562 -24.969 0.436 1 97.75 85 ARG B CA 1
ATOM 3820 C C . ARG B 1 85 ? 8.867 -24.75 -0.907 1 97.75 85 ARG B C 1
ATOM 3822 O O . ARG B 1 85 ? 8.359 -25.703 -1.506 1 97.75 85 ARG B O 1
ATOM 3829 N N . VAL B 1 86 ? 8.93 -23.469 -1.368 1 98.75 86 VAL B N 1
ATOM 3830 C CA . VAL B 1 86 ? 8.219 -23.062 -2.582 1 98.75 86 VAL B CA 1
ATOM 3831 C C . VAL B 1 86 ? 9.227 -22.672 -3.66 1 98.75 86 VAL B C 1
ATOM 3833 O O . VAL B 1 86 ? 10.031 -21.766 -3.463 1 98.75 86 VAL B O 1
ATOM 3836 N N . LEU B 1 87 ? 9.25 -23.406 -4.785 1 98.88 87 LEU B N 1
ATOM 3837 C CA . LEU B 1 87 ? 9.953 -22.938 -5.977 1 98.88 87 LEU B CA 1
ATOM 3838 C C . LEU B 1 87 ? 9.062 -22.031 -6.812 1 98.88 87 LEU B C 1
ATOM 3840 O O . LEU B 1 87 ? 7.938 -22.391 -7.16 1 98.88 87 LEU B O 1
ATOM 3844 N N . CYS B 1 88 ? 9.57 -20.812 -7.094 1 98.94 88 CYS B N 1
ATOM 3845 C CA . CYS B 1 88 ? 8.852 -19.844 -7.895 1 98.94 88 CYS B CA 1
ATOM 3846 C C . CYS B 1 88 ? 9.359 -19.828 -9.336 1 98.94 88 CYS B C 1
ATOM 3848 O O . CYS B 1 88 ? 10.516 -19.484 -9.586 1 98.94 88 CYS B O 1
ATOM 3850 N N . MET B 1 89 ? 8.5 -20.203 -10.234 1 98.69 89 MET B N 1
ATOM 3851 C CA . MET B 1 89 ? 8.781 -20.094 -11.656 1 98.69 89 MET B CA 1
ATOM 3852 C C . MET B 1 89 ? 8.062 -18.891 -12.266 1 98.69 89 MET B C 1
ATOM 3854 O O . MET B 1 89 ? 6.832 -18.844 -12.281 1 98.69 89 MET B O 1
ATOM 3858 N N . VAL B 1 90 ? 8.836 -17.953 -12.766 1 98.88 90 VAL B N 1
ATOM 3859 C CA . VAL B 1 90 ? 8.273 -16.75 -13.352 1 98.88 90 VAL B CA 1
ATOM 3860 C C . VAL B 1 90 ? 8.422 -16.797 -14.867 1 98.88 90 VAL B C 1
ATOM 3862 O O . VAL B 1 90 ? 9.531 -16.891 -15.391 1 98.88 90 VAL B O 1
ATOM 3865 N N . LEU B 1 91 ? 7.281 -16.781 -15.531 1 98.44 91 LEU B N 1
ATOM 3866 C CA . LEU B 1 91 ? 7.312 -16.688 -16.984 1 98.44 91 LEU B CA 1
ATOM 3867 C C . LEU B 1 91 ? 7.562 -15.25 -17.438 1 98.44 91 LEU B C 1
ATOM 3869 O O . LEU B 1 91 ? 6.902 -14.32 -16.953 1 98.44 91 LEU B O 1
ATOM 3873 N N . THR B 1 92 ? 8.539 -15.062 -18.266 1 98.31 92 THR B N 1
ATOM 3874 C CA . THR B 1 92 ? 8.891 -13.75 -18.781 1 98.31 92 THR B CA 1
ATOM 3875 C C . THR B 1 92 ? 9.312 -13.828 -20.234 1 98.31 92 THR B C 1
ATOM 3877 O O . THR B 1 92 ? 9.07 -14.844 -20.906 1 98.31 92 THR B O 1
ATOM 3880 N N . SER B 1 93 ? 9.688 -12.773 -20.828 1 97.75 93 SER B N 1
ATOM 3881 C CA . SER B 1 93 ? 10.125 -12.688 -22.219 1 97.75 93 SER B CA 1
ATOM 3882 C C . SER B 1 93 ? 11.344 -11.781 -22.344 1 97.75 93 SER B C 1
ATOM 3884 O O . SER B 1 93 ? 11.633 -10.977 -21.469 1 97.75 93 SER B O 1
ATOM 3886 N N . PRO B 1 94 ? 12.047 -11.961 -23.422 1 97.75 94 PRO B N 1
ATOM 3887 C CA . PRO B 1 94 ? 13.203 -11.086 -23.625 1 97.75 94 PRO B CA 1
ATOM 3888 C C . PRO B 1 94 ? 12.844 -9.609 -23.562 1 97.75 94 PRO B C 1
ATOM 3890 O O . PRO B 1 94 ? 13.617 -8.797 -23.047 1 97.75 94 PRO B O 1
ATOM 3893 N N . LYS B 1 95 ? 11.719 -9.25 -24 1 96.75 95 LYS B N 1
ATOM 3894 C CA . LYS B 1 95 ? 11.266 -7.859 -24.016 1 96.75 95 LYS B CA 1
ATOM 3895 C C . LYS B 1 95 ? 11.086 -7.32 -22.609 1 96.75 95 LYS B C 1
ATOM 3897 O O . LYS B 1 95 ? 11.234 -6.121 -22.375 1 96.75 95 LYS B O 1
ATOM 3902 N N . THR B 1 96 ? 10.789 -8.188 -21.625 1 97.81 96 THR B N 1
ATOM 3903 C CA . THR B 1 96 ? 10.422 -7.719 -20.297 1 97.81 96 THR B CA 1
ATOM 3904 C C . THR B 1 96 ? 11.445 -8.172 -19.25 1 97.81 96 THR B C 1
ATOM 3906 O O . THR B 1 96 ? 11.234 -8.008 -18.047 1 97.81 96 THR B O 1
ATOM 3909 N N . HIS B 1 97 ? 12.562 -8.703 -19.703 1 98.38 97 HIS B N 1
ATOM 3910 C CA . HIS B 1 97 ? 13.625 -9.109 -18.797 1 98.38 97 HIS B CA 1
ATOM 3911 C C . HIS B 1 97 ? 14.031 -7.965 -17.875 1 98.38 97 HIS B C 1
ATOM 3913 O O . HIS B 1 97 ? 14.078 -8.133 -16.656 1 98.38 97 HIS B O 1
ATOM 3919 N N . HIS B 1 98 ? 14.172 -6.816 -18.484 1 97.62 98 HIS B N 1
ATOM 3920 C CA . HIS B 1 98 ? 14.766 -5.723 -17.734 1 97.62 98 HIS B CA 1
ATOM 3921 C C . HIS B 1 98 ? 13.727 -4.672 -17.359 1 97.62 98 HIS B C 1
ATOM 3923 O O . HIS B 1 98 ? 14.008 -3.752 -16.594 1 97.62 98 HIS B O 1
ATOM 3929 N N . THR B 1 99 ? 12.516 -4.836 -17.859 1 97.62 99 THR B N 1
ATOM 3930 C CA . THR B 1 99 ? 11.484 -3.859 -17.531 1 97.62 99 THR B CA 1
ATOM 3931 C C . THR B 1 99 ? 10.516 -4.426 -16.484 1 97.62 99 THR B C 1
ATOM 3933 O O . THR B 1 99 ? 9.773 -3.674 -15.852 1 97.62 99 THR B O 1
ATOM 3936 N N . ARG B 1 100 ? 10.594 -5.746 -16.297 1 98.25 100 ARG B N 1
ATOM 3937 C CA . ARG B 1 100 ? 9.672 -6.344 -15.336 1 98.25 100 ARG B CA 1
ATOM 3938 C C . ARG B 1 100 ? 10.375 -7.406 -14.5 1 98.25 100 ARG B C 1
ATOM 3940 O O . ARG B 1 100 ? 10.602 -7.215 -13.305 1 98.25 100 ARG B O 1
ATOM 3947 N N . ALA B 1 101 ? 10.938 -8.391 -15.109 1 98.81 101 ALA B N 1
ATOM 3948 C CA . ALA B 1 101 ? 11.438 -9.594 -14.438 1 98.81 101 ALA B CA 1
ATOM 3949 C C . ALA B 1 101 ? 12.555 -9.25 -13.461 1 98.81 101 ALA B C 1
ATOM 3951 O O . ALA B 1 101 ? 12.586 -9.766 -12.344 1 98.81 101 ALA B O 1
ATOM 3952 N N . ILE B 1 102 ? 13.453 -8.398 -13.867 1 98.75 102 ILE B N 1
ATOM 3953 C CA . ILE B 1 102 ? 14.594 -8.062 -13.023 1 98.75 102 ILE B CA 1
ATOM 3954 C C . ILE B 1 102 ? 14.102 -7.418 -11.727 1 98.75 102 ILE B C 1
ATOM 3956 O O . ILE B 1 102 ? 14.742 -7.543 -10.68 1 98.75 102 ILE B O 1
ATOM 3960 N N . HIS B 1 103 ? 12.992 -6.723 -11.758 1 98.56 103 HIS B N 1
ATOM 3961 C CA . HIS B 1 103 ? 12.445 -6.059 -10.578 1 98.56 103 HIS B CA 1
ATOM 3962 C C . HIS B 1 103 ? 11.75 -7.059 -9.656 1 98.56 103 HIS B C 1
ATOM 3964 O O . HIS B 1 103 ? 11.703 -6.855 -8.445 1 98.56 103 HIS B O 1
ATOM 3970 N N . ILE B 1 104 ? 11.234 -8.141 -10.188 1 98.88 104 ILE B N 1
ATOM 3971 C CA . ILE B 1 104 ? 10.758 -9.242 -9.352 1 98.88 104 ILE B CA 1
ATOM 3972 C C . ILE B 1 104 ? 11.922 -9.852 -8.578 1 98.88 104 ILE B C 1
ATOM 3974 O O . ILE B 1 104 ? 11.82 -10.094 -7.375 1 98.88 104 ILE B O 1
ATOM 3978 N N . LYS B 1 105 ? 13.023 -10.039 -9.289 1 98.62 105 LYS B N 1
ATOM 3979 C CA . LYS B 1 105 ? 14.234 -10.57 -8.68 1 98.62 105 LYS B CA 1
ATOM 3980 C C . LYS B 1 105 ? 14.672 -9.719 -7.492 1 98.62 105 LYS B C 1
ATOM 3982 O O . LYS B 1 105 ? 15.211 -10.234 -6.512 1 98.62 105 LYS B O 1
ATOM 3987 N N . ARG B 1 106 ? 14.344 -8.445 -7.551 1 97.38 106 ARG B N 1
ATOM 3988 C CA . ARG B 1 106 ? 14.82 -7.492 -6.555 1 97.38 106 ARG B CA 1
ATOM 3989 C C . ARG B 1 106 ? 13.766 -7.254 -5.477 1 97.38 106 ARG B C 1
ATOM 3991 O O . ARG B 1 106 ? 14.016 -6.535 -4.508 1 97.38 106 ARG B O 1
ATOM 3998 N N . THR B 1 107 ? 12.648 -7.777 -5.621 1 97.88 107 THR B N 1
ATOM 3999 C CA . THR B 1 107 ? 11.57 -7.535 -4.672 1 97.88 107 THR B CA 1
ATOM 4000 C C . THR B 1 107 ? 11.047 -8.852 -4.098 1 97.88 107 THR B C 1
ATOM 4002 O O . THR B 1 107 ? 11.734 -9.508 -3.309 1 97.88 107 THR B O 1
ATOM 4005 N N . TRP B 1 108 ? 9.797 -9.258 -4.539 1 98.38 108 TRP B N 1
ATOM 4006 C CA . TRP B 1 108 ? 9.18 -10.391 -3.855 1 98.38 108 TRP B CA 1
ATOM 4007 C C . TRP B 1 108 ? 9.891 -11.688 -4.195 1 98.38 108 TRP B C 1
ATOM 4009 O O . TRP B 1 108 ? 9.828 -12.656 -3.436 1 98.38 108 TRP B O 1
ATOM 4019 N N . GLY B 1 109 ? 10.586 -11.758 -5.336 1 98.62 109 GLY B N 1
ATOM 4020 C CA . GLY B 1 109 ? 11.312 -12.953 -5.727 1 98.62 109 GLY B CA 1
ATOM 4021 C C . GLY B 1 109 ? 12.359 -13.367 -4.711 1 98.62 109 GLY B C 1
ATOM 4022 O O . GLY B 1 109 ? 12.727 -14.539 -4.637 1 98.62 109 GLY B O 1
ATOM 4023 N N . ARG B 1 110 ? 12.844 -12.445 -3.953 1 97.44 110 ARG B N 1
ATOM 4024 C CA . ARG B 1 110 ? 13.867 -12.711 -2.941 1 97.44 110 ARG B CA 1
ATOM 4025 C C . ARG B 1 110 ? 13.328 -13.609 -1.841 1 97.44 110 ARG B C 1
ATOM 4027 O O . ARG B 1 110 ? 14.094 -14.211 -1.089 1 97.44 110 ARG B O 1
ATOM 4034 N N . ARG B 1 111 ? 12.086 -13.711 -1.79 1 96.69 111 ARG B N 1
ATOM 4035 C CA . ARG B 1 111 ? 11.469 -14.453 -0.695 1 96.69 111 ARG B CA 1
ATOM 4036 C C . ARG B 1 111 ? 11.055 -15.852 -1.146 1 96.69 111 ARG B C 1
ATOM 4038 O O . ARG B 1 111 ? 10.375 -16.578 -0.408 1 96.69 111 ARG B O 1
ATOM 4045 N N . CYS B 1 112 ? 11.391 -16.219 -2.336 1 98.31 112 CYS B N 1
ATOM 4046 C CA . CYS B 1 112 ? 11.219 -17.594 -2.814 1 98.31 112 CYS B CA 1
ATOM 4047 C C . CYS B 1 112 ? 12.352 -18.484 -2.318 1 98.31 112 CYS B C 1
ATOM 4049 O O . CYS B 1 112 ? 13.477 -18.031 -2.139 1 98.31 112 CYS B O 1
ATOM 4051 N N . ASN B 1 113 ? 12.039 -19.781 -2.043 1 98.25 113 ASN B N 1
ATOM 4052 C CA . ASN B 1 113 ? 13.133 -20.703 -1.775 1 98.25 113 ASN B CA 1
ATOM 4053 C C . ASN B 1 113 ? 14.039 -20.875 -2.988 1 98.25 113 ASN B C 1
ATOM 4055 O O . ASN B 1 113 ? 15.258 -20.984 -2.844 1 98.25 113 ASN B O 1
ATOM 4059 N N . LYS B 1 114 ? 13.477 -20.969 -4.094 1 98.44 114 LYS B N 1
ATOM 4060 C CA . LYS B 1 114 ? 14.141 -20.969 -5.395 1 98.44 114 LYS B CA 1
ATOM 4061 C C . LYS B 1 114 ? 13.352 -20.141 -6.41 1 98.44 114 LYS B C 1
ATOM 4063 O O . LYS B 1 114 ? 12.133 -20.25 -6.496 1 98.44 114 LYS B O 1
ATOM 4068 N N . LEU B 1 115 ? 14.07 -19.188 -7.055 1 98.75 115 LEU B N 1
ATOM 4069 C CA . LEU B 1 115 ? 13.477 -18.344 -8.086 1 98.75 115 LEU B CA 1
ATOM 4070 C C . LEU B 1 115 ? 14.086 -18.641 -9.453 1 98.75 115 LEU B C 1
ATOM 4072 O O . LEU B 1 115 ? 15.312 -18.641 -9.602 1 98.75 115 LEU B O 1
ATOM 4076 N N . ILE B 1 116 ? 13.234 -18.969 -10.414 1 98.75 116 ILE B N 1
ATOM 4077 C CA . ILE B 1 116 ? 13.695 -19.25 -11.766 1 98.75 116 ILE B CA 1
ATOM 4078 C C . ILE B 1 116 ? 12.883 -18.438 -12.766 1 98.75 116 ILE B C 1
ATOM 4080 O O . ILE B 1 116 ? 11.648 -18.453 -12.727 1 98.75 116 ILE B O 1
ATOM 4084 N N . PHE B 1 117 ? 13.578 -17.734 -13.602 1 98.88 117 PHE B N 1
ATOM 4085 C CA . PHE B 1 117 ? 12.922 -17.016 -14.695 1 98.88 117 PHE B CA 1
ATOM 4086 C C . PHE B 1 117 ? 12.938 -17.844 -15.969 1 98.88 117 PHE B C 1
ATOM 4088 O O . PHE B 1 117 ? 14 -18.297 -16.422 1 98.88 117 PHE B O 1
ATOM 4095 N N . MET B 1 118 ? 11.75 -18.109 -16.531 1 98.69 118 MET B N 1
ATOM 4096 C CA . MET B 1 118 ? 11.578 -18.891 -17.75 1 98.69 118 MET B CA 1
ATOM 4097 C C . MET B 1 118 ? 11.312 -17.984 -18.938 1 98.69 118 MET B C 1
ATOM 4099 O O . MET B 1 118 ? 10.312 -17.266 -18.984 1 98.69 118 MET B O 1
ATOM 4103 N N . SER B 1 119 ? 12.188 -18.031 -19.875 1 98.19 119 SER B 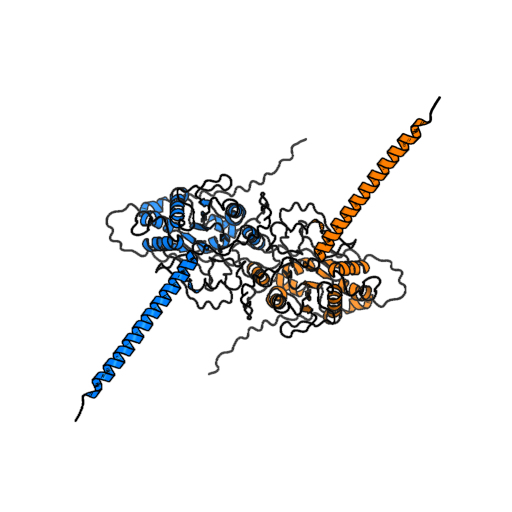N 1
ATOM 4104 C CA . SER B 1 119 ? 12.141 -17.172 -21.062 1 98.19 119 SER B CA 1
ATOM 4105 C C . SER B 1 119 ? 12.539 -17.938 -22.312 1 98.19 119 SER B C 1
ATOM 4107 O O . SER B 1 119 ? 12.688 -19.156 -22.281 1 98.19 119 SER B O 1
ATOM 4109 N N . THR B 1 120 ? 12.477 -17.25 -23.438 1 97.56 120 THR B N 1
ATOM 4110 C CA . THR B 1 120 ? 12.938 -17.875 -24.672 1 97.56 120 THR B CA 1
ATOM 4111 C C . THR B 1 120 ? 14.391 -17.516 -24.938 1 97.56 120 THR B C 1
ATOM 4113 O O . THR B 1 120 ? 15.008 -18.062 -25.859 1 97.56 120 THR B O 1
ATOM 4116 N N . LYS B 1 121 ? 14.922 -16.656 -24.188 1 97.62 121 LYS B N 1
ATOM 4117 C CA . LYS B 1 121 ? 16.328 -16.266 -24.281 1 97.62 121 LYS B CA 1
ATOM 4118 C C . LYS B 1 121 ? 16.984 -16.234 -22.906 1 97.62 121 LYS B C 1
ATOM 4120 O O . LYS B 1 121 ? 16.375 -15.805 -21.922 1 97.62 121 LYS B O 1
ATOM 4125 N N . ALA B 1 122 ? 18.266 -16.703 -22.891 1 97.06 122 ALA B N 1
ATOM 4126 C CA . ALA B 1 122 ? 19.031 -16.594 -21.656 1 97.06 122 ALA B CA 1
ATOM 4127 C C . ALA B 1 122 ? 19.484 -15.156 -21.406 1 97.06 122 ALA B C 1
ATOM 4129 O O . ALA B 1 122 ? 19.781 -14.422 -22.344 1 97.06 122 ALA B O 1
ATOM 4130 N N . ASP B 1 123 ? 19.453 -14.758 -20.25 1 97.25 123 ASP B N 1
ATOM 4131 C CA . ASP B 1 123 ? 19.938 -13.453 -19.797 1 97.25 123 ASP B CA 1
ATOM 4132 C C . ASP B 1 123 ? 20.828 -13.602 -18.562 1 97.25 123 ASP B C 1
ATOM 4134 O O . ASP B 1 123 ? 20.375 -14.016 -17.5 1 97.25 123 ASP B O 1
ATOM 4138 N N . LYS B 1 124 ? 22.047 -13.266 -18.625 1 96.31 124 LYS B N 1
ATOM 4139 C CA . LYS B 1 124 ? 23.031 -13.5 -17.594 1 96.31 124 LYS B CA 1
ATOM 4140 C C . LYS B 1 124 ? 22.688 -12.734 -16.312 1 96.31 124 LYS B C 1
ATOM 4142 O O . LYS B 1 124 ? 22.844 -13.258 -15.211 1 96.31 124 LYS B O 1
ATOM 4147 N N . GLU B 1 125 ? 22.281 -11.531 -16.469 1 96.56 125 GLU B N 1
ATOM 4148 C CA . GLU B 1 125 ? 21.938 -10.727 -15.297 1 96.56 125 GLU B CA 1
ATOM 4149 C C . GLU B 1 125 ? 20.688 -11.258 -14.602 1 96.56 125 GLU B C 1
ATOM 4151 O O . GLU B 1 125 ? 20.656 -11.359 -13.375 1 96.56 125 GLU B O 1
ATOM 4156 N N . LEU B 1 126 ? 19.75 -11.562 -15.328 1 97.81 126 LEU B N 1
ATOM 4157 C CA . LEU B 1 126 ? 18.484 -12.062 -14.789 1 97.81 126 LEU B CA 1
ATOM 4158 C C . LEU B 1 126 ? 18.625 -13.516 -14.352 1 97.81 126 LEU B C 1
ATOM 4160 O O . LEU B 1 126 ? 18.016 -13.938 -13.367 1 97.81 126 LEU B O 1
ATOM 4164 N N . GLY B 1 127 ? 19.5 -14.227 -15.031 1 97.31 127 GLY B N 1
ATOM 4165 C CA . GLY B 1 127 ? 19.609 -15.656 -14.797 1 97.31 127 GLY B CA 1
ATOM 4166 C C . GLY B 1 127 ? 18.453 -16.453 -15.359 1 97.31 127 GLY B C 1
ATOM 4167 O O . GLY B 1 127 ? 17.984 -17.406 -14.727 1 97.31 127 GLY B O 1
ATOM 4168 N N . SER B 1 128 ? 17.938 -16.078 -16.5 1 98.25 128 SER B N 1
ATOM 4169 C CA . SER B 1 128 ? 16.781 -16.75 -17.094 1 98.25 128 SER B CA 1
ATOM 4170 C C . SER B 1 128 ? 17.188 -18.047 -17.781 1 98.25 128 SER B C 1
ATOM 4172 O O . SER B 1 128 ? 18.312 -18.156 -18.281 1 98.25 128 SER B O 1
ATOM 4174 N N . VAL B 1 129 ? 16.344 -18.984 -17.734 1 98.25 129 VAL B N 1
ATOM 4175 C CA . VAL B 1 129 ? 16.453 -20.219 -18.5 1 98.25 129 VAL B CA 1
ATOM 4176 C C . VAL B 1 129 ? 15.844 -20.031 -19.891 1 98.25 129 VAL B C 1
ATOM 4178 O O . VAL B 1 129 ? 14.703 -19.578 -20.016 1 98.25 129 VAL B O 1
ATOM 4181 N N . ALA B 1 130 ? 16.594 -20.422 -20.891 1 98.25 130 ALA B N 1
ATOM 4182 C CA . ALA B 1 130 ? 16.094 -20.328 -22.266 1 98.25 130 ALA B CA 1
ATOM 4183 C C . ALA B 1 130 ? 15.344 -21.594 -22.672 1 98.25 130 ALA B C 1
ATOM 4185 O O . ALA B 1 130 ? 15.953 -22.641 -22.859 1 98.25 130 ALA B O 1
ATOM 4186 N N . LEU B 1 131 ? 14.062 -21.438 -22.797 1 97.69 131 LEU B N 1
ATOM 4187 C CA . LEU B 1 131 ? 13.219 -22.531 -23.266 1 97.69 131 LEU B CA 1
ATOM 4188 C C . LEU B 1 131 ? 13.117 -22.516 -24.781 1 97.69 131 LEU B C 1
ATOM 4190 O O . LEU B 1 131 ? 13.102 -21.453 -25.406 1 97.69 131 LEU B O 1
ATOM 4194 N N . ASN B 1 132 ? 13.047 -23.703 -25.359 1 95.06 132 ASN B N 1
ATOM 4195 C CA . ASN B 1 132 ? 12.938 -23.828 -26.812 1 95.06 132 ASN B CA 1
ATOM 4196 C C . ASN B 1 132 ? 11.484 -23.75 -27.281 1 95.06 132 ASN B C 1
ATOM 4198 O O . ASN B 1 132 ? 10.938 -24.734 -27.781 1 95.06 132 ASN B O 1
ATOM 4202 N N . VAL B 1 133 ? 10.922 -22.594 -27.141 1 95.06 133 VAL B N 1
ATOM 4203 C CA . VAL B 1 133 ? 9.547 -22.328 -27.531 1 95.06 133 VAL B CA 1
ATOM 4204 C C . VAL B 1 133 ? 9.453 -20.922 -28.141 1 95.06 133 VAL B C 1
ATOM 4206 O O . VAL B 1 133 ? 10.383 -20.125 -28 1 95.06 133 VAL B O 1
ATOM 4209 N N . ARG B 1 134 ? 8.375 -20.672 -28.844 1 91.81 134 ARG B N 1
ATOM 4210 C CA . ARG B 1 134 ? 8.156 -19.359 -29.438 1 91.81 134 ARG B CA 1
ATOM 4211 C C . ARG B 1 134 ? 7.582 -18.391 -28.406 1 91.81 134 ARG B C 1
ATOM 4213 O O . ARG B 1 134 ? 6.895 -18.797 -27.469 1 91.81 134 ARG B O 1
ATOM 4220 N N . GLU B 1 135 ? 7.871 -17.094 -28.641 1 91.81 135 GLU B N 1
ATOM 4221 C CA . GLU B 1 135 ? 7.332 -16.047 -27.766 1 91.81 135 GLU B CA 1
ATOM 4222 C C . GLU B 1 135 ? 5.926 -15.641 -28.203 1 91.81 135 GLU B C 1
ATOM 4224 O O . GLU B 1 135 ? 5.523 -15.891 -29.344 1 91.81 135 GLU B O 1
ATOM 4229 N N . GLY B 1 136 ? 5.219 -14.93 -27.234 1 87.81 136 GLY B N 1
ATOM 4230 C CA . GLY B 1 136 ? 3.893 -14.414 -27.547 1 87.81 136 GLY B CA 1
ATOM 4231 C C . GLY B 1 136 ? 2.805 -15.008 -26.672 1 87.81 136 GLY B C 1
ATOM 4232 O O . GLY B 1 136 ? 2.912 -16.156 -26.219 1 87.81 136 GLY B O 1
ATOM 4233 N N . TYR B 1 137 ? 1.754 -14.266 -26.594 1 84.25 137 TYR B N 1
ATOM 4234 C CA . TYR B 1 137 ? 0.659 -14.648 -25.719 1 84.25 137 TYR B CA 1
ATOM 4235 C C . TYR B 1 137 ? 0.026 -15.961 -26.156 1 84.25 137 TYR B C 1
ATOM 4237 O O . TYR B 1 137 ? -0.382 -16.781 -25.328 1 84.25 137 TYR B O 1
ATOM 4245 N N . SER B 1 138 ? -0.026 -16.203 -27.438 1 85.56 138 SER B N 1
ATOM 4246 C CA . SER B 1 138 ? -0.617 -17.422 -27.969 1 85.56 138 SER B CA 1
ATOM 4247 C C . SER B 1 138 ? 0.256 -18.641 -27.672 1 85.56 138 SER B C 1
ATOM 4249 O O . SER B 1 138 ? -0.202 -19.781 -27.781 1 85.56 138 SER B O 1
ATOM 4251 N N . ASN B 1 139 ? 1.463 -18.344 -27.344 1 90.44 139 ASN B N 1
ATOM 4252 C CA . ASN B 1 139 ? 2.412 -19.438 -27.125 1 90.44 139 ASN B CA 1
ATOM 4253 C C . ASN B 1 139 ? 2.648 -19.672 -25.625 1 90.44 139 ASN B C 1
ATOM 4255 O O . ASN B 1 139 ? 3.67 -20.25 -25.25 1 90.44 139 ASN B O 1
ATOM 4259 N N . LEU B 1 140 ? 1.729 -19.266 -24.828 1 94.69 140 LEU B N 1
ATOM 4260 C CA . LEU B 1 140 ? 1.939 -19.375 -23.391 1 94.69 140 LEU B CA 1
ATOM 4261 C C . LEU B 1 140 ? 1.787 -20.812 -22.938 1 94.69 140 LEU B C 1
ATOM 4263 O O . LEU B 1 140 ? 2.441 -21.25 -21.984 1 94.69 140 LEU B O 1
ATOM 4267 N N . TRP B 1 141 ? 0.947 -21.594 -23.672 1 95.69 141 TRP B N 1
ATOM 4268 C CA . TRP B 1 141 ? 0.782 -22.984 -23.266 1 95.69 141 TRP B CA 1
ATOM 4269 C C . TRP B 1 141 ? 2.066 -23.781 -23.5 1 95.69 141 TRP B C 1
ATOM 4271 O O . TRP B 1 141 ? 2.604 -24.391 -22.578 1 95.69 141 TRP B O 1
ATOM 4281 N N . PRO B 1 142 ? 2.654 -23.734 -24.672 1 95.62 142 PRO B N 1
ATOM 4282 C CA . PRO B 1 142 ? 3.916 -24.469 -24.828 1 95.62 142 PRO B CA 1
ATOM 4283 C C . PRO B 1 142 ? 5.016 -23.953 -23.906 1 95.62 142 PRO B C 1
ATOM 4285 O O . PRO B 1 142 ? 5.852 -24.734 -23.453 1 95.62 142 PRO B O 1
ATOM 4288 N N . LYS B 1 143 ? 5.059 -22.703 -23.656 1 96.81 143 LYS B N 1
ATOM 4289 C CA . LYS B 1 143 ? 6.059 -22.156 -22.75 1 96.81 143 LYS B CA 1
ATOM 4290 C C . LYS B 1 143 ? 5.863 -22.703 -21.328 1 96.81 143 LYS B C 1
ATOM 4292 O O . LYS B 1 143 ? 6.828 -23.078 -20.672 1 96.81 143 LYS B O 1
ATOM 4297 N N . THR B 1 144 ? 4.625 -22.672 -20.859 1 97.69 144 THR B N 1
ATOM 4298 C CA . THR B 1 144 ? 4.312 -23.188 -19.531 1 97.69 144 THR B CA 1
ATOM 4299 C C . THR B 1 144 ? 4.637 -24.688 -19.438 1 97.69 144 THR B C 1
ATOM 4301 O O . THR B 1 144 ? 5.203 -25.141 -18.453 1 97.69 144 THR B O 1
ATOM 4304 N N . ARG B 1 145 ? 4.285 -25.453 -20.469 1 96.88 145 ARG B N 1
ATOM 4305 C CA . ARG B 1 145 ? 4.594 -26.875 -20.516 1 96.88 145 ARG B CA 1
ATOM 4306 C C . ARG B 1 145 ? 6.094 -27.109 -20.391 1 96.88 145 ARG B C 1
ATOM 4308 O O . ARG B 1 145 ? 6.531 -27.922 -19.562 1 96.88 145 ARG B O 1
ATOM 4315 N N . ALA B 1 146 ? 6.801 -26.375 -21.188 1 97.31 146 ALA B N 1
ATOM 4316 C CA . ALA B 1 146 ? 8.25 -26.531 -21.188 1 97.31 146 ALA B CA 1
ATOM 4317 C C . ALA B 1 146 ? 8.836 -26.141 -19.828 1 97.31 146 ALA B C 1
ATOM 4319 O O . ALA B 1 146 ? 9.766 -26.781 -19.328 1 97.31 146 ALA B O 1
ATOM 4320 N N . ALA B 1 147 ? 8.336 -25.109 -19.25 1 98.38 147 ALA B N 1
ATOM 4321 C CA . ALA B 1 147 ? 8.805 -24.625 -17.953 1 98.38 147 ALA B CA 1
ATOM 4322 C C . ALA B 1 147 ? 8.562 -25.672 -16.875 1 98.38 147 ALA B C 1
ATOM 4324 O O . ALA B 1 147 ? 9.453 -25.953 -16.062 1 98.38 147 ALA B O 1
ATOM 4325 N N . LEU B 1 148 ? 7.367 -26.203 -16.828 1 98.62 148 LEU B N 1
ATOM 4326 C CA . LEU B 1 148 ? 7.023 -27.219 -15.828 1 98.62 148 LEU B CA 1
ATOM 4327 C C . LEU B 1 148 ? 7.887 -28.469 -16 1 98.62 148 LEU B C 1
ATOM 4329 O O . LEU B 1 148 ? 8.312 -29.062 -15.016 1 98.62 148 LEU B O 1
ATOM 4333 N N . GLN B 1 149 ? 8.133 -28.828 -17.203 1 98.19 149 GLN B N 1
ATOM 4334 C CA . GLN B 1 149 ? 9.008 -29.969 -17.469 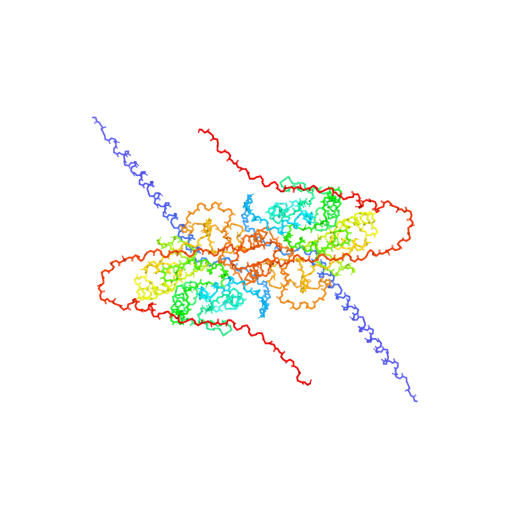1 98.19 149 GLN B CA 1
ATOM 4335 C C . GLN B 1 149 ? 10.43 -29.688 -16.969 1 98.19 149 GLN B C 1
ATOM 4337 O O . GLN B 1 149 ? 11.062 -30.562 -16.391 1 98.19 149 GLN B O 1
ATOM 4342 N N . TYR B 1 150 ? 10.906 -28.516 -17.25 1 98.44 150 TYR B N 1
ATOM 4343 C CA . TYR B 1 150 ? 12.234 -28.125 -16.797 1 98.44 150 TYR B CA 1
ATOM 4344 C C . TYR B 1 150 ? 12.336 -28.203 -15.281 1 98.44 150 TYR B C 1
ATOM 4346 O O . TYR B 1 150 ? 13.297 -28.781 -14.75 1 98.44 150 TYR B O 1
ATOM 4354 N N . VAL B 1 151 ? 11.391 -27.672 -14.594 1 98.56 151 VAL B N 1
ATOM 4355 C CA . VAL B 1 151 ? 11.406 -27.625 -13.133 1 98.56 151 VAL B CA 1
ATOM 4356 C C . VAL B 1 151 ? 11.32 -29.047 -12.578 1 98.56 151 VAL B C 1
ATOM 4358 O O . VAL B 1 151 ? 11.992 -29.375 -11.594 1 98.56 151 VAL B O 1
ATOM 4361 N N . TYR B 1 152 ? 10.469 -29.844 -13.164 1 98.62 152 TYR B N 1
ATOM 4362 C CA . TYR B 1 152 ? 10.359 -31.234 -12.734 1 98.62 152 TYR B CA 1
ATOM 4363 C C . TYR B 1 152 ? 11.695 -31.953 -12.883 1 98.62 152 TYR B C 1
ATOM 4365 O O . TYR B 1 152 ? 12.141 -32.656 -11.961 1 98.62 152 TYR B O 1
ATOM 4373 N N . LYS B 1 153 ? 12.344 -31.781 -13.984 1 98.31 153 LYS B N 1
ATOM 4374 C CA . LYS B 1 153 ? 13.586 -32.469 -14.312 1 98.31 153 LYS B CA 1
ATOM 4375 C C . LYS B 1 153 ? 14.719 -32.031 -13.398 1 98.31 153 LYS B C 1
ATOM 4377 O O . LYS B 1 153 ? 15.523 -32.844 -12.945 1 98.31 153 LYS B O 1
ATOM 4382 N N . HIS B 1 154 ? 14.773 -30.797 -13.055 1 98.38 154 HIS B N 1
ATOM 4383 C CA . HIS B 1 154 ? 16 -30.281 -12.469 1 98.38 154 HIS B CA 1
ATOM 4384 C C . HIS B 1 154 ? 15.812 -29.969 -10.984 1 98.38 154 HIS B C 1
ATOM 4386 O O . HIS B 1 154 ? 16.797 -29.906 -10.234 1 98.38 154 HIS B O 1
ATOM 4392 N N . HIS B 1 155 ? 14.508 -29.812 -10.594 1 98.06 155 HIS B N 1
ATOM 4393 C CA . HIS B 1 155 ? 14.375 -29.234 -9.258 1 98.06 155 HIS B CA 1
ATOM 4394 C C . HIS B 1 155 ? 13.297 -29.953 -8.453 1 98.06 155 HIS B C 1
ATOM 4396 O O . HIS B 1 155 ? 13.078 -29.641 -7.281 1 98.06 155 HIS B O 1
ATOM 4402 N N . PHE B 1 156 ? 12.672 -30.906 -8.93 1 98 156 PHE B N 1
ATOM 4403 C CA . PHE B 1 156 ? 11.477 -31.547 -8.383 1 98 156 PHE B CA 1
ATOM 4404 C C . PHE B 1 156 ? 11.742 -32.062 -6.977 1 98 156 PHE B C 1
ATOM 4406 O O . PHE B 1 156 ? 10.922 -31.906 -6.078 1 98 156 PHE B O 1
ATOM 4413 N N . GLN B 1 157 ? 12.875 -32.656 -6.754 1 97.19 157 GLN B N 1
ATOM 4414 C CA . GLN B 1 157 ? 13.164 -33.375 -5.523 1 97.19 157 GLN B CA 1
ATOM 4415 C C . GLN B 1 157 ? 13.391 -32.406 -4.359 1 97.19 157 GLN B C 1
ATOM 4417 O O . GLN B 1 157 ? 13.172 -32.781 -3.199 1 97.19 157 GLN B O 1
ATOM 4422 N N . LYS B 1 158 ? 13.688 -31.203 -4.609 1 97.38 158 LYS B N 1
ATOM 4423 C CA . LYS B 1 158 ? 14.195 -30.312 -3.572 1 97.38 158 LYS B CA 1
ATOM 4424 C C . LYS B 1 158 ? 13.078 -29.453 -2.986 1 97.38 158 LYS B C 1
ATOM 4426 O O . LYS B 1 158 ? 13.25 -28.828 -1.935 1 97.38 158 LYS B O 1
ATOM 4431 N N . TYR B 1 159 ? 11.93 -29.469 -3.623 1 98.31 159 TYR B N 1
ATOM 4432 C CA . TYR B 1 159 ? 10.898 -28.531 -3.201 1 98.31 159 TYR B CA 1
ATOM 4433 C C . TYR B 1 159 ? 9.555 -29.234 -3.062 1 98.31 159 TYR B C 1
ATOM 4435 O O . TYR B 1 159 ? 9.375 -30.359 -3.537 1 98.31 159 TYR B O 1
ATOM 4443 N N . ASP B 1 160 ? 8.633 -28.547 -2.316 1 97.81 160 ASP B N 1
ATOM 4444 C CA . ASP B 1 160 ? 7.344 -29.141 -1.954 1 97.81 160 ASP B CA 1
ATOM 4445 C C . ASP B 1 160 ? 6.215 -28.547 -2.791 1 97.81 160 ASP B C 1
ATOM 4447 O O . ASP B 1 160 ? 5.207 -29.219 -3.045 1 97.81 160 ASP B O 1
ATOM 4451 N N . TRP B 1 161 ? 6.355 -27.312 -3.07 1 98.88 161 TRP B N 1
ATOM 4452 C CA . TRP B 1 161 ? 5.344 -26.578 -3.814 1 98.88 161 TRP B CA 1
ATOM 4453 C C . TRP B 1 161 ? 5.969 -25.844 -4.996 1 98.88 161 TRP B C 1
ATOM 4455 O O . TRP B 1 161 ? 7.105 -25.375 -4.914 1 98.88 161 TRP B O 1
ATOM 4465 N N . PHE B 1 162 ? 5.207 -25.734 -6.09 1 98.94 162 PHE B N 1
ATOM 4466 C CA . PHE B 1 162 ? 5.703 -25.141 -7.324 1 98.94 162 PHE B CA 1
ATOM 4467 C C . PHE B 1 162 ? 4.762 -24.047 -7.816 1 98.94 162 PHE B C 1
ATOM 4469 O O . PHE B 1 162 ? 3.66 -24.328 -8.289 1 98.94 162 PHE B O 1
ATOM 4476 N N . LEU B 1 163 ? 5.219 -22.797 -7.723 1 98.94 163 LEU B N 1
ATOM 4477 C CA . LEU B 1 163 ? 4.438 -21.609 -8.047 1 98.94 163 LEU B CA 1
ATOM 4478 C C . LEU B 1 163 ? 4.73 -21.141 -9.469 1 98.94 163 LEU B C 1
ATOM 4480 O O . LEU B 1 163 ? 5.891 -21.016 -9.859 1 98.94 163 LEU B O 1
ATOM 4484 N N . LYS B 1 164 ? 3.711 -20.984 -10.234 1 98.88 164 LYS B N 1
ATOM 4485 C CA . LYS B 1 164 ? 3.803 -20.266 -11.5 1 98.88 164 LYS B CA 1
ATOM 4486 C C . LYS B 1 164 ? 3.342 -18.812 -11.352 1 98.88 164 LYS B C 1
ATOM 4488 O O . LYS B 1 164 ? 2.258 -18.562 -10.82 1 98.88 164 LYS B O 1
ATOM 4493 N N . ALA B 1 165 ? 4.125 -17.891 -11.789 1 98.81 165 ALA B N 1
ATOM 4494 C CA . ALA B 1 165 ? 3.795 -16.469 -11.773 1 98.81 165 ALA B CA 1
ATOM 4495 C C . ALA B 1 165 ? 4.121 -15.812 -13.109 1 98.81 165 ALA B C 1
ATOM 4497 O O . ALA B 1 165 ? 5.039 -16.25 -13.812 1 98.81 165 ALA B O 1
ATOM 4498 N N . ASP B 1 166 ? 3.354 -14.797 -13.461 1 98.12 166 ASP B N 1
ATOM 4499 C CA . ASP B 1 166 ? 3.711 -13.906 -14.562 1 98.12 166 ASP B CA 1
ATOM 4500 C C . ASP B 1 166 ? 4.652 -12.805 -14.094 1 98.12 166 ASP B C 1
ATOM 4502 O O . ASP B 1 166 ? 4.797 -12.57 -12.891 1 98.12 166 ASP B O 1
ATOM 4506 N N . ASP B 1 167 ? 5.262 -12.141 -15.047 1 98.44 167 ASP B N 1
ATOM 4507 C CA . ASP B 1 167 ? 6.273 -11.156 -14.656 1 98.44 167 ASP B CA 1
ATOM 4508 C C . ASP B 1 167 ? 5.641 -9.812 -14.336 1 98.44 167 ASP B C 1
ATOM 4510 O O . ASP B 1 167 ? 6.34 -8.805 -14.203 1 98.44 167 ASP B O 1
ATOM 4514 N N . ASP B 1 168 ? 4.297 -9.727 -14.242 1 98.56 168 ASP B N 1
ATOM 4515 C CA . ASP B 1 168 ? 3.602 -8.547 -13.742 1 98.56 168 ASP B CA 1
ATOM 4516 C C . ASP B 1 168 ? 2.717 -8.891 -12.547 1 98.56 168 ASP B C 1
ATOM 4518 O O . ASP B 1 168 ? 1.729 -8.203 -12.281 1 98.56 168 ASP B O 1
ATOM 4522 N N . THR B 1 169 ? 3.025 -9.984 -11.914 1 98.81 169 THR B N 1
ATOM 4523 C CA . THR B 1 169 ? 2.314 -10.406 -10.711 1 98.81 169 THR B CA 1
ATOM 4524 C C . THR B 1 169 ? 3.189 -10.227 -9.477 1 98.81 169 THR B C 1
ATOM 4526 O O . THR B 1 169 ? 4.383 -10.547 -9.5 1 98.81 169 THR B O 1
ATOM 4529 N N . TYR B 1 170 ? 2.633 -9.648 -8.406 1 98.88 170 TYR B N 1
ATOM 4530 C CA . TYR B 1 170 ? 3.295 -9.5 -7.113 1 98.88 170 TYR B CA 1
ATOM 4531 C C . TYR B 1 170 ? 2.797 -10.539 -6.121 1 98.88 170 TYR B C 1
ATOM 4533 O O . TYR B 1 170 ? 1.59 -10.75 -5.988 1 98.88 170 TYR B O 1
ATOM 4541 N N . PHE B 1 171 ? 3.756 -11.164 -5.375 1 98.88 171 PHE B N 1
ATOM 4542 C CA . PHE B 1 171 ? 3.373 -12.18 -4.402 1 98.88 171 PHE B CA 1
ATOM 4543 C C . PHE B 1 171 ? 3.785 -11.766 -2.996 1 98.88 171 PHE B C 1
ATOM 4545 O O . PHE B 1 171 ? 4.875 -11.234 -2.793 1 98.88 171 PHE B O 1
ATOM 4552 N N . ILE B 1 172 ? 2.871 -11.977 -2.098 1 97.94 172 ILE B N 1
ATOM 4553 C CA . ILE B 1 172 ? 3.176 -11.969 -0.671 1 97.94 172 ILE B CA 1
ATOM 4554 C C . ILE B 1 172 ? 3.482 -13.391 -0.204 1 97.94 172 ILE B C 1
ATOM 4556 O O . ILE B 1 172 ? 2.582 -14.117 0.225 1 97.94 172 ILE B O 1
ATOM 4560 N N . MET B 1 173 ? 4.746 -13.703 -0.214 1 97.81 173 MET B N 1
ATOM 4561 C CA . MET B 1 173 ? 5.191 -15.094 -0.071 1 97.81 173 MET B CA 1
ATOM 4562 C C . MET B 1 173 ? 4.879 -15.617 1.324 1 97.81 173 MET B C 1
ATOM 4564 O O . MET B 1 173 ? 4.586 -16.812 1.49 1 97.81 173 MET B O 1
ATOM 4568 N N . GLU B 1 174 ? 4.887 -14.766 2.354 1 94.31 174 GLU B N 1
ATOM 4569 C CA . GLU B 1 174 ? 4.555 -15.172 3.717 1 94.31 174 GLU B CA 1
ATOM 4570 C C . GLU B 1 174 ? 3.113 -15.664 3.809 1 94.31 174 GLU B C 1
ATOM 4572 O O . GLU B 1 174 ? 2.84 -16.672 4.461 1 94.31 174 GLU B O 1
ATOM 4577 N N . ASN B 1 175 ? 2.26 -14.984 3.145 1 95.81 175 ASN B N 1
ATOM 4578 C CA . ASN B 1 175 ? 0.861 -15.406 3.139 1 95.81 175 ASN B CA 1
ATOM 4579 C C . ASN B 1 175 ? 0.667 -16.703 2.359 1 95.81 175 ASN B C 1
ATOM 4581 O O . ASN B 1 175 ? -0.131 -17.547 2.754 1 95.81 175 ASN B O 1
ATOM 4585 N N . LEU B 1 176 ? 1.398 -16.828 1.241 1 98.12 176 LEU B N 1
ATOM 4586 C CA . LEU B 1 176 ? 1.334 -18.078 0.484 1 98.12 176 LEU B CA 1
ATOM 4587 C C . LEU B 1 176 ? 1.769 -19.266 1.345 1 98.12 176 LEU B C 1
ATOM 4589 O O . LEU B 1 176 ? 1.074 -20.281 1.406 1 98.12 176 LEU B O 1
ATOM 4593 N N . ARG B 1 177 ? 2.865 -19.125 2.066 1 96.62 177 ARG B N 1
ATOM 4594 C CA . ARG B 1 177 ? 3.398 -20.219 2.877 1 96.62 177 ARG B CA 1
ATOM 4595 C C . ARG B 1 177 ? 2.461 -20.547 4.031 1 96.62 177 ARG B C 1
ATOM 4597 O O . ARG B 1 177 ? 2.289 -21.719 4.383 1 96.62 177 ARG B O 1
ATOM 4604 N N . ALA B 1 178 ? 1.937 -19.516 4.602 1 93.5 178 ALA B N 1
ATOM 4605 C CA . ALA B 1 178 ? 0.989 -19.734 5.688 1 93.5 178 ALA B CA 1
ATOM 4606 C C . ALA B 1 178 ? -0.207 -20.562 5.207 1 93.5 178 ALA B C 1
ATOM 4608 O O . ALA B 1 178 ? -0.647 -21.484 5.895 1 93.5 178 ALA B O 1
ATOM 4609 N N . PHE B 1 179 ? -0.725 -20.188 4.129 1 96 179 PHE B N 1
ATOM 4610 C CA . PHE B 1 179 ? -1.846 -20.922 3.533 1 96 179 PHE B CA 1
ATOM 4611 C C . PHE B 1 179 ? -1.458 -22.359 3.219 1 96 179 PHE B C 1
ATOM 4613 O O . PHE B 1 179 ? -2.182 -23.281 3.572 1 96 179 PHE B O 1
ATOM 4620 N N . LEU B 1 180 ? -0.272 -22.547 2.586 1 97.19 180 LEU B N 1
ATOM 4621 C CA . LEU B 1 180 ? 0.167 -23.875 2.129 1 97.19 180 LEU B CA 1
ATOM 4622 C C . LEU B 1 180 ? 0.547 -24.75 3.309 1 97.19 180 LEU B C 1
ATOM 4624 O O . LEU B 1 180 ? 0.482 -25.984 3.213 1 97.19 180 LEU B O 1
ATOM 4628 N N . HIS B 1 181 ? 0.947 -24.141 4.348 1 93.12 181 HIS B N 1
ATOM 4629 C CA . HIS B 1 181 ? 1.351 -24.875 5.539 1 93.12 181 HIS B CA 1
ATOM 4630 C C . HIS B 1 181 ? 0.211 -25.75 6.062 1 93.12 181 HIS B C 1
ATOM 4632 O O . HIS B 1 181 ? 0.45 -26.797 6.672 1 93.12 181 HIS B O 1
ATOM 4638 N N . ALA B 1 182 ? -0.952 -25.375 5.75 1 92.19 182 ALA B N 1
ATOM 4639 C CA . ALA B 1 182 ? -2.135 -26.094 6.207 1 92.19 182 ALA B CA 1
ATOM 4640 C C . ALA B 1 182 ? -2.471 -27.25 5.262 1 92.19 182 ALA B C 1
ATOM 4642 O O . ALA B 1 182 ? -3.383 -28.031 5.531 1 92.19 182 ALA B O 1
ATOM 4643 N N . HIS B 1 183 ? -1.807 -27.391 4.199 1 94.56 183 HIS B N 1
ATOM 4644 C CA . HIS B 1 183 ? -2.078 -28.406 3.184 1 94.56 183 HIS B CA 1
ATOM 4645 C C . HIS B 1 183 ? -0.91 -29.375 3.045 1 94.56 183 HIS B C 1
ATOM 4647 O O . HIS B 1 183 ? 0.208 -29.062 3.465 1 94.56 183 HIS B O 1
ATOM 4653 N N . ASN B 1 184 ? -1.253 -30.516 2.518 1 95.69 184 ASN B N 1
ATOM 4654 C CA . ASN B 1 184 ? -0.263 -31.562 2.314 1 95.69 184 ASN B CA 1
ATOM 4655 C C . ASN B 1 184 ? 0.195 -31.625 0.861 1 95.69 184 ASN B C 1
ATOM 4657 O O . ASN B 1 184 ? -0.596 -31.953 -0.03 1 95.69 184 ASN B O 1
ATOM 4661 N N . PHE B 1 185 ? 1.502 -31.375 0.638 1 96.94 185 PHE B N 1
ATOM 4662 C CA . PHE B 1 185 ? 2.031 -31.328 -0.72 1 96.94 185 PHE B CA 1
ATOM 4663 C C . PHE B 1 185 ? 2.055 -32.719 -1.336 1 96.94 185 PHE B C 1
ATOM 4665 O O . PHE B 1 185 ? 2.26 -32.875 -2.543 1 96.94 185 PHE B O 1
ATOM 4672 N N . ARG B 1 186 ? 1.771 -33.781 -0.571 1 97.31 186 ARG B N 1
ATOM 4673 C CA . ARG B 1 186 ? 1.724 -35.156 -1.071 1 97.31 186 ARG B CA 1
ATOM 4674 C C . ARG B 1 186 ? 0.347 -35.5 -1.638 1 97.31 186 ARG B C 1
ATOM 4676 O O . ARG B 1 186 ? 0.154 -36.562 -2.24 1 97.31 186 ARG B O 1
ATOM 4683 N N . GLU B 1 187 ? -0.569 -34.625 -1.399 1 97.81 187 GLU B N 1
ATOM 4684 C CA . GLU B 1 187 ? -1.869 -34.719 -2.053 1 97.81 187 GLU B CA 1
ATOM 4685 C C . GLU B 1 187 ? -1.87 -34.031 -3.41 1 97.81 187 GLU B C 1
ATOM 4687 O O . GLU B 1 187 ? -1.243 -33 -3.576 1 97.81 187 GLU B O 1
ATOM 4692 N N . PRO B 1 188 ? -2.572 -34.625 -4.391 1 98.69 188 PRO B N 1
ATOM 4693 C CA . PRO B 1 188 ? -2.631 -34 -5.719 1 98.69 188 PRO B CA 1
ATOM 4694 C C . PRO B 1 188 ? -3.59 -32.812 -5.777 1 98.69 188 PRO B C 1
ATOM 4696 O O . PRO B 1 188 ? -4.754 -32.969 -6.156 1 98.69 188 PRO B O 1
ATOM 4699 N N . VAL B 1 189 ? -3.096 -31.672 -5.445 1 98.81 189 VAL B N 1
ATOM 4700 C CA . VAL B 1 189 ? -3.924 -30.469 -5.371 1 98.81 189 VAL B CA 1
ATOM 4701 C C . VAL B 1 189 ? -3.158 -29.281 -5.945 1 98.81 189 VAL B C 1
ATOM 4703 O O . VAL B 1 189 ? -1.926 -29.297 -5.992 1 98.81 189 VAL B O 1
ATOM 4706 N N . TYR B 1 190 ? -3.826 -28.359 -6.477 1 98.81 190 TYR B N 1
ATOM 4707 C CA . TYR B 1 190 ? -3.24 -27.078 -6.836 1 98.81 190 TYR B CA 1
ATOM 4708 C C . TYR B 1 190 ? -4.184 -25.938 -6.496 1 98.81 190 TYR B C 1
ATOM 4710 O O . TYR B 1 190 ? -5.391 -26.141 -6.344 1 98.81 190 TYR B O 1
ATOM 4718 N N . PHE B 1 191 ? -3.654 -24.75 -6.25 1 98.88 191 PHE B N 1
ATOM 4719 C CA . PHE B 1 191 ? -4.418 -23.625 -5.75 1 98.88 191 PHE B CA 1
ATOM 4720 C C . PHE B 1 191 ? -4.176 -22.375 -6.605 1 98.88 191 PHE B C 1
ATOM 4722 O O . PHE B 1 191 ? -3.123 -22.25 -7.238 1 98.88 191 PHE B O 1
ATOM 4729 N N . GLY B 1 192 ? -5.016 -21.453 -6.648 1 98.62 192 GLY B N 1
ATOM 4730 C CA . GLY B 1 192 ? -5.047 -20.188 -7.344 1 98.62 192 GLY B CA 1
ATOM 4731 C C . GLY B 1 192 ? -6.395 -19.484 -7.25 1 98.62 192 GLY B C 1
ATOM 4732 O O . GLY B 1 192 ? -7.074 -19.578 -6.227 1 98.62 192 GLY B O 1
ATOM 4733 N N . ASN B 1 193 ? -6.621 -18.641 -8.188 1 98 193 ASN B N 1
ATOM 4734 C CA . ASN B 1 193 ? -7.957 -18.078 -8.352 1 98 193 ASN B CA 1
ATOM 4735 C C . ASN B 1 193 ? -8.812 -18.922 -9.289 1 98 193 ASN B C 1
ATOM 4737 O O . ASN B 1 193 ? -8.594 -18.922 -10.508 1 98 193 ASN B O 1
ATOM 4741 N N . LYS B 1 194 ? -9.836 -19.625 -8.695 1 97.75 194 LYS B N 1
ATOM 4742 C CA . LYS B 1 194 ? -10.57 -20.641 -9.453 1 97.75 194 LYS B CA 1
ATOM 4743 C C . LYS B 1 194 ? -11.664 -20.016 -10.305 1 97.75 194 LYS B C 1
ATOM 4745 O O . LYS B 1 194 ? -12.531 -19.297 -9.781 1 97.75 194 LYS B O 1
ATOM 4750 N N . PHE B 1 195 ? -11.594 -20.297 -11.617 1 96.88 195 PHE B N 1
ATOM 4751 C CA . PHE B 1 195 ? -12.578 -19.828 -12.586 1 96.88 195 PHE B CA 1
ATOM 4752 C C . PHE B 1 195 ? -13.414 -20.984 -13.109 1 96.88 195 PHE B C 1
ATOM 4754 O O . PHE B 1 195 ? -13.008 -22.141 -13.023 1 96.88 195 PHE B O 1
ATOM 4761 N N . ARG B 1 196 ? -14.594 -20.844 -13.594 1 92.69 196 ARG B N 1
ATOM 4762 C CA . ARG B 1 196 ? -15.531 -21.906 -13.953 1 92.69 196 ARG B CA 1
ATOM 4763 C C . ARG B 1 196 ? -15.633 -22.062 -15.461 1 92.69 196 ARG B C 1
ATOM 4765 O O . ARG B 1 196 ? -16.125 -23.078 -15.953 1 92.69 196 ARG B O 1
ATOM 4772 N N . GLN B 1 197 ? -15.141 -21.156 -16.234 1 85.56 197 GLN B N 1
ATOM 4773 C CA . GLN B 1 197 ? -15.375 -21.25 -17.672 1 85.56 197 GLN B CA 1
ATOM 4774 C C . GLN B 1 197 ? -14.359 -22.172 -18.328 1 85.56 197 GLN B C 1
ATOM 4776 O O . GLN B 1 197 ? -13.273 -22.406 -17.797 1 85.56 197 GLN B O 1
ATOM 4781 N N . HIS B 1 198 ? -14.82 -23.141 -19.328 1 88 198 HIS B N 1
ATOM 4782 C CA . HIS B 1 198 ? -13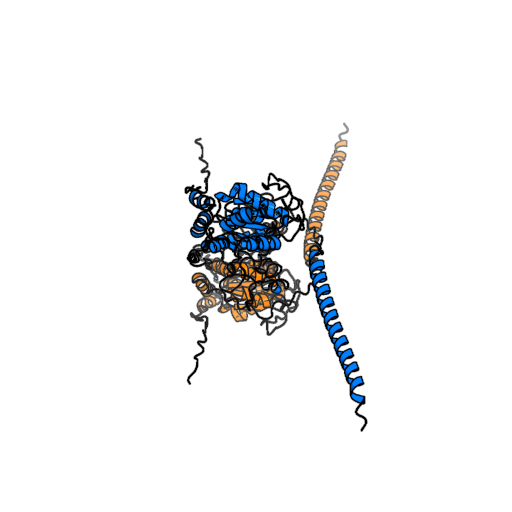.953 -23.906 -20.219 1 88 198 HIS B CA 1
ATOM 4783 C C . HIS B 1 198 ? -13.664 -25.297 -19.672 1 88 198 HIS B C 1
ATOM 4785 O O . HIS B 1 198 ? -13.453 -26.25 -20.422 1 88 198 HIS B O 1
ATOM 4791 N N . VAL B 1 199 ? -13.406 -25.328 -18.281 1 92.5 199 VAL B N 1
ATOM 4792 C CA . VAL B 1 199 ? -13.109 -26.594 -17.625 1 92.5 199 VAL B CA 1
ATOM 4793 C C . VAL B 1 199 ? -14.18 -26.891 -16.562 1 92.5 199 VAL B C 1
ATOM 4795 O O . VAL B 1 199 ? -14.43 -26.062 -15.688 1 92.5 199 VAL B O 1
ATOM 4798 N N . LYS B 1 200 ? -14.812 -28.031 -16.609 1 93.31 200 LYS B N 1
ATOM 4799 C CA . LYS B 1 200 ? -15.914 -28.391 -15.727 1 93.31 200 LYS B CA 1
ATOM 4800 C C . LYS B 1 200 ? -15.492 -28.297 -14.266 1 93.31 200 LYS B C 1
ATOM 4802 O O . LYS B 1 200 ? -16.234 -27.766 -13.43 1 93.31 200 LYS B O 1
ATOM 4807 N N . GLU B 1 201 ? -14.297 -28.812 -13.992 1 95.38 201 GLU B N 1
ATOM 4808 C CA . GLU B 1 201 ? -13.789 -28.828 -12.617 1 95.38 201 GLU B CA 1
ATOM 4809 C C . GLU B 1 201 ? -13.227 -27.453 -12.234 1 95.38 201 GLU B C 1
ATOM 4811 O O . GLU B 1 201 ? -12.812 -27.25 -11.086 1 95.38 201 GLU B O 1
ATOM 4816 N N . GLY B 1 202 ? -13.281 -26.5 -13.148 1 96.94 202 GLY B N 1
ATOM 4817 C CA . GLY B 1 202 ? -12.664 -25.203 -12.945 1 96.94 202 GLY B CA 1
ATOM 4818 C C . GLY B 1 202 ? -11.188 -25.188 -13.281 1 96.94 202 GLY B C 1
ATOM 4819 O O . GLY B 1 202 ? -10.594 -26.234 -13.531 1 96.94 202 GLY B O 1
ATOM 4820 N N . TYR B 1 203 ? -10.672 -24.047 -13.391 1 98.06 203 TYR B N 1
ATOM 4821 C CA . TYR B 1 203 ? -9.242 -23.812 -13.602 1 98.06 203 TYR B CA 1
ATOM 4822 C C . TYR B 1 203 ? -8.773 -22.562 -12.875 1 98.06 203 TYR B C 1
ATOM 4824 O O . TYR B 1 203 ? -9.594 -21.766 -12.414 1 98.06 203 TYR B O 1
ATOM 4832 N N . MET B 1 204 ? -7.48 -22.422 -12.648 1 98.62 204 MET B N 1
ATOM 4833 C CA . MET B 1 204 ? -6.938 -21.281 -11.922 1 98.62 204 MET B CA 1
ATOM 4834 C C . MET B 1 204 ? -6.48 -20.188 -12.883 1 98.62 204 MET B C 1
ATOM 4836 O O . MET B 1 204 ? -5.781 -20.469 -13.859 1 98.62 204 MET B O 1
ATOM 4840 N N . SER B 1 205 ? -6.883 -18.953 -12.57 1 97.56 205 SER B N 1
ATOM 4841 C CA . SER B 1 205 ? -6.445 -17.797 -13.359 1 97.56 205 SER B CA 1
ATOM 4842 C C . SER B 1 205 ? -4.93 -17.781 -13.523 1 97.56 205 SER B C 1
ATOM 4844 O O . SER B 1 205 ? -4.195 -17.844 -12.531 1 97.56 205 SER B O 1
ATOM 4846 N N . GLY B 1 206 ? -4.5 -17.641 -14.789 1 97.62 206 GLY B N 1
ATOM 4847 C CA . GLY B 1 206 ? -3.074 -17.562 -15.047 1 97.62 206 GLY B CA 1
ATOM 4848 C C . GLY B 1 206 ? -2.426 -16.328 -14.461 1 97.62 206 GLY B C 1
ATOM 4849 O O . GLY B 1 206 ? -1.34 -16.406 -13.883 1 97.62 206 GLY B O 1
ATOM 4850 N N . GLY B 1 207 ? -3.105 -15.25 -14.57 1 97.44 207 GLY B N 1
ATOM 4851 C CA . GLY B 1 207 ? -2.57 -13.961 -14.148 1 97.44 207 GLY B CA 1
ATOM 4852 C C . GLY B 1 207 ? -2.391 -13.859 -12.648 1 97.44 207 GLY B C 1
ATOM 4853 O O . GLY B 1 207 ? -1.412 -13.281 -12.172 1 97.44 207 GLY B O 1
ATOM 4854 N N . ALA B 1 208 ? -3.299 -14.469 -11.922 1 98.38 208 ALA B N 1
ATOM 4855 C CA . ALA B 1 208 ? -3.213 -14.43 -10.461 1 98.38 208 ALA B CA 1
ATOM 4856 C C . ALA B 1 208 ? -2.09 -15.336 -9.953 1 98.38 208 ALA B C 1
ATOM 4858 O O . ALA B 1 208 ? -1.667 -15.227 -8.805 1 98.38 208 ALA B O 1
ATOM 4859 N N . GLY B 1 209 ? -1.614 -16.219 -10.844 1 98.75 209 GLY B N 1
ATOM 4860 C CA . GLY B 1 209 ? -0.689 -17.266 -10.438 1 98.75 209 GLY B CA 1
ATOM 4861 C C . GLY B 1 209 ? -1.382 -18.469 -9.836 1 98.75 209 GLY B C 1
ATOM 4862 O O . GLY B 1 209 ? -2.551 -18.391 -9.445 1 98.75 209 GLY B O 1
ATOM 4863 N N . TYR B 1 210 ? -0.676 -19.562 -9.875 1 98.88 210 TYR B N 1
ATOM 4864 C CA . TYR B 1 210 ? -1.157 -20.781 -9.242 1 98.88 210 TYR B CA 1
ATOM 4865 C C . TYR B 1 210 ? 0.004 -21.609 -8.711 1 98.88 210 TYR B C 1
ATOM 4867 O O . TYR B 1 210 ? 1.146 -21.438 -9.141 1 98.88 210 TYR B O 1
ATOM 4875 N N . VAL B 1 211 ? -0.337 -22.484 -7.746 1 98.94 211 VAL B N 1
ATOM 4876 C CA . VAL B 1 211 ? 0.694 -23.266 -7.074 1 98.94 211 VAL B CA 1
ATOM 4877 C C . VAL B 1 211 ? 0.296 -24.734 -7.062 1 98.94 211 VAL B C 1
ATOM 4879 O O . VAL B 1 211 ? -0.85 -25.078 -6.754 1 98.94 211 VAL B O 1
ATOM 4882 N N . LEU B 1 212 ? 1.208 -25.562 -7.531 1 98.94 212 LEU B N 1
ATOM 4883 C CA . LEU B 1 212 ? 1.003 -27.016 -7.582 1 98.94 212 LEU B CA 1
ATOM 4884 C C . LEU B 1 212 ? 1.691 -27.703 -6.406 1 98.94 212 LEU B C 1
ATOM 4886 O O . LEU B 1 212 ? 2.822 -27.359 -6.055 1 98.94 212 LEU B O 1
ATOM 4890 N N . SER B 1 213 ? 0.98 -28.656 -5.824 1 98.88 213 SER B N 1
ATOM 4891 C CA . SER B 1 213 ? 1.662 -29.547 -4.887 1 98.88 213 SER B CA 1
ATOM 4892 C C . SER B 1 213 ? 2.689 -30.422 -5.594 1 98.88 213 SER B C 1
ATOM 4894 O O . SER B 1 213 ? 2.652 -30.547 -6.82 1 98.88 213 SER B O 1
ATOM 4896 N N . LYS B 1 214 ? 3.549 -30.938 -4.832 1 98.75 214 LYS B N 1
ATOM 4897 C CA . LYS B 1 214 ? 4.539 -31.875 -5.359 1 98.75 214 LYS B CA 1
ATOM 4898 C C . LYS B 1 214 ? 3.865 -33.031 -6.105 1 98.75 214 LYS B C 1
ATOM 4900 O O . LYS B 1 214 ? 4.266 -33.375 -7.223 1 98.75 214 LYS B O 1
ATOM 4905 N N . MET B 1 215 ? 2.846 -33.594 -5.535 1 98.81 215 MET B N 1
ATOM 4906 C CA . MET B 1 215 ? 2.137 -34.719 -6.164 1 98.81 215 MET B CA 1
ATOM 4907 C C . MET B 1 215 ? 1.421 -34.25 -7.43 1 98.81 215 MET B C 1
ATOM 4909 O O . MET B 1 215 ? 1.352 -35 -8.414 1 98.81 215 MET B O 1
ATOM 4913 N N . ALA B 1 216 ? 0.902 -33.062 -7.402 1 98.88 216 ALA B N 1
ATOM 4914 C CA . ALA B 1 216 ? 0.236 -32.531 -8.594 1 98.88 216 ALA B CA 1
ATOM 4915 C C . ALA B 1 216 ? 1.208 -32.406 -9.766 1 98.88 216 ALA B C 1
ATOM 4917 O O . ALA B 1 216 ? 0.89 -32.844 -10.883 1 98.88 216 ALA B O 1
ATOM 4918 N N . LEU B 1 217 ? 2.357 -31.859 -9.516 1 98.88 217 LEU B N 1
ATOM 4919 C CA . LEU B 1 217 ? 3.352 -31.734 -10.578 1 98.88 217 LEU B CA 1
ATOM 4920 C C . LEU B 1 217 ? 3.791 -33.094 -11.078 1 98.88 217 LEU B C 1
ATOM 4922 O O . LEU B 1 217 ? 3.93 -33.312 -12.281 1 98.88 217 LEU B O 1
ATOM 4926 N N . HIS B 1 218 ? 3.947 -34 -10.18 1 98.75 218 HIS B N 1
ATOM 4927 C CA . HIS B 1 218 ? 4.352 -35.344 -10.531 1 98.75 218 HIS B CA 1
ATOM 4928 C C . HIS B 1 218 ? 3.33 -36 -11.461 1 98.75 218 HIS B C 1
ATOM 4930 O O . HIS B 1 218 ? 3.693 -36.562 -12.508 1 98.75 218 HIS B O 1
ATOM 4936 N N . ARG B 1 219 ? 2.115 -35.938 -11.094 1 98.69 219 ARG B N 1
ATOM 4937 C CA . ARG B 1 219 ? 1.064 -36.531 -11.898 1 98.69 219 ARG B CA 1
ATOM 4938 C C . ARG B 1 219 ? 0.961 -35.875 -13.266 1 98.69 219 ARG B C 1
ATOM 4940 O O . ARG B 1 219 ? 0.761 -36.531 -14.281 1 98.69 219 ARG B O 1
ATOM 4947 N N . LEU B 1 220 ? 1.066 -34.562 -13.219 1 98.69 220 LEU B N 1
ATOM 4948 C CA . LEU B 1 220 ? 0.975 -33.844 -14.469 1 98.69 220 LEU B CA 1
ATOM 4949 C C . LEU B 1 220 ? 2.025 -34.312 -15.469 1 98.69 220 LEU B C 1
ATOM 4951 O O . LEU B 1 220 ? 1.711 -34.562 -16.625 1 98.69 220 LEU B O 1
ATOM 4955 N N . ILE B 1 221 ? 3.258 -34.469 -15.016 1 98.25 221 ILE B N 1
ATOM 4956 C CA . ILE B 1 221 ? 4.367 -34.812 -15.891 1 98.25 221 ILE B CA 1
ATOM 4957 C C . ILE B 1 221 ? 4.258 -36.281 -16.297 1 98.25 221 ILE B C 1
ATOM 4959 O O . ILE B 1 221 ? 4.316 -36.594 -17.484 1 98.25 221 ILE B O 1
ATOM 4963 N N . LYS B 1 222 ? 3.992 -37.188 -15.398 1 97.75 222 LYS B N 1
ATOM 4964 C CA . LYS B 1 222 ? 4.102 -38.625 -15.641 1 97.75 222 LYS B CA 1
ATOM 4965 C C . LYS B 1 222 ? 2.84 -39.156 -16.312 1 97.75 222 LYS B C 1
ATOM 4967 O O . LYS B 1 222 ? 2.906 -40.094 -17.109 1 97.75 222 LYS B O 1
ATOM 4972 N N . LEU B 1 223 ? 1.741 -38.562 -15.945 1 97.19 223 LEU B N 1
ATOM 4973 C CA . LEU B 1 223 ? 0.479 -39.094 -16.453 1 97.19 223 LEU B CA 1
ATOM 4974 C C . LEU B 1 223 ? -0.12 -38.156 -17.5 1 97.19 223 LEU B C 1
ATOM 4976 O O . LEU B 1 223 ? -0.788 -38.625 -18.438 1 97.19 223 LEU B O 1
ATOM 4980 N N . GLY B 1 224 ? 0.06 -36.875 -17.344 1 96.88 224 GLY B N 1
ATOM 4981 C CA . GLY B 1 224 ? -0.555 -35.906 -18.234 1 96.88 224 GLY B CA 1
ATOM 4982 C C . GLY B 1 224 ? 0.255 -35.656 -19.484 1 96.88 224 GLY B C 1
ATOM 4983 O O . GLY B 1 224 ? -0.146 -36.031 -20.578 1 96.88 224 GLY B O 1
ATOM 4984 N N . PHE B 1 225 ? 1.413 -35.094 -19.281 1 95.31 225 PHE B N 1
ATOM 4985 C CA . PHE B 1 225 ? 2.232 -34.656 -20.391 1 95.31 225 PHE B CA 1
ATOM 4986 C C . PHE B 1 225 ? 2.688 -35.844 -21.234 1 95.31 225 PHE B C 1
ATOM 4988 O O . PHE B 1 225 ? 3.051 -35.656 -22.406 1 95.31 225 PHE B O 1
ATOM 4995 N N . SER B 1 226 ? 2.65 -37.031 -20.703 1 91.69 226 SER B N 1
ATOM 4996 C CA . SER B 1 226 ? 3.045 -38.219 -21.438 1 91.69 226 SER B CA 1
ATOM 4997 C C . SER B 1 226 ? 1.889 -38.781 -22.266 1 91.69 226 SER B C 1
ATOM 4999 O O . SER B 1 226 ? 2.07 -39.688 -23.062 1 91.69 226 SER B O 1
ATOM 5001 N N . ASN B 1 227 ? 0.736 -38.25 -22.109 1 93.06 227 ASN B N 1
ATOM 5002 C CA . ASN B 1 227 ? -0.479 -38.688 -22.781 1 93.06 227 ASN B CA 1
ATOM 5003 C C . ASN B 1 227 ? -1.196 -37.531 -23.469 1 93.06 227 ASN B C 1
ATOM 5005 O O . ASN B 1 227 ? -1.946 -36.812 -22.828 1 93.06 227 ASN B O 1
ATOM 5009 N N . SER B 1 228 ? -1.147 -37.438 -24.734 1 90.25 228 SER B N 1
ATOM 5010 C CA . SER B 1 228 ? -1.673 -36.312 -25.484 1 90.25 228 SER B CA 1
ATOM 5011 C C . SER B 1 228 ? -3.197 -36.312 -25.484 1 90.25 228 SER B C 1
ATOM 5013 O O . SER B 1 228 ? -3.822 -35.281 -25.797 1 90.25 228 SER B O 1
ATOM 5015 N N . SER B 1 229 ? -3.791 -37.438 -25.156 1 92.06 229 SER B N 1
ATOM 5016 C CA . SER B 1 229 ? -5.246 -37.469 -25.078 1 92.06 229 SER B CA 1
ATOM 5017 C C . SER B 1 229 ? -5.754 -36.812 -23.812 1 92.06 229 SER B C 1
ATOM 5019 O O . SER B 1 229 ? -6.914 -36.375 -23.75 1 92.06 229 SER B O 1
ATOM 5021 N N . ILE B 1 230 ? -4.891 -36.656 -22.891 1 92.88 230 ILE B N 1
ATOM 5022 C CA . ILE B 1 230 ? -5.234 -36 -21.625 1 92.88 230 ILE B CA 1
ATOM 5023 C C . ILE B 1 230 ? -4.793 -34.562 -21.656 1 92.88 230 ILE B C 1
ATOM 5025 O O . ILE B 1 230 ? -5.57 -33.656 -21.344 1 92.88 230 ILE B O 1
ATOM 5029 N N . CYS B 1 231 ? -3.57 -34.375 -22.062 1 94.5 231 CYS B N 1
ATOM 5030 C CA . CYS B 1 231 ? -2.988 -33.062 -22.141 1 94.5 231 CYS B CA 1
ATOM 5031 C C . CYS B 1 231 ? -2.531 -32.75 -23.562 1 94.5 231 CYS B C 1
ATOM 5033 O O . CYS B 1 231 ? -1.55 -33.312 -24.047 1 94.5 231 CYS B O 1
ATOM 5035 N N . THR B 1 232 ? -3.131 -31.75 -24.109 1 91.69 232 THR B N 1
ATOM 5036 C CA . THR B 1 232 ? -2.838 -31.422 -25.5 1 91.69 232 THR B CA 1
ATOM 5037 C C . THR B 1 232 ? -1.396 -30.938 -25.641 1 91.69 232 THR B C 1
ATOM 5039 O O . THR B 1 232 ? -0.868 -30.25 -24.766 1 91.69 232 THR B O 1
ATOM 5042 N N . ASN B 1 233 ? -0.726 -31.328 -26.703 1 87.75 233 ASN B N 1
ATOM 5043 C CA . ASN B 1 233 ? 0.628 -30.891 -27.016 1 87.75 233 ASN B CA 1
ATOM 5044 C C . ASN B 1 233 ? 0.632 -29.828 -28.109 1 87.75 233 ASN B C 1
ATOM 5046 O O . ASN B 1 233 ? 1.669 -29.578 -28.734 1 87.75 233 ASN B O 1
ATOM 5050 N N . ARG B 1 234 ? -0.517 -29.281 -28.266 1 84.56 234 ARG B N 1
ATOM 5051 C CA . ARG B 1 234 ? -0.618 -28.234 -29.281 1 84.56 234 ARG B CA 1
ATOM 5052 C C . ARG B 1 234 ? 0.237 -27.031 -28.906 1 84.56 234 ARG B C 1
ATOM 5054 O O . ARG B 1 234 ? 0.481 -26.766 -27.734 1 84.56 234 ARG B O 1
ATOM 5061 N N . ASN B 1 235 ? 0.552 -26.25 -29.906 1 80.06 235 ASN B N 1
ATOM 5062 C CA . ASN B 1 235 ? 1.477 -25.141 -29.719 1 80.06 235 ASN B CA 1
ATOM 5063 C C . ASN B 1 235 ? 0.733 -23.812 -29.531 1 80.06 235 ASN B C 1
ATOM 5065 O O . ASN B 1 235 ? 1.255 -22.75 -29.875 1 80.06 235 ASN B O 1
ATOM 5069 N N . TYR B 1 236 ? -0.461 -23.891 -29.141 1 81.38 236 TYR B N 1
ATOM 5070 C CA . TYR B 1 236 ? -1.224 -22.688 -28.844 1 81.38 236 TYR B CA 1
ATOM 5071 C C . TYR B 1 236 ? -2.266 -22.953 -27.766 1 81.38 236 TYR B C 1
ATOM 5073 O O . TYR B 1 236 ? -2.586 -24.094 -27.469 1 81.38 236 TYR B O 1
ATOM 5081 N N . GLY B 1 237 ? -2.699 -21.859 -27.094 1 85.5 237 GLY B N 1
ATOM 5082 C CA . GLY B 1 237 ? -3.764 -22 -26.125 1 85.5 237 GLY B CA 1
ATOM 5083 C C . GLY B 1 237 ? -3.549 -21.141 -24.875 1 85.5 237 GLY B C 1
ATOM 5084 O O . GLY B 1 237 ? -2.42 -20.75 -24.578 1 85.5 237 GLY B O 1
ATOM 5085 N N . TYR B 1 238 ? -4.688 -20.922 -24.188 1 91.5 238 TYR B N 1
ATOM 5086 C CA . TYR B 1 238 ? -4.621 -20.281 -22.875 1 91.5 238 TYR B CA 1
ATOM 5087 C C . TYR B 1 238 ? -4.027 -21.234 -21.844 1 91.5 238 TYR B C 1
ATOM 5089 O O . TYR B 1 238 ? -4.613 -22.281 -21.531 1 91.5 238 TYR B O 1
ATOM 5097 N N . GLU B 1 239 ? -2.883 -20.859 -21.406 1 95.88 239 GLU B N 1
ATOM 5098 C CA . GLU B 1 239 ? -2.102 -21.797 -20.594 1 95.88 239 GLU B CA 1
ATOM 5099 C C . GLU B 1 239 ? -2.869 -22.234 -19.359 1 95.88 239 GLU B C 1
ATOM 5101 O O . GLU B 1 239 ? -2.762 -23.391 -18.922 1 95.88 239 GLU B O 1
ATOM 5106 N N . ASP B 1 240 ? -3.664 -21.297 -18.719 1 96.81 240 ASP B N 1
ATOM 5107 C CA . ASP B 1 240 ? -4.355 -21.625 -17.484 1 96.81 240 ASP B CA 1
ATOM 5108 C C . ASP B 1 240 ? -5.508 -22.594 -17.719 1 96.81 240 ASP B C 1
ATOM 5110 O O . ASP B 1 240 ? -5.715 -23.531 -16.953 1 96.81 240 ASP B O 1
ATOM 5114 N N . VAL B 1 241 ? -6.156 -22.453 -18.828 1 96.5 241 VAL B N 1
ATOM 5115 C CA . VAL B 1 241 ? -7.254 -23.344 -19.203 1 96.5 241 VAL B CA 1
ATOM 5116 C C . VAL B 1 241 ? -6.711 -24.734 -19.531 1 96.5 241 VAL B C 1
ATOM 5118 O O . VAL B 1 241 ? -7.203 -25.734 -19.016 1 96.5 241 VAL B O 1
ATOM 5121 N N . GLU B 1 242 ? -5.691 -24.797 -20.359 1 96.25 242 GLU B N 1
ATOM 5122 C CA . GLU B 1 242 ? -5.109 -26.078 -20.75 1 96.25 242 GLU B CA 1
ATOM 5123 C C . GLU B 1 242 ? -4.52 -26.812 -19.547 1 96.25 242 GLU B C 1
ATOM 5125 O O . GLU B 1 242 ? -4.656 -28.031 -19.438 1 96.25 242 GLU B O 1
ATOM 5130 N N . LEU B 1 243 ? -3.879 -26.047 -18.703 1 97.81 243 LEU B N 1
ATOM 5131 C CA . LEU B 1 243 ? -3.334 -26.672 -17.5 1 97.81 243 LEU B CA 1
ATOM 5132 C C . LEU B 1 243 ? -4.449 -27.234 -16.641 1 97.81 243 LEU B C 1
ATOM 5134 O O . LEU B 1 243 ? -4.324 -28.344 -16.109 1 97.81 243 LEU B O 1
ATOM 5138 N N . GLY B 1 244 ? -5.516 -26.438 -16.469 1 97.75 244 GLY B N 1
ATOM 5139 C CA . GLY B 1 244 ? -6.66 -26.922 -15.711 1 97.75 244 GLY B CA 1
ATOM 5140 C C . GLY B 1 244 ? -7.23 -28.219 -16.25 1 97.75 244 GLY B C 1
ATOM 5141 O O . GLY B 1 244 ? -7.539 -29.141 -15.492 1 97.75 244 GLY B O 1
ATOM 5142 N N . ARG B 1 245 ? -7.344 -28.312 -17.547 1 96.88 245 ARG B N 1
ATOM 5143 C CA . ARG B 1 245 ? -7.844 -29.531 -18.203 1 96.88 245 ARG B CA 1
ATOM 5144 C C . ARG B 1 245 ? -6.922 -30.703 -17.938 1 96.88 245 ARG B C 1
ATOM 5146 O O . ARG B 1 245 ? -7.387 -31.812 -17.641 1 96.88 245 ARG B O 1
ATOM 5153 N N . CYS B 1 246 ? -5.684 -30.469 -18.109 1 97.75 246 CYS B N 1
ATOM 5154 C CA . CYS B 1 246 ? -4.695 -31.531 -17.922 1 97.75 246 CYS B CA 1
ATOM 5155 C C . CYS B 1 246 ? -4.723 -32.031 -16.484 1 97.75 246 CYS B C 1
ATOM 5157 O O . CYS B 1 246 ? -4.727 -33.25 -16.25 1 97.75 246 CYS B O 1
ATOM 5159 N N . LEU B 1 247 ? -4.727 -31.062 -15.539 1 98.62 247 LEU B N 1
ATOM 5160 C CA . LEU B 1 247 ? -4.703 -31.438 -14.125 1 98.62 247 LEU B CA 1
ATOM 5161 C C . LEU B 1 247 ? -5.965 -32.188 -13.742 1 98.62 247 LEU B C 1
ATOM 5163 O O . LEU B 1 247 ? -5.898 -33.188 -13.023 1 98.62 247 LEU B O 1
ATOM 5167 N N . ALA B 1 248 ? -7.059 -31.797 -14.227 1 97.81 248 ALA B N 1
ATOM 5168 C CA . ALA B 1 248 ? -8.297 -32.531 -13.984 1 97.81 248 ALA B CA 1
ATOM 5169 C C . ALA B 1 248 ? -8.211 -33.938 -14.547 1 97.81 248 ALA B C 1
ATOM 5171 O O . ALA B 1 248 ? -8.664 -34.906 -13.914 1 97.81 248 ALA B O 1
ATOM 5172 N N . GLY B 1 249 ? -7.656 -34.094 -15.664 1 97.31 249 GLY B N 1
ATOM 5173 C CA . GLY B 1 249 ? -7.543 -35.375 -16.344 1 97.31 249 GLY B CA 1
ATOM 5174 C C . GLY B 1 249 ? -6.676 -36.375 -15.609 1 97.31 249 GLY B C 1
ATOM 5175 O O . GLY B 1 249 ? -6.793 -37.594 -15.82 1 97.31 249 GLY B O 1
ATOM 5176 N N . VAL B 1 250 ? -5.816 -35.875 -14.758 1 98.12 250 VAL B N 1
ATOM 5177 C CA . VAL B 1 250 ? -4.922 -36.781 -14.047 1 98.12 250 VAL B CA 1
ATOM 5178 C C . VAL B 1 250 ? -5.293 -36.812 -12.562 1 98.12 250 VAL B C 1
ATOM 5180 O O . VAL B 1 250 ? -4.469 -37.188 -11.719 1 98.12 250 VAL B O 1
ATOM 5183 N N . GLY B 1 251 ? -6.398 -36.281 -12.172 1 97.88 251 GLY B N 1
ATOM 5184 C CA . GLY B 1 251 ? -6.969 -36.469 -10.844 1 97.88 251 GLY B CA 1
ATOM 5185 C C . GLY B 1 251 ? -6.465 -35.438 -9.844 1 97.88 251 GLY B C 1
ATOM 5186 O O . GLY B 1 251 ? -6.488 -35.656 -8.641 1 97.88 251 GLY B O 1
ATOM 5187 N N . VAL B 1 252 ? -5.93 -34.344 -10.328 1 98.69 252 VAL B N 1
ATOM 5188 C CA . VAL B 1 252 ? -5.512 -33.281 -9.438 1 98.69 252 VAL B CA 1
ATOM 5189 C C . VAL B 1 252 ? -6.703 -32.375 -9.125 1 98.69 252 VAL B C 1
ATOM 5191 O O . VAL B 1 252 ? -7.414 -31.938 -10.039 1 98.69 252 VAL B O 1
ATOM 5194 N N . VAL B 1 253 ? -6.91 -32.062 -7.859 1 97.88 253 VAL B N 1
ATOM 5195 C CA . VAL B 1 253 ? -8.062 -31.281 -7.414 1 97.88 253 VAL B CA 1
ATOM 5196 C C . VAL B 1 253 ? -7.684 -29.797 -7.363 1 97.88 253 VAL B C 1
ATOM 5198 O O . VAL B 1 253 ? -6.641 -29.438 -6.82 1 97.88 253 VAL B O 1
ATOM 5201 N N . GLY B 1 254 ? -8.531 -28.984 -8.039 1 98.12 254 GLY B N 1
ATOM 5202 C CA . GLY B 1 254 ? -8.43 -27.547 -7.785 1 98.12 254 GLY B CA 1
ATOM 5203 C C . GLY B 1 254 ? -8.992 -27.141 -6.438 1 98.12 254 GLY B C 1
ATOM 5204 O O . GLY B 1 254 ? -10.211 -27.109 -6.254 1 98.12 254 GLY B O 1
ATOM 5205 N N . GLY B 1 255 ? -8.156 -26.859 -5.562 1 97.75 255 GLY B N 1
ATOM 5206 C CA . GLY B 1 255 ? -8.578 -26.562 -4.207 1 97.75 255 GLY B CA 1
ATOM 5207 C C . GLY B 1 255 ? -9.094 -25.141 -4.039 1 97.75 255 GLY B C 1
ATOM 5208 O O . GLY B 1 255 ? -8.914 -24.312 -4.926 1 97.75 255 GLY B O 1
ATOM 5209 N N . ASP B 1 256 ? -9.828 -24.922 -2.896 1 96.12 256 ASP B N 1
ATOM 5210 C CA . ASP B 1 256 ? -10.359 -23.609 -2.543 1 96.12 256 ASP B CA 1
ATOM 5211 C C . ASP B 1 256 ? -9.344 -22.812 -1.737 1 96.12 256 ASP B C 1
ATOM 5213 O O . ASP B 1 256 ? -9 -23.172 -0.611 1 96.12 256 ASP B O 1
ATOM 5217 N N . SER B 1 257 ? -8.875 -21.75 -2.316 1 96.5 257 SER B N 1
ATOM 5218 C CA . SER B 1 257 ? -7.859 -20.953 -1.65 1 96.5 257 SER B CA 1
ATOM 5219 C C . SER B 1 257 ? -8.453 -19.672 -1.08 1 96.5 257 SER B C 1
ATOM 5221 O O . SER B 1 257 ? -7.715 -18.781 -0.644 1 96.5 257 SER B O 1
ATOM 5223 N N . ARG B 1 258 ? -9.742 -19.453 -1.103 1 94.25 258 ARG B N 1
ATOM 5224 C CA . ARG B 1 258 ? -10.406 -18.266 -0.579 1 94.25 258 ARG B CA 1
ATOM 5225 C C . ARG B 1 258 ? -10.25 -18.172 0.935 1 94.25 258 ARG B C 1
ATOM 5227 O O . ARG B 1 258 ? -9.969 -19.172 1.598 1 94.25 258 ARG B O 1
ATOM 5234 N N . ASP B 1 259 ? -10.406 -16.969 1.464 1 91.12 259 ASP B N 1
ATOM 5235 C CA . ASP B 1 259 ? -10.32 -16.797 2.91 1 91.12 259 ASP B CA 1
ATOM 5236 C C . ASP B 1 259 ? -11.648 -17.125 3.582 1 91.12 259 ASP B C 1
ATOM 5238 O O . ASP B 1 259 ? -12.578 -17.609 2.928 1 91.12 259 ASP B O 1
ATOM 5242 N N . GLU B 1 260 ? -11.695 -16.938 4.887 1 86.69 260 GLU B N 1
ATOM 5243 C CA . GLU B 1 260 ? -12.859 -17.344 5.68 1 86.69 260 GLU B CA 1
ATOM 5244 C C . GLU B 1 260 ? -14.102 -16.562 5.273 1 86.69 260 GLU B C 1
ATOM 5246 O O . GLU B 1 260 ? -15.227 -17.016 5.492 1 86.69 260 GLU B O 1
ATOM 5251 N N . GLN B 1 261 ? -13.883 -15.453 4.625 1 85 261 GLN B N 1
ATOM 5252 C CA . GLN B 1 261 ? -15.008 -14.633 4.195 1 85 261 GLN B CA 1
ATOM 5253 C C . GLN B 1 261 ? -15.375 -14.922 2.742 1 85 261 GLN B C 1
ATOM 5255 O O . GLN B 1 261 ? -16.281 -14.297 2.186 1 85 261 GLN B O 1
ATOM 5260 N N . GLY B 1 262 ? -14.656 -15.805 2.139 1 88.75 262 GLY B N 1
ATOM 5261 C CA . GLY B 1 262 ? -14.945 -16.188 0.764 1 88.75 262 GLY B CA 1
ATOM 5262 C C . GLY B 1 262 ? -14.234 -15.305 -0.254 1 88.75 262 GLY B C 1
ATOM 5263 O O . GLY B 1 262 ? -14.531 -15.383 -1.45 1 88.75 262 GLY B O 1
ATOM 5264 N N . LEU B 1 263 ? -13.375 -14.461 0.182 1 91.56 263 LEU B N 1
ATOM 5265 C CA . LEU B 1 263 ? -12.633 -13.586 -0.722 1 91.56 263 LEU B CA 1
ATOM 5266 C C . LEU B 1 263 ? -11.375 -14.281 -1.231 1 91.56 263 LEU B C 1
ATOM 5268 O O . LEU B 1 263 ? -10.703 -14.984 -0.479 1 91.56 263 LEU B O 1
ATOM 5272 N N . SER B 1 264 ? -11.023 -14.008 -2.457 1 93.12 264 SER B N 1
ATOM 5273 C CA . SER B 1 264 ? -9.883 -14.672 -3.086 1 93.12 264 SER B CA 1
ATOM 5274 C C . SER B 1 264 ? -8.562 -14.141 -2.535 1 93.12 264 SER B C 1
ATOM 5276 O O . SER B 1 264 ? -8.383 -12.922 -2.416 1 93.12 264 SER B O 1
ATOM 5278 N N . ARG B 1 265 ? -7.73 -15.078 -2.215 1 96.81 265 ARG B N 1
ATOM 5279 C CA . ARG B 1 265 ? -6.387 -14.703 -1.797 1 96.81 265 ARG B CA 1
ATOM 5280 C C . ARG B 1 265 ? -5.484 -14.469 -3.004 1 96.81 265 ARG B C 1
ATOM 5282 O O . ARG B 1 265 ? -4.559 -13.656 -2.947 1 96.81 265 ARG B O 1
ATOM 5289 N N . PHE B 1 266 ? -5.691 -15.281 -4.066 1 98.44 266 PHE B N 1
ATOM 5290 C CA . PHE B 1 266 ? -5.051 -15.023 -5.352 1 98.44 266 PHE B CA 1
ATOM 5291 C C . PHE B 1 266 ? -5.867 -14.039 -6.18 1 98.44 266 PHE B C 1
ATOM 5293 O O . PHE B 1 266 ? -6.945 -14.383 -6.672 1 98.44 266 PHE B O 1
ATOM 5300 N N . ILE B 1 267 ? -5.32 -12.867 -6.379 1 97.62 267 ILE B N 1
ATOM 5301 C CA . ILE B 1 267 ? -6.141 -11.805 -6.949 1 97.62 267 ILE B CA 1
ATOM 5302 C C . ILE B 1 267 ? -5.652 -11.477 -8.359 1 97.62 267 ILE B C 1
ATOM 5304 O O . ILE B 1 267 ? -4.516 -11.031 -8.547 1 97.62 267 ILE B O 1
ATOM 5308 N N . PRO B 1 268 ? -6.504 -11.625 -9.375 1 98.06 268 PRO B N 1
ATOM 5309 C CA . PRO B 1 268 ? -6.074 -11.492 -10.773 1 98.06 268 PRO B CA 1
ATOM 5310 C C . PRO B 1 268 ? -6.09 -10.039 -11.25 1 98.06 268 PRO B C 1
ATOM 5312 O O . PRO B 1 268 ? -6.086 -9.789 -12.461 1 98.06 268 PRO B O 1
ATOM 5315 N N . PHE B 1 269 ? -6.227 -9.102 -10.375 1 97.56 269 PHE B N 1
ATOM 5316 C CA . PHE B 1 269 ? -6.062 -7.668 -10.602 1 97.56 269 PHE B CA 1
ATOM 5317 C C . PHE B 1 269 ? -5.293 -7.027 -9.453 1 97.56 269 PHE B C 1
ATOM 5319 O O . PHE B 1 269 ? -5 -7.684 -8.453 1 97.56 269 PHE B O 1
ATOM 5326 N N . SER B 1 270 ? -4.922 -5.789 -9.617 1 97.5 270 SER B N 1
ATOM 5327 C CA . SER B 1 270 ? -4.168 -5.129 -8.562 1 97.5 270 SER B CA 1
ATOM 5328 C C . SER B 1 270 ? -5.062 -4.211 -7.73 1 97.5 270 SER B C 1
ATOM 5330 O O . SER B 1 270 ? -5.727 -3.328 -8.273 1 97.5 270 SER B O 1
ATOM 5332 N N . PRO B 1 271 ? -5.059 -4.402 -6.414 1 95.94 271 PRO B N 1
ATOM 5333 C CA . PRO B 1 271 ? -5.801 -3.451 -5.59 1 95.94 271 PRO B CA 1
ATOM 5334 C C . PRO B 1 271 ? -5.309 -2.016 -5.75 1 95.94 271 PRO B C 1
ATOM 5336 O O . PRO B 1 271 ? -6.055 -1.069 -5.492 1 95.94 271 PRO B O 1
ATOM 5339 N N . LEU B 1 272 ? -4.086 -1.842 -6.242 1 96.94 272 LEU B N 1
ATOM 5340 C CA . LEU B 1 272 ? -3.555 -0.501 -6.461 1 96.94 272 LEU B CA 1
ATOM 5341 C C . LEU B 1 272 ? -4.387 0.249 -7.496 1 96.94 272 LEU B C 1
ATOM 5343 O O . LEU B 1 272 ? -4.414 1.482 -7.5 1 96.94 272 LEU B O 1
ATOM 5347 N N . HIS B 1 273 ? -5.137 -0.531 -8.273 1 95.81 273 HIS B N 1
ATOM 5348 C CA . HIS B 1 273 ? -5.867 0.098 -9.367 1 95.81 273 HIS B CA 1
ATOM 5349 C C . HIS B 1 273 ? -7.371 -0.075 -9.195 1 95.81 273 HIS B C 1
ATOM 5351 O O . HIS B 1 273 ? -8.156 0.636 -9.828 1 95.81 273 HIS B O 1
ATOM 5357 N N . TRP B 1 274 ? -7.758 -1.005 -8.336 1 94.12 274 TRP B N 1
ATOM 5358 C CA . TRP B 1 274 ? -9.172 -1.365 -8.414 1 94.12 274 TRP B CA 1
ATOM 5359 C C . TRP B 1 274 ? -9.828 -1.288 -7.039 1 94.12 274 TRP B C 1
ATOM 5361 O O . TRP B 1 274 ? -11.055 -1.25 -6.934 1 94.12 274 TRP B O 1
ATOM 5371 N N . TYR B 1 275 ? -9.109 -1.319 -5.996 1 94.56 275 TYR B N 1
ATOM 5372 C CA . TYR B 1 275 ? -9.711 -1.326 -4.668 1 94.56 275 TYR B CA 1
ATOM 5373 C C . TYR B 1 275 ? -10.609 -0.115 -4.473 1 94.56 275 TYR B C 1
ATOM 5375 O O . TYR B 1 275 ? -10.281 0.992 -4.902 1 94.56 275 TYR B O 1
ATOM 5383 N N . PRO B 1 276 ? -11.758 -0.225 -3.906 1 92.75 276 PRO B N 1
ATOM 5384 C CA . PRO B 1 276 ? -12.258 -1.353 -3.117 1 92.75 276 PRO B CA 1
ATOM 5385 C C . PRO B 1 276 ? -13.133 -2.305 -3.934 1 92.75 276 PRO B C 1
ATOM 5387 O O . PRO B 1 276 ? -13.516 -3.369 -3.443 1 92.75 276 PRO B O 1
ATOM 5390 N N . GLN B 1 277 ? -13.445 -2 -5.133 1 90 277 GLN B N 1
ATOM 5391 C CA . GLN B 1 277 ? -14.281 -2.859 -5.965 1 90 277 GLN B CA 1
ATOM 5392 C C . GLN B 1 277 ? -13.445 -3.564 -7.031 1 90 277 GLN B C 1
ATOM 5394 O O . GLN B 1 277 ? -12.531 -2.973 -7.605 1 90 277 GLN B O 1
ATOM 5399 N N . PRO B 1 278 ? -13.836 -4.793 -7.254 1 92.5 278 PRO B N 1
ATOM 5400 C CA . PRO B 1 278 ? -13.148 -5.48 -8.352 1 92.5 278 PRO B CA 1
ATOM 5401 C C . PRO B 1 278 ? -13.602 -5 -9.727 1 92.5 278 PRO B C 1
ATOM 5403 O O . PRO B 1 278 ? -14.648 -4.355 -9.844 1 92.5 278 PRO B O 1
ATOM 5406 N N . PRO B 1 279 ? -12.789 -5.266 -10.789 1 92.75 279 PRO B N 1
ATOM 5407 C CA . PRO B 1 279 ? -13.289 -4.961 -12.133 1 92.75 279 PRO B CA 1
ATOM 5408 C C . PRO B 1 279 ? -14.539 -5.758 -12.492 1 92.75 279 PRO B C 1
ATOM 5410 O O . PRO B 1 279 ? -14.734 -6.867 -11.992 1 92.75 279 PRO B O 1
ATOM 5413 N N . ASP B 1 280 ? -15.289 -5.273 -13.422 1 90.56 280 ASP B N 1
ATOM 5414 C CA . ASP B 1 280 ? -16.578 -5.844 -13.789 1 90.56 280 ASP B CA 1
ATOM 5415 C C . ASP B 1 280 ? -16.422 -7.238 -14.383 1 90.56 280 ASP B C 1
ATOM 5417 O O . ASP B 1 280 ? -17.297 -8.094 -14.227 1 90.56 280 ASP B O 1
ATOM 5421 N N . TRP B 1 281 ? -15.367 -7.516 -15 1 91.56 281 TRP B N 1
ATOM 5422 C CA . TRP B 1 281 ? -15.18 -8.781 -15.695 1 91.56 281 TRP B CA 1
ATOM 5423 C C . TRP B 1 281 ? -14.93 -9.914 -14.711 1 91.56 281 TRP B C 1
ATOM 5425 O O . TRP B 1 281 ? -14.992 -11.094 -15.078 1 91.56 281 TRP B O 1
ATOM 5435 N N . TYR B 1 282 ? -14.68 -9.594 -13.477 1 93.25 282 TYR B N 1
ATOM 5436 C CA . TYR B 1 282 ? -14.109 -10.555 -12.539 1 93.25 282 TYR B CA 1
ATOM 5437 C C . TYR B 1 282 ? -15.188 -11.477 -11.984 1 93.25 282 TYR B C 1
ATOM 5439 O O . TYR B 1 282 ? -15.078 -12.703 -12.086 1 93.25 282 TYR B O 1
ATOM 5447 N N . GLN B 1 283 ? -16.266 -10.969 -11.523 1 89.38 283 GLN B N 1
ATOM 5448 C CA . GLN B 1 283 ? -17.25 -11.711 -10.758 1 89.38 283 GLN B CA 1
ATOM 5449 C C . GLN B 1 283 ? -17.875 -12.82 -11.609 1 89.38 283 GLN B C 1
ATOM 5451 O O . GLN B 1 283 ? -18.078 -13.938 -11.125 1 89.38 283 GLN B O 1
ATOM 5456 N N . PRO B 1 284 ? -18.141 -12.578 -12.852 1 89.56 284 PRO B N 1
ATOM 5457 C CA . PRO B 1 284 ? -18.766 -13.625 -13.664 1 89.56 284 PRO B CA 1
ATOM 5458 C C . PRO B 1 284 ? -17.859 -14.82 -13.898 1 89.56 284 PRO B C 1
ATOM 5460 O O . PRO B 1 284 ? -18.328 -15.898 -14.273 1 89.56 284 PRO B O 1
ATOM 5463 N N . LEU B 1 285 ? -16.609 -14.672 -13.672 1 93.69 285 LEU B N 1
ATOM 5464 C CA . LEU B 1 285 ? -15.648 -15.727 -13.992 1 93.69 285 LEU B CA 1
ATOM 5465 C C . LEU B 1 285 ? -15.445 -16.656 -12.797 1 93.69 285 LEU B C 1
ATOM 5467 O O . LEU B 1 285 ? -14.891 -17.75 -12.945 1 93.69 285 LEU B O 1
ATOM 5471 N N . LEU B 1 286 ? -15.906 -16.297 -11.664 1 93.31 286 LEU B N 1
ATOM 5472 C CA . LEU B 1 286 ? -15.594 -17 -10.43 1 93.31 286 LEU B CA 1
ATOM 5473 C C . LEU B 1 286 ? -16.312 -18.344 -10.383 1 93.31 286 LEU B C 1
ATOM 5475 O O . LEU B 1 286 ? -17.484 -18.453 -10.742 1 93.31 286 LEU B O 1
ATOM 5479 N N . TYR B 1 287 ? -15.5 -19.297 -9.961 1 94.62 287 TYR B N 1
ATOM 5480 C CA . TYR B 1 287 ? -16.047 -20.641 -9.789 1 94.62 287 TYR B CA 1
ATOM 5481 C C . TYR B 1 287 ? -17 -20.688 -8.586 1 94.62 287 TYR B C 1
ATOM 5483 O O . TYR B 1 287 ? -18.078 -21.266 -8.672 1 94.62 287 TYR B O 1
ATOM 5491 N N . TYR B 1 288 ? -16.516 -20.203 -7.438 1 89.31 288 TYR B N 1
ATOM 5492 C CA . TYR B 1 288 ? -17.312 -20.156 -6.227 1 89.31 288 TYR B CA 1
ATOM 5493 C C . TYR B 1 288 ? -18.203 -18.906 -6.207 1 89.31 288 TYR B C 1
ATOM 5495 O O . TYR B 1 288 ? -17.734 -17.797 -6.457 1 89.31 288 TYR B O 1
ATOM 5503 N N . THR B 1 289 ? -19.578 -19.109 -6.18 1 75.25 289 THR B N 1
ATOM 5504 C CA . THR B 1 289 ? -20.484 -17.984 -6.191 1 75.25 289 THR B CA 1
ATOM 5505 C C . THR B 1 289 ? -20.922 -17.625 -4.77 1 75.25 289 THR B C 1
ATOM 5507 O O . THR B 1 289 ? -21.359 -18.484 -4.016 1 75.25 289 THR B O 1
ATOM 5510 N N . SER B 1 290 ? -20.25 -17.156 -3.969 1 60.34 290 SER B N 1
ATOM 5511 C CA . SER B 1 290 ? -20.828 -16.656 -2.727 1 60.34 290 SER B CA 1
ATOM 5512 C C . SER B 1 290 ? -21.406 -15.25 -2.904 1 60.34 290 SER B C 1
ATOM 5514 O O . SER B 1 290 ? -20.891 -14.469 -3.717 1 60.34 290 SER B O 1
ATOM 5516 N N . PRO B 1 291 ? -22.719 -15.07 -2.504 1 52.06 291 PRO B N 1
ATOM 5517 C CA . PRO B 1 291 ? -23.141 -13.672 -2.557 1 52.06 291 PRO B CA 1
ATOM 5518 C C . PRO B 1 291 ? -22.062 -12.719 -2.023 1 52.06 291 PRO B C 1
ATOM 5520 O O . PRO B 1 291 ? -21.594 -12.875 -0.892 1 52.06 291 PRO B O 1
ATOM 5523 N N . ASP B 1 292 ? -21.078 -12.547 -2.693 1 52.19 292 ASP B N 1
ATOM 5524 C CA . ASP B 1 292 ? -19.969 -11.711 -2.236 1 52.19 292 ASP B CA 1
ATOM 5525 C C . ASP B 1 292 ? -20.484 -10.406 -1.618 1 52.19 292 ASP B C 1
ATOM 5527 O O . ASP B 1 292 ? -20.75 -9.438 -2.33 1 52.19 292 ASP B O 1
ATOM 5531 N N . ASN B 1 293 ? -21.375 -10.523 -0.603 1 50.31 293 ASN B N 1
ATOM 5532 C CA . ASN B 1 293 ? -21.844 -9.375 0.171 1 50.31 293 ASN B CA 1
ATOM 5533 C C . ASN B 1 293 ? -20.688 -8.516 0.655 1 50.31 293 ASN B C 1
ATOM 5535 O O . ASN B 1 293 ? -20.859 -7.637 1.498 1 50.31 293 ASN B O 1
ATOM 5539 N N . SER B 1 294 ? -19.406 -8.922 0.227 1 56.41 294 SER B N 1
ATOM 5540 C CA . SER B 1 294 ? -18.453 -8.062 0.911 1 56.41 294 SER B CA 1
ATOM 5541 C C . SER B 1 294 ? -18.156 -6.809 0.096 1 56.41 294 SER B C 1
ATOM 5543 O O . SER B 1 294 ? -18.047 -6.867 -1.131 1 56.41 294 SER B O 1
ATOM 5545 N N . SER B 1 295 ? -18.438 -5.68 0.618 1 65.75 295 SER B N 1
ATOM 5546 C CA . SER B 1 295 ? -18.062 -4.363 0.116 1 65.75 295 SER B CA 1
ATOM 5547 C C . SER B 1 295 ? -16.547 -4.246 -0.056 1 65.75 295 SER B C 1
ATOM 5549 O O . SER B 1 295 ? -16.016 -3.141 -0.183 1 65.75 295 SER B O 1
ATOM 5551 N N . ASP B 1 296 ? -15.922 -5.484 -0.136 1 84.25 296 ASP B N 1
ATOM 5552 C CA . ASP B 1 296 ? -14.469 -5.5 -0.222 1 84.25 296 ASP B CA 1
ATOM 5553 C C . ASP B 1 296 ? -13.984 -6.52 -1.255 1 84.25 296 ASP B C 1
ATOM 5555 O O . ASP B 1 296 ? -14.367 -7.688 -1.204 1 84.25 296 ASP B O 1
ATOM 5559 N N . CYS B 1 297 ? -13.195 -6.086 -2.17 1 85.5 297 CYS B N 1
ATOM 5560 C CA . CYS B 1 297 ? -12.828 -6.957 -3.279 1 85.5 297 CYS B CA 1
ATOM 5561 C C . CYS B 1 297 ? -11.641 -7.84 -2.906 1 85.5 297 CYS B C 1
ATOM 5563 O O . CYS B 1 297 ? -11.359 -8.828 -3.582 1 85.5 297 CYS B O 1
ATOM 5565 N N . CYS B 1 298 ? -11.008 -7.547 -1.933 1 90.38 298 CYS B N 1
ATOM 5566 C CA . CYS B 1 298 ? -9.695 -8.164 -1.762 1 90.38 298 CYS B CA 1
ATOM 5567 C C . CYS B 1 298 ? -9.531 -8.719 -0.35 1 90.38 298 CYS B C 1
ATOM 5569 O O . CYS B 1 298 ? -9.891 -8.055 0.625 1 90.38 298 CYS B O 1
ATOM 5571 N N . SER B 1 299 ? -9.016 -9.914 -0.271 1 93.88 299 SER B N 1
ATOM 5572 C CA . SER B 1 299 ? -8.805 -10.617 0.992 1 93.88 299 SER B CA 1
ATOM 5573 C C . SER B 1 299 ? -7.812 -9.867 1.88 1 93.88 299 SER B C 1
ATOM 5575 O O . SER B 1 299 ? -6.832 -9.305 1.389 1 93.88 299 SER B O 1
ATOM 5577 N N . ASN B 1 300 ? -8.016 -9.984 3.242 1 92.75 300 ASN B N 1
ATOM 5578 C CA . ASN B 1 300 ? -7.062 -9.453 4.211 1 92.75 300 ASN B CA 1
ATOM 5579 C C . ASN B 1 300 ? -5.797 -10.297 4.285 1 92.75 300 ASN B C 1
ATOM 5581 O O . ASN B 1 300 ? -4.801 -9.883 4.875 1 92.75 300 ASN B O 1
ATOM 5585 N N . THR B 1 301 ? -5.863 -11.492 3.719 1 94.56 301 THR B N 1
ATOM 5586 C CA . THR B 1 301 ? -4.703 -12.367 3.67 1 94.56 301 THR B CA 1
ATOM 5587 C C . THR B 1 301 ? -4.332 -12.695 2.225 1 94.56 301 THR B C 1
ATOM 5589 O O . THR B 1 301 ? -4.031 -13.844 1.899 1 94.56 301 THR B O 1
ATOM 5592 N N . ALA B 1 302 ? -4.395 -11.688 1.43 1 97 302 ALA B N 1
ATOM 5593 C CA . ALA B 1 302 ? -4.117 -11.82 0.002 1 97 302 ALA B CA 1
ATOM 5594 C C . ALA B 1 302 ? -2.73 -12.414 -0.231 1 97 302 ALA B C 1
ATOM 5596 O O . ALA B 1 302 ? -1.8 -12.164 0.537 1 97 302 ALA B O 1
ATOM 5597 N N . ILE B 1 303 ? -2.615 -13.125 -1.337 1 98.5 303 ILE B N 1
ATOM 5598 C CA . ILE B 1 303 ? -1.39 -13.844 -1.677 1 98.5 303 ILE B CA 1
ATOM 5599 C C . ILE B 1 303 ? -0.755 -13.219 -2.918 1 98.5 303 ILE B C 1
ATOM 5601 O O . ILE B 1 303 ? 0.471 -13.172 -3.037 1 98.5 303 ILE B O 1
ATOM 5605 N N . SER B 1 304 ? -1.557 -12.82 -3.867 1 98.81 304 SER B N 1
ATOM 5606 C CA . SER B 1 304 ? -0.967 -12.273 -5.086 1 98.81 304 SER B CA 1
ATOM 5607 C C . SER B 1 304 ? -1.82 -11.148 -5.652 1 98.81 304 SER B C 1
ATOM 5609 O O . SER B 1 304 ? -3.021 -11.07 -5.387 1 98.81 304 SER B O 1
ATOM 5611 N N . PHE B 1 305 ? -1.192 -10.234 -6.344 1 98.75 305 PHE B N 1
ATOM 5612 C CA . PHE B 1 305 ? -1.797 -9.125 -7.082 1 98.75 305 PHE B CA 1
ATOM 5613 C C . PHE B 1 305 ? -1.306 -9.109 -8.523 1 98.75 305 PHE B C 1
ATOM 5615 O O . PHE B 1 305 ? -0.117 -8.898 -8.773 1 98.75 305 PHE B O 1
ATOM 5622 N N . HIS B 1 306 ? -2.24 -9.312 -9.461 1 98.56 306 HIS B N 1
ATOM 5623 C CA . HIS B 1 306 ? -1.891 -9.273 -10.875 1 98.56 306 HIS B CA 1
ATOM 5624 C C . HIS B 1 306 ? -2.018 -7.855 -11.438 1 98.56 306 HIS B C 1
ATOM 5626 O O . HIS B 1 306 ? -2.623 -6.988 -10.805 1 98.56 306 HIS B O 1
ATOM 5632 N N . TYR B 1 307 ? -1.344 -7.574 -12.555 1 97.94 307 TYR B N 1
ATOM 5633 C CA . TYR B 1 307 ? -1.392 -6.324 -13.305 1 97.94 307 TYR B CA 1
ATOM 5634 C C . TYR B 1 307 ? -0.68 -5.211 -12.547 1 97.94 307 TYR B C 1
ATOM 5636 O O . TYR B 1 307 ? -1.239 -4.129 -12.352 1 97.94 307 TYR B O 1
ATOM 5644 N N . ASN B 1 308 ? 0.497 -5.453 -12.148 1 98.31 308 ASN B N 1
ATOM 5645 C CA . ASN B 1 308 ? 1.384 -4.449 -11.57 1 98.31 308 ASN B CA 1
ATOM 5646 C C . ASN B 1 308 ? 2.523 -4.094 -12.523 1 98.31 308 ASN B C 1
ATOM 5648 O O . ASN B 1 308 ? 3.062 -4.969 -13.203 1 98.31 308 ASN B O 1
ATOM 5652 N N . ASN B 1 309 ? 2.842 -2.889 -12.57 1 96.81 309 ASN B N 1
ATOM 5653 C CA . ASN B 1 309 ? 4.082 -2.521 -13.242 1 96.81 309 ASN B CA 1
ATOM 5654 C C . ASN B 1 309 ? 5.277 -2.586 -12.297 1 96.81 309 ASN B C 1
ATOM 5656 O O . ASN B 1 309 ? 5.117 -2.848 -11.102 1 96.81 309 ASN B O 1
ATOM 5660 N N . ALA B 1 310 ? 6.465 -2.391 -12.828 1 97.38 310 ALA B N 1
ATOM 5661 C CA . ALA B 1 310 ? 7.703 -2.572 -12.078 1 97.38 310 ALA B CA 1
ATOM 5662 C C . ALA B 1 310 ? 7.746 -1.654 -10.859 1 97.38 310 ALA B C 1
ATOM 5664 O O . ALA B 1 310 ? 8.133 -2.078 -9.766 1 97.38 310 ALA B O 1
ATOM 5665 N N . GLN B 1 311 ? 7.383 -0.393 -10.992 1 96.69 311 GLN B N 1
ATOM 5666 C CA . GLN B 1 311 ? 7.406 0.562 -9.891 1 96.69 311 GLN B CA 1
ATOM 5667 C C . GLN B 1 311 ? 6.48 0.117 -8.758 1 96.69 311 GLN B C 1
ATOM 5669 O O . GLN B 1 311 ? 6.812 0.279 -7.582 1 96.69 311 GLN B O 1
ATOM 5674 N N . GLU B 1 312 ? 5.418 -0.435 -9.133 1 98.19 312 GLU B N 1
ATOM 5675 C CA . GLU B 1 312 ? 4.414 -0.853 -8.156 1 98.19 312 GLU B CA 1
ATOM 5676 C C . GLU B 1 312 ? 4.93 -2 -7.297 1 98.19 312 GLU B C 1
ATOM 5678 O O . GLU B 1 312 ? 4.516 -2.152 -6.145 1 98.19 312 GLU B O 1
ATOM 5683 N N . PHE B 1 313 ? 5.871 -2.814 -7.832 1 98.56 313 PHE B N 1
ATOM 5684 C CA . PHE B 1 313 ? 6.516 -3.818 -6.992 1 98.56 313 PHE B CA 1
ATOM 5685 C C . PHE B 1 313 ? 7.211 -3.166 -5.805 1 98.56 313 PHE B C 1
ATOM 5687 O O . PHE B 1 313 ? 7.07 -3.625 -4.668 1 98.56 313 PHE B O 1
ATOM 5694 N N . TYR B 1 314 ? 7.84 -2.094 -6.059 1 97.56 314 TYR B N 1
ATOM 5695 C CA . TYR B 1 314 ? 8.57 -1.399 -5.008 1 97.56 314 TYR B CA 1
ATOM 5696 C C . TYR B 1 314 ? 7.617 -0.672 -4.066 1 97.56 314 TYR B C 1
ATOM 5698 O O . TYR B 1 314 ? 7.863 -0.596 -2.861 1 97.56 314 TYR B O 1
ATOM 5706 N N . VAL B 1 315 ? 6.586 -0.107 -4.625 1 97.94 315 VAL B N 1
ATOM 5707 C CA . VAL B 1 315 ? 5.566 0.539 -3.805 1 97.94 315 VAL B CA 1
ATOM 5708 C C . VAL B 1 315 ? 5.012 -0.459 -2.791 1 97.94 315 VAL B C 1
ATOM 5710 O O . VAL B 1 315 ? 4.922 -0.157 -1.598 1 97.94 315 VAL B O 1
ATOM 5713 N N . LEU B 1 316 ? 4.68 -1.615 -3.289 1 98.25 316 LEU B N 1
ATOM 5714 C CA . LEU B 1 316 ? 4.137 -2.652 -2.42 1 98.25 316 LEU B CA 1
ATOM 5715 C C . LEU B 1 316 ? 5.176 -3.107 -1.4 1 98.25 316 LEU B C 1
ATOM 5717 O O . LEU B 1 316 ? 4.848 -3.344 -0.236 1 98.25 316 LEU B O 1
ATOM 5721 N N . GLU B 1 317 ? 6.473 -3.182 -1.805 1 96.94 317 GLU B N 1
ATOM 5722 C CA . GLU B 1 317 ? 7.539 -3.502 -0.862 1 96.94 317 GLU B CA 1
ATOM 5723 C C . GLU B 1 317 ? 7.602 -2.477 0.267 1 96.94 317 GLU B C 1
ATOM 5725 O O . GLU B 1 317 ? 7.766 -2.84 1.434 1 96.94 317 GLU B O 1
ATOM 5730 N N . TYR B 1 318 ? 7.426 -1.244 -0.044 1 96.31 318 TYR B N 1
ATOM 5731 C CA . TYR B 1 318 ? 7.512 -0.169 0.938 1 96.31 318 TYR B CA 1
ATOM 5732 C C . TYR B 1 318 ? 6.367 -0.252 1.94 1 96.31 318 TYR B C 1
ATOM 5734 O O . TYR B 1 318 ? 6.598 -0.328 3.15 1 96.31 318 TYR B O 1
ATOM 5742 N N . ILE B 1 319 ? 5.184 -0.331 1.399 1 96.25 319 ILE B N 1
ATOM 5743 C CA . ILE B 1 319 ? 4.031 -0.2 2.283 1 96.25 319 ILE B CA 1
ATOM 5744 C C . ILE B 1 319 ? 3.848 -1.485 3.088 1 96.25 319 ILE B C 1
ATOM 5746 O O . ILE B 1 319 ? 3.5 -1.44 4.27 1 96.25 319 ILE B O 1
ATOM 5750 N N . ILE B 1 320 ? 4.176 -2.59 2.496 1 94.44 320 ILE B N 1
ATOM 5751 C CA . ILE B 1 320 ? 3.912 -3.865 3.156 1 94.44 320 ILE B CA 1
ATOM 5752 C C . ILE B 1 320 ? 5.039 -4.18 4.137 1 94.44 320 ILE B C 1
ATOM 5754 O O . ILE B 1 320 ? 4.793 -4.656 5.246 1 94.44 320 ILE B O 1
ATOM 5758 N N . TYR B 1 321 ? 6.285 -3.82 3.809 1 92.5 321 TYR B N 1
ATOM 5759 C CA . TYR B 1 321 ? 7.375 -4.414 4.574 1 92.5 321 TYR B CA 1
ATOM 5760 C C . TYR B 1 321 ? 8.195 -3.34 5.277 1 92.5 321 TYR B C 1
ATOM 5762 O O . TYR B 1 321 ? 8.922 -3.629 6.227 1 92.5 321 TYR B O 1
ATOM 5770 N N . LYS B 1 322 ? 8.133 -2.172 4.824 1 92.06 322 LYS B N 1
ATOM 5771 C CA . LYS B 1 322 ? 8.992 -1.146 5.414 1 92.06 322 LYS B CA 1
ATOM 5772 C C . LYS B 1 322 ? 8.188 -0.22 6.324 1 92.06 322 LYS B C 1
ATOM 5774 O O . LYS B 1 322 ? 8.602 0.061 7.453 1 92.06 322 LYS B O 1
ATOM 5779 N N . LEU B 1 323 ? 7.07 0.251 5.809 1 93.56 323 LEU B N 1
ATOM 5780 C CA . LEU B 1 323 ? 6.234 1.192 6.551 1 93.56 323 LEU B CA 1
ATOM 5781 C C . LEU B 1 323 ? 5.699 0.554 7.828 1 93.56 323 LEU B C 1
ATOM 5783 O O . LEU B 1 323 ? 5.152 -0.55 7.793 1 93.56 323 LEU B O 1
ATOM 5787 N N . ARG B 1 324 ? 5.91 1.284 8.898 1 89.56 324 ARG B N 1
ATOM 5788 C CA . ARG B 1 324 ? 5.469 0.815 10.211 1 89.56 324 ARG B CA 1
ATOM 5789 C C . ARG B 1 324 ? 4.418 1.75 10.797 1 89.56 324 ARG B C 1
ATOM 5791 O O . ARG B 1 324 ? 4.523 2.973 10.672 1 89.56 324 ARG B O 1
ATOM 5798 N N . ILE B 1 325 ? 3.393 1.143 11.305 1 90.06 325 ILE B N 1
ATOM 5799 C CA . ILE B 1 325 ? 2.328 1.909 11.945 1 90.06 325 ILE B CA 1
ATOM 5800 C C . ILE B 1 325 ? 2.342 1.652 13.445 1 90.06 325 ILE B C 1
ATOM 5802 O O . ILE B 1 325 ? 2.18 0.513 13.891 1 90.06 325 ILE B O 1
ATOM 5806 N N . PHE B 1 326 ? 2.504 2.664 14.172 1 83.88 326 PHE B N 1
ATOM 5807 C CA . PHE B 1 326 ? 2.625 2.533 15.625 1 83.88 326 PHE B CA 1
ATOM 5808 C C . PHE B 1 326 ? 1.333 1.997 16.234 1 83.88 326 PHE B C 1
ATOM 5810 O O . PHE B 1 326 ? 0.249 2.512 15.945 1 83.88 326 PHE B O 1
ATOM 5817 N N . GLY B 1 327 ? 1.469 0.949 17.031 1 75.38 327 GLY B N 1
ATOM 5818 C CA . GLY B 1 327 ? 0.351 0.404 17.781 1 75.38 327 GLY B CA 1
ATOM 5819 C C . GLY B 1 327 ? -0.482 -0.581 16.984 1 75.38 327 GLY B C 1
ATOM 5820 O O . GLY B 1 327 ? -1.492 -1.089 17.469 1 75.38 327 GLY B O 1
ATOM 5821 N N . ILE B 1 328 ? -0.244 -0.692 15.812 1 70.38 328 ILE B N 1
ATOM 5822 C CA . ILE B 1 328 ? -1.011 -1.64 15.016 1 70.38 328 ILE B CA 1
ATOM 5823 C C . ILE B 1 328 ? -0.177 -2.895 14.766 1 70.38 328 ILE B C 1
ATOM 5825 O O . ILE B 1 328 ? 0.914 -2.82 14.195 1 70.38 328 ILE B O 1
ATOM 5829 N N . ASN B 1 329 ? -0.62 -3.918 15.5 1 61.56 329 ASN B N 1
ATOM 5830 C CA . ASN B 1 329 ? 0.003 -5.227 15.328 1 61.56 329 ASN B CA 1
ATOM 5831 C C . ASN B 1 329 ? -0.651 -6.008 14.188 1 61.56 329 ASN B C 1
ATOM 5833 O O . ASN B 1 329 ? -1.835 -6.34 14.258 1 61.56 329 ASN B O 1
ATOM 5837 N N . ARG B 1 330 ? -0.06 -6.043 13.141 1 57.03 330 ARG B N 1
ATOM 5838 C CA . ARG B 1 330 ? -0.609 -6.801 12.023 1 57.03 330 ARG B CA 1
ATOM 5839 C C . ARG B 1 330 ? -0.343 -8.289 12.188 1 57.03 330 ARG B C 1
ATOM 5841 O O . ARG B 1 330 ? -0.429 -9.055 11.219 1 57.03 330 ARG B O 1
ATOM 5848 N N . GLU B 1 331 ? 0.07 -8.766 13.344 1 54.03 331 GLU B N 1
ATOM 5849 C CA . GLU B 1 331 ? 0.404 -10.18 13.477 1 54.03 331 GLU B CA 1
ATOM 5850 C C . GLU B 1 331 ? -0.839 -11.055 13.344 1 54.03 331 GLU B C 1
ATOM 5852 O O . GLU B 1 331 ? -1.874 -10.766 13.945 1 54.03 331 GLU B O 1
ATOM 5857 N N . LEU B 1 332 ? -0.912 -11.695 12.18 1 53.16 332 LEU B N 1
ATOM 5858 C CA . LEU B 1 332 ? -1.938 -12.727 12.07 1 53.16 332 LEU B CA 1
ATOM 5859 C C . LEU B 1 332 ? -1.786 -13.766 13.18 1 53.16 332 LEU B C 1
ATOM 5861 O O . LEU B 1 332 ? -0.67 -14.047 13.625 1 53.16 332 LEU B O 1
ATOM 5865 N N . GLY B 1 333 ? -2.875 -13.992 13.852 1 50.16 333 GLY B N 1
ATOM 5866 C CA . GLY B 1 333 ? -3.039 -15.031 14.852 1 50.16 333 GLY B CA 1
ATOM 5867 C C . GLY B 1 333 ? -2.295 -16.312 14.516 1 50.16 333 GLY B C 1
ATOM 5868 O O . GLY B 1 333 ? -1.45 -16.328 13.617 1 50.16 333 GLY B O 1
ATOM 5869 N N . PRO B 1 334 ? -2.543 -17.391 15.156 1 54.84 334 PRO B N 1
ATOM 5870 C CA . PRO B 1 334 ? -1.952 -18.719 15 1 54.84 334 PRO B CA 1
ATOM 5871 C C . PRO B 1 334 ? -2.088 -19.266 13.586 1 54.84 334 PRO B C 1
ATOM 5873 O O . PRO B 1 334 ? -3.018 -18.891 12.859 1 54.84 334 PRO B O 1
ATOM 5876 N N . LEU B 1 335 ? -0.94 -19.875 13.102 1 58.5 335 LEU B N 1
ATOM 5877 C CA . LEU B 1 335 ? -0.977 -20.609 11.828 1 58.5 335 LEU B CA 1
ATOM 5878 C C . LEU B 1 335 ? -2.254 -21.422 11.711 1 58.5 335 LEU B C 1
ATOM 5880 O O . LEU B 1 335 ? -2.748 -21.953 12.711 1 58.5 335 LEU B O 1
ATOM 5884 N N . PRO B 1 336 ? -2.789 -21.344 10.516 1 57.16 336 PRO B N 1
ATOM 5885 C CA . PRO B 1 336 ? -3.93 -22.25 10.32 1 57.16 336 PRO B CA 1
ATOM 5886 C C . PRO B 1 336 ? -3.617 -23.688 10.703 1 57.16 336 PRO B C 1
ATOM 5888 O O . PRO B 1 336 ? -2.482 -24.141 10.531 1 57.16 336 PRO B O 1
ATOM 5891 N N . LYS B 1 337 ? -4.523 -24.406 11.336 1 63.41 337 LYS B N 1
ATOM 5892 C CA . LYS B 1 337 ? -4.352 -25.797 11.703 1 63.41 337 LYS B CA 1
ATOM 5893 C C . LYS B 1 337 ? -4.168 -26.688 10.469 1 63.41 337 LYS B C 1
ATOM 5895 O O . LYS B 1 337 ? -4.805 -26.453 9.438 1 63.41 337 LYS B O 1
ATOM 5900 N N . LYS B 1 338 ? -3.168 -27.531 10.523 1 60.59 338 LYS B N 1
ATOM 5901 C CA . LYS B 1 338 ? -2.963 -28.5 9.453 1 60.59 338 LYS B CA 1
ATOM 5902 C C . LYS B 1 338 ? -4.219 -29.328 9.219 1 60.59 338 LYS B C 1
ATOM 5904 O O . LYS B 1 338 ? -4.84 -29.812 10.164 1 60.59 338 LYS B O 1
ATOM 5909 N N . LYS B 1 339 ? -4.848 -29.188 8.07 1 50.78 339 LYS B N 1
ATOM 5910 C CA . LYS B 1 339 ? -5.988 -30.031 7.73 1 50.78 339 LYS B CA 1
ATOM 5911 C C . LYS B 1 339 ? -5.609 -31.516 7.738 1 50.78 339 LYS B C 1
ATOM 5913 O O . LYS B 1 339 ? -4.582 -31.891 7.172 1 50.78 339 LYS B O 1
ATOM 5918 N N . ALA B 1 340 ? -6.176 -32.25 8.703 1 45.84 340 ALA B N 1
ATOM 5919 C CA . ALA B 1 340 ? -5.953 -33.688 8.852 1 45.84 340 ALA B CA 1
ATOM 5920 C C . ALA B 1 340 ? -6.176 -34.406 7.531 1 45.84 340 ALA B C 1
ATOM 5922 O O . ALA B 1 340 ? -7.113 -34.094 6.793 1 45.84 340 ALA B O 1
ATOM 5923 N N . SER B 1 341 ? -5.168 -34.906 6.859 1 44.06 341 SER B N 1
ATOM 5924 C CA . SER B 1 341 ? -5.281 -35.781 5.68 1 44.06 341 SER B CA 1
ATOM 5925 C C . SER B 1 341 ? -6.469 -36.719 5.797 1 44.06 341 SER B C 1
ATOM 5927 O O . SER B 1 341 ? -6.586 -37.469 6.77 1 44.06 341 SER B O 1
ATOM 5929 N N . SER B 1 342 ? -7.707 -36.406 5.258 1 37.69 342 SER B N 1
ATOM 5930 C CA . SER B 1 342 ? -8.695 -37.469 5.188 1 37.69 342 SER B CA 1
ATOM 5931 C C . SER B 1 342 ? -8.047 -38.781 4.789 1 37.69 342 SER B C 1
ATOM 5933 O O . SER B 1 342 ? -6.98 -38.812 4.164 1 37.69 342 SER B O 1
ATOM 5935 N N . ARG B 1 343 ? -8.703 -40.031 5.148 1 39.19 343 ARG B N 1
ATOM 5936 C CA . ARG B 1 343 ? -8.305 -41.438 4.969 1 39.19 343 ARG B CA 1
ATOM 5937 C C . ARG B 1 343 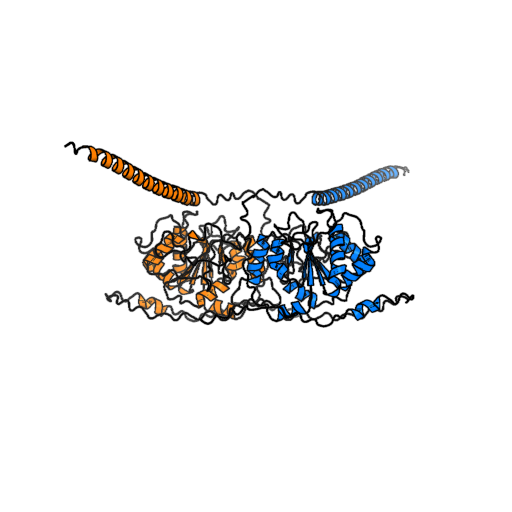? -7.922 -41.719 3.518 1 39.19 343 ARG B C 1
ATOM 5939 O O . ARG B 1 343 ? -8.516 -41.125 2.596 1 39.19 343 ARG B O 1
ATOM 5946 N N . PRO B 1 344 ? -6.875 -42.5 3.186 1 35.91 344 PRO B N 1
ATOM 5947 C CA . PRO B 1 344 ? -6.523 -43.094 1.892 1 35.91 344 PRO B CA 1
ATOM 5948 C C . PRO B 1 344 ? -7.738 -43.625 1.142 1 35.91 344 PRO B C 1
ATOM 5950 O O . PRO B 1 344 ? -8.539 -44.375 1.715 1 35.91 344 PRO B O 1
ATOM 5953 N N . MET B 1 345 ? -8.398 -42.844 0.403 1 31.83 345 MET B N 1
ATOM 5954 C CA . MET B 1 345 ? -9.344 -43.594 -0.434 1 31.83 345 MET B CA 1
ATOM 5955 C C . MET B 1 345 ? -8.75 -44.906 -0.89 1 31.83 345 MET B C 1
ATOM 5957 O O . MET B 1 345 ? -7.68 -44.938 -1.503 1 31.83 345 MET B O 1
ATOM 5961 N N . SER B 1 346 ? -9.047 -46 -0.259 1 30.47 346 SER B N 1
ATOM 5962 C CA . SER B 1 346 ? -8.836 -47.344 -0.752 1 30.47 346 SER B CA 1
ATOM 5963 C C . SER B 1 346 ? -9.297 -47.5 -2.199 1 30.47 346 SER B C 1
ATOM 5965 O O . SER B 1 346 ? -10.492 -47.594 -2.467 1 30.47 346 SER B O 1
ATOM 5967 N N . ILE B 1 347 ? -8.812 -46.688 -3.145 1 30.47 347 ILE B N 1
ATOM 5968 C CA . ILE B 1 347 ? -9.117 -47.156 -4.492 1 30.47 347 ILE B CA 1
ATOM 5969 C C . ILE B 1 347 ? -8.75 -48.625 -4.621 1 30.47 347 ILE B C 1
ATOM 5971 O O . ILE B 1 347 ? -7.602 -49 -4.414 1 30.47 347 ILE B O 1
ATOM 5975 N N . ASN B 1 348 ? -9.633 -49.5 -4.379 1 28.7 348 ASN B N 1
ATOM 5976 C CA . ASN B 1 348 ? -9.578 -50.875 -4.855 1 28.7 348 ASN B CA 1
ATOM 5977 C C . ASN B 1 348 ? -9.148 -50.969 -6.316 1 28.7 348 ASN B C 1
ATOM 5979 O O . ASN B 1 348 ? -9.992 -50.938 -7.215 1 28.7 348 ASN B O 1
ATOM 5983 N N . LEU B 1 349 ? -8.156 -50.094 -6.789 1 29.56 349 LEU B N 1
ATOM 5984 C CA . LEU B 1 349 ? -7.641 -50.531 -8.078 1 29.56 349 LEU B CA 1
ATOM 5985 C C . LEU B 1 349 ? -7.227 -52 -8.031 1 29.56 349 LEU B C 1
ATOM 5987 O O . LEU B 1 349 ? -6.461 -52.406 -7.156 1 29.56 349 LEU B O 1
ATOM 5991 N N . GLN B 1 350 ? -8.039 -52.906 -8.594 1 27.14 350 GLN B N 1
ATOM 5992 C CA . GLN B 1 350 ? -7.574 -54.25 -8.992 1 27.14 350 GLN B CA 1
ATOM 5993 C C . GLN B 1 350 ? -6.113 -54.188 -9.43 1 27.14 350 GLN B C 1
ATOM 5995 O O . GLN B 1 350 ? -5.746 -53.438 -10.328 1 27.14 350 GLN B O 1
ATOM 6000 N N . THR B 1 351 ? -5.195 -54.5 -8.539 1 28.78 351 THR B N 1
ATOM 6001 C CA . THR B 1 351 ? -3.756 -54.75 -8.531 1 28.78 351 THR B CA 1
ATOM 6002 C C . THR B 1 351 ? -3.328 -55.531 -9.766 1 28.78 351 THR B C 1
ATOM 6004 O O . THR B 1 351 ? -3.463 -56.75 -9.812 1 28.78 351 THR B O 1
ATOM 6007 N N . THR B 1 352 ? -3.816 -55.219 -11.023 1 27.92 352 THR B N 1
ATOM 6008 C CA . THR B 1 352 ? -2.811 -55.906 -11.828 1 27.92 352 THR B CA 1
ATOM 6009 C C . THR B 1 352 ? -1.404 -55.5 -11.398 1 27.92 352 THR B C 1
ATOM 6011 O O . THR B 1 352 ? -1.208 -54.406 -10.867 1 27.92 352 THR B O 1
ATOM 6014 N N . LYS B 1 353 ? -0.265 -56.188 -11.609 1 31.34 353 LYS B N 1
ATOM 6015 C CA . LYS B 1 353 ? 1.144 -56.375 -11.266 1 31.34 353 LYS B CA 1
ATOM 6016 C C . LYS B 1 353 ? 1.903 -55.062 -11.43 1 31.34 353 LYS B C 1
ATOM 6018 O O . LYS B 1 353 ? 3.133 -55.031 -11.359 1 31.34 353 LYS B O 1
ATOM 6023 N N . GLU B 1 354 ? 1.379 -53.938 -12.016 1 28.08 354 GLU B N 1
ATOM 6024 C CA . GLU B 1 354 ? 2.52 -53.062 -12.234 1 28.08 354 GLU B CA 1
ATOM 6025 C C . GLU B 1 354 ? 2.932 -52.344 -10.945 1 28.08 354 GLU B C 1
ATOM 6027 O O . GLU B 1 354 ? 2.191 -51.531 -10.422 1 28.08 354 GLU B O 1
ATOM 6032 N N . GLU B 1 355 ? 3.66 -52.906 -9.875 1 30.53 355 GLU B N 1
ATOM 6033 C CA . GLU B 1 355 ? 4.359 -52.688 -8.609 1 30.53 355 GLU B CA 1
ATOM 6034 C C . GLU B 1 355 ? 5.141 -51.375 -8.617 1 30.53 355 GLU B C 1
ATOM 6036 O O . GLU B 1 355 ? 5.551 -50.875 -7.566 1 30.53 355 GLU B O 1
ATOM 6041 N N . ASN B 1 356 ? 5.629 -50.781 -9.664 1 30.25 356 ASN B N 1
ATOM 6042 C CA . ASN B 1 356 ? 6.859 -50 -9.578 1 30.25 356 ASN B CA 1
ATOM 6043 C C . ASN B 1 356 ? 6.594 -48.594 -9.07 1 30.25 356 ASN B C 1
ATOM 6045 O O . ASN B 1 356 ? 7.527 -47.844 -8.805 1 30.25 356 ASN B O 1
ATOM 6049 N N . GLY B 1 357 ? 5.391 -48.031 -9.109 1 30.08 357 GLY B N 1
ATOM 6050 C CA . GLY B 1 357 ? 5.301 -46.594 -8.93 1 30.08 357 GLY B CA 1
ATOM 6051 C C . GLY B 1 357 ? 5.297 -46.188 -7.477 1 30.08 357 GLY B C 1
ATOM 6052 O O . GLY B 1 357 ? 5.43 -45 -7.164 1 30.08 357 GLY B O 1
ATOM 6053 N N . HIS B 1 358 ? 4.754 -46.906 -6.512 1 32.91 358 HIS B N 1
ATOM 6054 C CA . HIS B 1 358 ? 4.68 -46.5 -5.109 1 32.91 358 HIS B CA 1
ATOM 6055 C C . HIS B 1 358 ? 6.066 -46.406 -4.484 1 32.91 358 HIS B C 1
ATOM 6057 O O . HIS B 1 358 ? 6.254 -45.75 -3.457 1 32.91 358 HIS B O 1
ATOM 6063 N N . ILE B 1 359 ? 7.074 -47.156 -4.941 1 33.41 359 ILE B N 1
ATOM 6064 C CA . ILE B 1 359 ? 8.406 -47.25 -4.352 1 33.41 359 ILE B CA 1
ATOM 6065 C C . ILE B 1 359 ? 9.133 -45.906 -4.543 1 33.41 359 ILE B C 1
ATOM 6067 O O . ILE B 1 359 ? 10.023 -45.562 -3.766 1 33.41 359 ILE B O 1
ATOM 6071 N N . ALA B 1 360 ? 8.773 -45.125 -5.547 1 32.34 360 ALA B N 1
ATOM 6072 C CA . ALA B 1 360 ? 9.562 -43.906 -5.789 1 32.34 360 ALA B CA 1
ATOM 6073 C C . ALA B 1 360 ? 9.273 -42.844 -4.738 1 32.34 360 ALA B C 1
ATOM 6075 O O . ALA B 1 360 ? 10.172 -42.125 -4.332 1 32.34 360 ALA B O 1
ATOM 6076 N N . LEU B 1 361 ? 8.062 -42.594 -4.273 1 35.78 361 LEU B N 1
ATOM 6077 C CA . LEU B 1 361 ? 7.809 -41.531 -3.307 1 35.78 361 LEU B CA 1
ATOM 6078 C C . LEU B 1 361 ? 8.422 -41.875 -1.951 1 35.78 361 LEU B C 1
ATOM 6080 O O . LEU B 1 361 ? 8.828 -41 -1.209 1 35.78 361 LEU B O 1
ATOM 6084 N N . ILE B 1 362 ? 8.5 -43.156 -1.446 1 36.06 362 ILE B N 1
ATOM 6085 C CA . ILE B 1 362 ? 9.094 -43.5 -0.166 1 36.06 362 ILE B CA 1
ATOM 6086 C C . ILE B 1 362 ? 10.578 -43.125 -0.158 1 36.06 362 ILE B C 1
ATOM 6088 O O . ILE B 1 362 ? 11.109 -42.719 0.873 1 36.06 362 ILE B O 1
ATOM 6092 N N . LYS B 1 363 ? 11.328 -43.406 -1.209 1 36.91 363 LYS B N 1
ATOM 6093 C CA . LYS B 1 363 ? 12.758 -43.156 -1.216 1 36.91 363 LYS B CA 1
ATOM 6094 C C . LYS B 1 363 ? 13.039 -41.656 -1.272 1 36.91 363 LYS B C 1
ATOM 6096 O O . LYS B 1 363 ? 14.195 -41.219 -1.242 1 36.91 363 LYS B O 1
ATOM 6101 N N . MET B 1 364 ? 12.125 -40.938 -1.591 1 35.16 364 MET B N 1
ATOM 6102 C CA . MET B 1 364 ? 12.375 -39.5 -1.777 1 35.16 364 MET B CA 1
ATOM 6103 C C . MET B 1 364 ? 12.445 -38.781 -0.434 1 35.16 364 MET B C 1
ATOM 6105 O O . MET B 1 364 ? 12.445 -37.562 -0.384 1 35.16 364 MET B O 1
ATOM 6109 N N . MET B 1 365 ? 12.492 -39.531 0.651 1 34.78 365 MET B N 1
ATOM 6110 C CA . MET B 1 365 ? 12.633 -38.781 1.896 1 34.78 365 MET B CA 1
ATOM 6111 C C . MET B 1 365 ? 14 -38.094 1.975 1 34.78 365 MET B C 1
ATOM 6113 O O . MET B 1 365 ? 15.023 -38.781 2.014 1 34.78 365 MET B O 1
ATOM 6117 N N . PRO B 1 366 ? 14.172 -36.969 1.261 1 34.03 366 PRO B N 1
ATOM 6118 C CA . PRO B 1 366 ? 15.508 -36.375 1.392 1 34.03 366 PRO B CA 1
ATOM 6119 C C . PRO B 1 366 ? 15.922 -36.156 2.846 1 34.03 366 PRO B C 1
ATOM 6121 O O . PRO B 1 366 ? 15.062 -36.031 3.723 1 34.03 366 PRO B O 1
ATOM 6124 N N . ARG B 1 367 ? 17.156 -36.5 3.18 1 31.31 367 ARG B N 1
ATOM 6125 C CA . ARG B 1 367 ? 17.922 -36.094 4.355 1 31.31 367 ARG B CA 1
ATOM 6126 C C . ARG B 1 367 ? 17.812 -34.594 4.582 1 31.31 367 ARG B C 1
ATOM 6128 O O . ARG B 1 367 ? 17.719 -33.812 3.623 1 31.31 367 ARG B O 1
ATOM 6135 N N . LYS B 1 368 ? 17.734 -34.094 5.828 1 35.56 368 LYS B N 1
ATOM 6136 C CA . LYS B 1 368 ? 17.641 -32.781 6.43 1 35.56 368 LYS B CA 1
ATOM 6137 C C . LYS B 1 368 ? 18.797 -31.875 5.984 1 35.56 368 LYS B C 1
ATOM 6139 O O . LYS B 1 368 ? 19.922 -32.031 6.449 1 35.56 368 LYS B O 1
ATOM 6144 N N . ASN B 1 369 ? 19.047 -31.609 4.695 1 28.64 369 ASN B N 1
ATOM 6145 C CA . ASN B 1 369 ? 20.109 -30.625 4.562 1 28.64 369 ASN B CA 1
ATOM 6146 C C . ASN B 1 369 ? 19.688 -29.266 5.117 1 28.64 369 ASN B C 1
ATOM 6148 O O . ASN B 1 369 ? 18.719 -28.672 4.625 1 28.64 369 ASN B O 1
ATOM 6152 N N . VAL B 1 370 ? 19.969 -28.938 6.312 1 29.61 370 VAL B N 1
ATOM 6153 C CA . VAL B 1 370 ? 19.844 -27.656 6.992 1 29.61 370 VAL B CA 1
ATOM 6154 C C . VAL B 1 370 ? 20.703 -26.609 6.289 1 29.61 370 VAL B C 1
ATOM 6156 O O . VAL B 1 370 ? 21.922 -26.719 6.266 1 29.61 370 VAL B O 1
ATOM 6159 N N . THR B 1 371 ? 20.344 -26.125 5.156 1 30.41 371 THR B N 1
ATOM 6160 C CA . THR B 1 371 ? 21.094 -24.984 4.633 1 30.41 371 THR B CA 1
ATOM 6161 C C . THR B 1 371 ? 20.891 -23.766 5.516 1 30.41 371 THR B C 1
ATOM 6163 O O . THR B 1 371 ? 19.766 -23.344 5.754 1 30.41 371 THR B O 1
ATOM 6166 N N . THR B 1 372 ? 21.828 -23.453 6.383 1 29.52 372 THR B N 1
ATOM 6167 C CA . THR B 1 372 ? 21.953 -22.266 7.207 1 29.52 372 THR B CA 1
ATOM 6168 C C . THR B 1 372 ? 22 -21 6.34 1 29.52 372 THR B C 1
ATOM 6170 O O . THR B 1 372 ? 22.734 -20.969 5.34 1 29.52 372 THR B O 1
ATOM 6173 N N . PRO B 1 373 ? 21.047 -20.219 6.422 1 29.94 373 PRO B N 1
ATOM 6174 C CA . PRO B 1 373 ? 21.188 -18.938 5.715 1 29.94 373 PRO B CA 1
ATOM 6175 C C . PRO B 1 373 ? 22.469 -18.203 6.062 1 29.94 373 PRO B C 1
ATOM 6177 O O . PRO B 1 373 ? 22.875 -18.172 7.23 1 29.94 373 PRO B O 1
ATOM 6180 N N . ASN B 1 374 ? 23.609 -18.25 5.285 1 26.84 374 ASN B N 1
ATOM 6181 C CA . ASN B 1 374 ? 24.922 -17.609 5.43 1 26.84 374 ASN B CA 1
ATOM 6182 C C . ASN B 1 374 ? 24.781 -16.109 5.688 1 26.84 374 ASN B C 1
ATOM 6184 O O . ASN B 1 374 ? 24.531 -15.344 4.762 1 26.84 374 ASN B O 1
ATOM 6188 N N . TYR B 1 375 ? 24.297 -15.727 6.801 1 24.08 375 TYR B N 1
ATOM 6189 C CA . TYR B 1 375 ? 24.422 -14.312 7.152 1 24.08 375 TYR B CA 1
ATOM 6190 C C . TYR B 1 375 ? 25.859 -13.961 7.5 1 24.08 375 TYR B C 1
ATOM 6192 O O . TYR B 1 375 ? 26.344 -14.281 8.594 1 24.08 375 TYR B O 1
ATOM 6200 N N . ARG B 1 376 ? 26.938 -14.164 6.742 1 26.34 376 ARG B N 1
ATOM 6201 C CA . ARG B 1 376 ? 28.297 -13.742 7.098 1 26.34 376 ARG B CA 1
ATOM 6202 C C . ARG B 1 376 ? 28.344 -12.242 7.375 1 26.34 376 ARG B C 1
ATOM 6204 O O . ARG B 1 376 ? 28.031 -11.43 6.496 1 26.34 376 ARG B O 1
ATOM 6211 N N . THR B 1 377 ? 28.141 -11.898 8.633 1 23.06 377 THR B N 1
ATOM 6212 C CA . THR B 1 377 ? 28.578 -10.594 9.117 1 23.06 377 THR B CA 1
ATOM 6213 C C . THR B 1 377 ? 30.094 -10.469 9.023 1 23.06 377 THR B C 1
ATOM 6215 O O . THR B 1 377 ? 30.828 -11.234 9.656 1 23.06 377 THR B O 1
ATOM 6218 N N . LYS B 1 378 ? 30.75 -10.125 7.918 1 25.28 378 LYS B N 1
ATOM 6219 C CA . LYS B 1 378 ? 32.156 -9.781 7.801 1 25.28 378 LYS B CA 1
ATOM 6220 C C . LYS B 1 378 ? 32.562 -8.727 8.828 1 25.28 378 LYS B C 1
ATOM 6222 O O . LYS B 1 378 ? 32.062 -7.598 8.797 1 25.28 378 LYS B O 1
ATOM 6227 N N . THR B 1 379 ? 32.906 -9.164 10.102 1 23.23 379 THR B N 1
ATOM 6228 C CA . THR B 1 379 ? 33.625 -8.367 11.086 1 23.23 379 THR B CA 1
ATOM 6229 C C . THR B 1 379 ? 35 -7.984 10.555 1 23.23 379 THR B C 1
ATOM 6231 O O . THR B 1 379 ? 35.844 -8.852 10.273 1 23.23 379 THR B O 1
ATOM 6234 N N . THR B 1 380 ? 35.156 -6.922 9.789 1 23.14 380 THR B N 1
ATOM 6235 C CA . THR B 1 380 ? 36.438 -6.355 9.375 1 23.14 380 THR B CA 1
ATOM 6236 C C . THR B 1 380 ? 37.344 -6.098 10.578 1 23.14 380 THR B C 1
ATOM 6238 O O . THR B 1 380 ? 36.938 -5.406 11.523 1 23.14 380 THR B O 1
ATOM 6241 N N . SER B 1 381 ? 38.25 -7.055 10.93 1 23.02 381 SER B N 1
ATOM 6242 C CA . SER B 1 381 ? 39.406 -6.992 11.812 1 23.02 381 SER B CA 1
ATOM 6243 C C . SER B 1 381 ? 40.312 -5.809 11.469 1 23.02 381 SER B C 1
ATOM 6245 O O . SER B 1 381 ? 40.75 -5.68 10.336 1 23.02 381 SER B O 1
ATOM 6247 N N . LYS B 1 382 ? 40.062 -4.648 12.023 1 23.98 382 LYS B N 1
ATOM 6248 C CA . LYS B 1 382 ? 41.062 -3.602 11.992 1 23.98 382 LYS B CA 1
ATOM 6249 C C . LYS B 1 382 ? 42.438 -4.16 12.344 1 23.98 382 LYS B C 1
ATOM 6251 O O . LYS B 1 382 ? 42.562 -5.238 12.938 1 23.98 382 LYS B O 1
ATOM 6256 N N . PHE B 1 383 ? 43.531 -3.182 12.594 1 22.23 383 PHE B N 1
ATOM 6257 C CA . PHE B 1 383 ? 44.906 -2.822 12.406 1 22.23 383 PHE B CA 1
ATOM 6258 C C . PHE B 1 383 ? 45.781 -3.484 13.461 1 22.23 383 PHE B C 1
ATOM 6260 O O . PHE B 1 383 ? 45.5 -3.426 14.656 1 22.23 383 PHE B O 1
ATOM 6267 N N . LYS B 1 384 ? 46.562 -4.434 13.055 1 21.08 384 LYS B N 1
ATOM 6268 C CA . LYS B 1 384 ? 47.844 -4.875 13.602 1 21.08 384 LYS B CA 1
ATOM 6269 C C . LYS B 1 384 ? 48.75 -3.689 13.906 1 21.08 384 LYS B C 1
ATOM 6271 O O . LYS B 1 384 ? 49.594 -3.752 14.812 1 21.08 384 LYS B O 1
ATOM 6276 N N . LYS B 1 385 ? 48.906 -2.455 13.352 1 21.33 385 LYS B N 1
ATOM 6277 C CA . LYS B 1 385 ? 50.125 -1.91 13.93 1 21.33 385 LYS B CA 1
ATOM 6278 C C . LYS B 1 385 ? 49.938 -1.506 15.383 1 21.33 385 LYS B C 1
ATOM 6280 O O . LYS B 1 385 ? 48.875 -0.951 15.734 1 21.33 38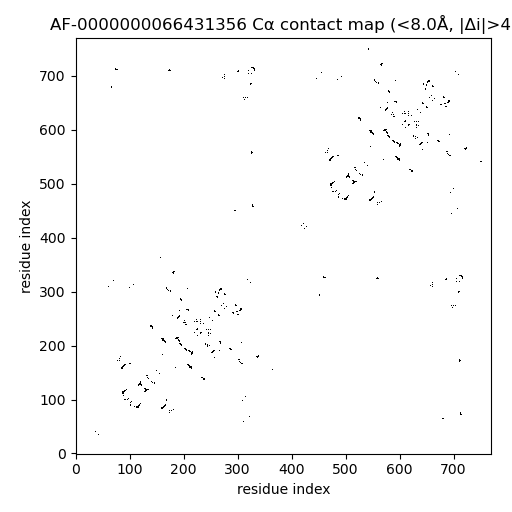5 LYS B O 1
#